Protein AF-A0A948SQC9-F1 (afdb_monomer)

Sequence (446 aa):
MHRCPKCDYALGALRGAPAEPFGEFTEDVRCPECSFLVPKGARLLTGSSTVAGSQPLTTRRRTGQILLAAAPAMYLLQMGIEGTVGLVRKGTAGFSTWDAVKASGLVVVGLIVWTAWRRWTPSADTEGRAPASFDVRWLAVPGALDIFAGGEPTRHAATDVHRIIVTSPDEPLTRRRADDRMVAALTVSTWQRDASGRRADLRQAVIFLDTGAAPGPPGRDGTSTIIEAGDAIARGLRRTIGLAAPVHDDAENAPDARPSGTEAGTLAVEGALHAQAPWPAPGRAESVLLGIPTILGLSLAVVGAVLILVRTAGPGAAPSVPTWMWVMASIGAVATVSCGLLWWWLMLRFRLRGLARCRWDVGDHGIRATERRVDRRGNTVDEFVRDVPGGRIAGIEVRLEYGRIRLVATSHDGRVLAGLALDEIPEGGAESLAQRIRERVWTAAR

Nearest PDB structures (foldseek):
  3f5r-assembly1_A-2  TM=6.714E-01  e=1.984E-01  Saccharomyces cerevisiae
  7ucz-assembly2_B  TM=3.805E-01  e=2.374E+00  Homo sapiens

Solvent-accessible surface area (backbone atoms only — not comparable to full-atom values): 24352 Å² total; per-residue (Å²): 132,51,51,38,89,87,80,58,50,72,41,44,84,40,79,35,42,38,88,53,87,69,35,53,20,76,32,69,36,65,39,88,89,78,64,51,73,44,53,49,53,15,31,57,44,72,27,8,66,34,69,72,20,46,25,62,56,45,72,67,58,49,51,51,52,49,53,66,54,40,57,64,43,51,52,33,40,51,42,9,52,54,11,47,52,41,41,70,76,43,36,84,89,59,52,46,76,62,35,51,56,26,32,46,25,41,57,53,39,51,52,50,51,49,54,46,42,70,51,64,52,72,52,97,84,50,85,46,54,32,70,86,34,53,68,29,32,38,40,27,30,73,48,25,40,33,41,32,77,88,63,80,65,50,76,37,47,38,92,31,51,73,48,77,46,62,41,57,77,70,55,98,80,63,76,55,57,78,78,49,57,37,51,18,32,40,36,38,34,29,50,36,61,47,98,86,66,45,79,61,45,78,46,76,48,64,36,19,28,62,55,78,52,78,66,66,68,63,72,59,91,54,54,66,61,32,36,53,46,31,43,54,52,50,50,54,47,32,59,31,18,68,46,75,79,78,78,66,82,85,62,88,77,77,82,88,81,78,82,80,88,68,86,83,67,66,49,73,47,61,21,28,51,54,53,63,49,53,86,84,37,71,57,61,59,56,47,47,66,50,43,51,56,28,52,52,17,44,51,41,19,51,53,30,50,49,55,52,50,58,49,67,72,39,97,80,49,68,96,67,79,62,66,66,52,59,50,48,19,49,51,15,42,51,47,19,52,51,44,47,50,50,49,50,49,49,52,48,52,56,54,61,55,70,32,30,36,26,34,34,43,36,35,61,69,11,38,38,38,38,38,33,34,34,48,100,84,71,47,76,75,46,78,46,78,45,80,43,48,27,90,54,54,62,44,62,44,79,42,80,41,52,91,31,54,25,46,35,32,22,27,82,89,68,46,79,76,48,60,35,13,51,64,62,74,54,94,76,37,60,65,50,50,37,48,56,51,46,51,44,27,51,65,48,70,107

Mean predicted aligned error: 16.24 Å

pLDDT: mean 76.02, std 15.51, range [33.22, 96.69]

Radius of gyration: 28.91 Å; Cα contacts (8 Å, |Δi|>4): 732; chains: 1; bounding box: 80×57×86 Å

Foldseek 3Di:
DDADLPPRHDQCVPQQHDVDAQDFRQAWGADPPPRDIQHGLKTKAKFWQDLQQQWADDPVNVVVVCVVVVVVLVVLVVLLVQLVVQCVVLPPVRRDPSSVVSVCSVVVSVVVCVLCCVLVVDDPPNRRGDSPTDIWMWMQAAQWIWTRGPDHTDIAGLVFFDDKAKFQPDDPPPFDDQRTALKIKIKIWGFDADPVRDGQAIDIDIGIHRLPDHDDDTPDDCRVVSRVSVVVSVVSSCVRSVHDDPPPPPCPDDDDPDDDDDDDAWDKAKFAQDPDAPPVHCCVVVCVVLVVLLVVLVVQLVVLVVVVVCLVPDDPRDPDDPVVSVVRNVRSVCSNVVSVVVVVVVVVVVVQSRQWMWMWGFALQGTWIWIFRADPVRHTPDIDIDRDGLQQFPAWDFDQDNNFTKTFGAGPVRDTPGMGTGSDADPVGPVVVRVVSVCRSVVSVD

Structure (mmCIF, N/CA/C/O backbone):
data_AF-A0A948SQC9-F1
#
_entry.id   AF-A0A948SQC9-F1
#
loop_
_atom_site.group_PDB
_atom_site.id
_atom_site.type_symbol
_atom_site.label_atom_id
_atom_site.label_alt_id
_atom_site.label_comp_id
_atom_site.label_asym_id
_atom_site.label_entity_id
_atom_site.label_seq_id
_atom_site.pdbx_PDB_ins_code
_atom_site.Cartn_x
_atom_site.Cartn_y
_atom_site.Cartn_z
_atom_site.occupancy
_atom_site.B_iso_or_equiv
_atom_site.auth_seq_id
_atom_site.auth_comp_id
_atom_site.auth_asym_id
_atom_site.auth_atom_id
_atom_site.pdbx_PDB_model_num
ATOM 1 N N . MET A 1 1 ? -10.260 13.616 -11.430 1.00 66.94 1 MET A N 1
ATOM 2 C CA . MET A 1 1 ? -11.397 13.016 -12.177 1.00 66.94 1 MET A CA 1
ATOM 3 C C . MET A 1 1 ? -11.578 11.534 -11.839 1.00 66.94 1 MET A C 1
ATOM 5 O O . MET A 1 1 ? -10.579 10.845 -11.661 1.00 66.94 1 MET A O 1
ATOM 9 N N . HIS A 1 2 ? -12.825 11.045 -11.766 1.00 83.94 2 HIS A N 1
ATOM 10 C CA . HIS A 1 2 ? -13.154 9.620 -11.564 1.00 83.94 2 HIS A CA 1
ATOM 11 C C . HIS A 1 2 ? -12.876 8.810 -12.833 1.00 83.94 2 HIS A C 1
ATOM 13 O O . HIS A 1 2 ? -13.327 9.198 -13.911 1.00 83.94 2 HIS A O 1
ATOM 19 N N . ARG A 1 3 ? -12.157 7.689 -12.720 1.00 86.31 3 ARG A N 1
ATOM 20 C CA . ARG A 1 3 ? -11.797 6.816 -13.852 1.00 86.31 3 ARG A CA 1
ATOM 21 C C . ARG A 1 3 ? -12.229 5.378 -13.610 1.00 86.31 3 ARG A C 1
ATOM 23 O O . ARG A 1 3 ? -12.243 4.911 -12.477 1.00 86.31 3 ARG A O 1
ATOM 30 N N . CYS A 1 4 ? -12.567 4.653 -14.668 1.00 88.31 4 CYS A N 1
ATOM 31 C CA . CYS A 1 4 ? -12.975 3.262 -14.563 1.00 88.31 4 CYS A CA 1
ATOM 32 C C . CYS A 1 4 ? -11.840 2.432 -13.946 1.00 88.31 4 CYS A C 1
ATOM 34 O O . CYS A 1 4 ? -10.721 2.451 -14.467 1.00 88.31 4 CYS A O 1
ATOM 36 N N . PRO A 1 5 ? -12.093 1.649 -12.883 1.00 87.62 5 PRO A N 1
ATOM 37 C CA . PRO A 1 5 ? -11.030 0.888 -12.242 1.00 87.62 5 PRO A CA 1
ATOM 38 C C . PRO A 1 5 ? -10.445 -0.211 -13.145 1.00 87.62 5 PRO A C 1
ATOM 40 O O . PRO A 1 5 ? -9.301 -0.594 -12.929 1.00 87.62 5 PRO A O 1
ATOM 43 N N . LYS A 1 6 ? -11.177 -0.666 -14.178 1.00 85.19 6 LYS A N 1
ATOM 44 C CA . LYS A 1 6 ? -10.727 -1.713 -15.115 1.00 85.19 6 LYS A CA 1
ATOM 45 C C . LYS A 1 6 ? -9.975 -1.202 -16.348 1.00 85.19 6 LYS A C 1
ATOM 47 O O . LYS A 1 6 ? -8.950 -1.774 -16.693 1.00 85.19 6 LYS A O 1
ATOM 52 N N . CYS A 1 7 ? -10.495 -0.182 -17.031 1.00 84.50 7 CYS A N 1
ATOM 53 C CA . CYS A 1 7 ? -9.961 0.283 -18.325 1.00 84.50 7 CYS A CA 1
ATOM 54 C C . CYS A 1 7 ? -9.458 1.728 -18.309 1.00 84.50 7 CYS A C 1
ATOM 56 O O . CYS A 1 7 ? -8.975 2.211 -19.321 1.00 84.50 7 CYS A O 1
ATOM 58 N N . ASP A 1 8 ? -9.558 2.415 -17.169 1.00 83.81 8 ASP A N 1
ATOM 59 C CA . ASP A 1 8 ? -9.138 3.807 -17.007 1.00 83.81 8 ASP A CA 1
ATOM 60 C C . ASP A 1 8 ? -9.967 4.868 -17.759 1.00 83.81 8 ASP A C 1
ATOM 62 O O . ASP A 1 8 ? -9.665 6.057 -17.669 1.00 83.81 8 ASP A O 1
ATOM 66 N N . TYR A 1 9 ? -11.067 4.481 -18.415 1.00 85.75 9 TYR A N 1
ATOM 67 C CA . TYR A 1 9 ? -12.003 5.422 -19.039 1.00 85.75 9 TYR A CA 1
ATOM 68 C C . TYR A 1 9 ? -12.505 6.494 -18.059 1.00 85.75 9 TYR A C 1
ATOM 70 O O . TYR A 1 9 ? -12.893 6.179 -16.930 1.00 85.75 9 TYR A O 1
ATOM 78 N N . ALA A 1 10 ? -12.562 7.755 -18.487 1.00 88.12 10 ALA A N 1
ATOM 79 C CA . ALA A 1 10 ? -13.029 8.865 -17.660 1.00 88.12 10 ALA A CA 1
ATOM 80 C C . ALA A 1 10 ? -14.538 8.758 -17.365 1.00 88.12 10 ALA A C 1
ATOM 82 O O . ALA A 1 10 ? -15.381 9.022 -18.216 1.00 88.12 10 ALA A O 1
ATOM 83 N N . LEU A 1 11 ? -14.892 8.405 -16.127 1.00 88.94 11 LEU A N 1
ATOM 84 C CA . LEU A 1 11 ? -16.287 8.286 -15.689 1.00 88.94 11 LEU A CA 1
ATOM 85 C C . LEU A 1 11 ? -16.904 9.636 -15.313 1.00 88.94 11 LEU A C 1
ATOM 87 O O . LEU A 1 11 ? -18.122 9.745 -15.280 1.00 88.94 11 LEU A O 1
ATOM 91 N N . GLY A 1 12 ? -16.091 10.657 -15.027 1.00 85.88 12 GLY A N 1
ATOM 92 C CA . GLY A 1 12 ? -16.566 11.938 -14.485 1.00 85.88 12 GLY A CA 1
ATOM 93 C C . GLY A 1 12 ? -17.543 12.717 -15.375 1.00 85.88 12 GLY A C 1
ATOM 94 O O . GLY A 1 12 ? -18.279 13.546 -14.859 1.00 85.88 12 GLY A O 1
ATOM 95 N N . ALA A 1 13 ? -17.572 12.451 -16.684 1.00 86.62 13 ALA A N 1
ATOM 96 C CA . ALA A 1 13 ? -18.520 13.074 -17.613 1.00 86.62 13 ALA A CA 1
ATOM 97 C C . ALA A 1 13 ? -19.862 12.321 -17.714 1.00 86.62 13 ALA A C 1
ATOM 99 O O . ALA A 1 13 ? -20.789 12.793 -18.371 1.00 86.62 13 ALA A O 1
ATOM 100 N N . LEU A 1 14 ? -19.968 11.136 -17.104 1.00 91.56 14 LEU A N 1
ATOM 101 C CA . LEU A 1 14 ? -21.172 10.316 -17.158 1.00 91.56 14 LEU A CA 1
ATOM 102 C C . LEU A 1 14 ? -22.187 10.781 -16.112 1.00 91.56 14 LEU A C 1
ATOM 104 O O . LEU A 1 14 ? -21.841 11.121 -14.979 1.00 91.56 14 LEU A O 1
ATOM 108 N N . ARG A 1 15 ? -23.468 10.739 -16.482 1.00 93.31 15 ARG A N 1
ATOM 109 C CA . ARG A 1 15 ? -24.574 10.991 -15.555 1.00 93.31 15 ARG A CA 1
ATOM 110 C C . ARG A 1 15 ? -24.492 10.014 -14.376 1.00 93.31 15 ARG A C 1
ATOM 112 O O . ARG A 1 15 ? -24.272 8.826 -14.581 1.00 93.31 15 ARG A O 1
ATOM 119 N N . GLY A 1 16 ? -24.647 10.527 -13.157 1.00 91.12 16 GLY A N 1
ATOM 120 C CA . GLY A 1 16 ? -24.543 9.738 -11.928 1.00 91.12 16 GLY A CA 1
ATOM 121 C C . GLY A 1 16 ? -23.139 9.684 -11.319 1.00 91.12 16 GLY A C 1
ATOM 122 O O . GLY A 1 16 ? -23.007 9.309 -10.154 1.00 91.12 16 GLY A O 1
ATOM 123 N N . ALA A 1 17 ? -22.096 10.084 -12.058 1.00 93.38 17 ALA A N 1
ATOM 124 C CA . ALA A 1 17 ? -20.754 10.220 -11.504 1.00 93.38 17 ALA A CA 1
ATOM 125 C C . ALA A 1 17 ? -20.642 11.497 -10.642 1.00 93.38 17 ALA A C 1
ATOM 127 O O . ALA A 1 17 ? -21.189 12.539 -11.015 1.00 93.38 17 ALA A O 1
ATOM 128 N N . PRO A 1 18 ? -19.934 11.454 -9.500 1.00 91.94 18 PRO A N 1
ATOM 129 C CA . PRO A 1 18 ? -19.810 12.619 -8.634 1.00 91.94 18 PRO A CA 1
ATOM 130 C C . PRO A 1 18 ? -18.911 13.693 -9.260 1.00 91.94 18 PRO A C 1
ATOM 132 O O . PRO A 1 18 ? -17.840 13.385 -9.784 1.00 91.94 18 PRO A O 1
ATOM 135 N N . ALA A 1 19 ? -19.310 14.963 -9.155 1.00 87.06 19 ALA A N 1
ATOM 136 C CA . ALA A 1 19 ? -18.476 16.091 -9.583 1.00 87.06 19 ALA A CA 1
ATOM 137 C C . ALA A 1 19 ? -17.265 16.285 -8.653 1.00 87.06 19 ALA A C 1
ATOM 139 O O . ALA A 1 19 ? -16.157 16.577 -9.104 1.00 87.06 19 ALA A O 1
ATOM 140 N N . GLU A 1 20 ? -17.471 16.077 -7.352 1.00 86.88 20 GLU A N 1
ATOM 141 C CA . GLU A 1 20 ? -16.425 16.186 -6.340 1.00 86.88 20 GLU A CA 1
ATOM 142 C C . GLU A 1 20 ? -15.547 14.921 -6.282 1.00 86.88 20 GLU A C 1
ATOM 144 O O . GLU A 1 20 ? -16.039 13.795 -6.468 1.00 86.88 20 GLU A O 1
ATOM 149 N N . PRO A 1 21 ? -14.242 15.061 -5.982 1.00 83.94 21 PRO A N 1
ATOM 150 C CA . PRO A 1 21 ? -13.378 13.928 -5.666 1.00 83.94 21 PRO A CA 1
ATOM 151 C C . PRO A 1 21 ? -13.949 13.103 -4.507 1.00 83.94 21 PRO A C 1
ATOM 153 O O . PRO A 1 21 ? -14.424 13.650 -3.518 1.00 83.94 21 PRO A O 1
ATOM 156 N N . PHE A 1 22 ? -13.893 11.773 -4.618 1.00 86.81 22 PHE A N 1
ATOM 157 C CA . PHE A 1 22 ? -14.365 10.829 -3.584 1.00 86.81 22 PHE A CA 1
ATOM 158 C C . PHE A 1 22 ? -15.859 10.935 -3.210 1.00 86.81 22 PHE A C 1
ATOM 160 O O . PHE A 1 22 ? -16.303 10.351 -2.210 1.00 86.81 22 PHE A O 1
ATOM 167 N N . GLY A 1 23 ? -16.642 11.656 -4.019 1.00 91.00 23 GLY A N 1
ATOM 168 C CA . GLY A 1 23 ? -18.091 11.706 -3.910 1.00 91.00 23 GLY A CA 1
ATOM 169 C C . GLY A 1 23 ? -18.749 10.350 -4.169 1.00 91.00 23 GLY A C 1
ATOM 170 O O . GLY A 1 23 ? -18.118 9.379 -4.596 1.00 91.00 23 GLY A O 1
ATOM 171 N N . GLU A 1 24 ? -20.042 10.296 -3.885 1.00 94.75 24 GLU A N 1
ATOM 172 C CA . GLU A 1 24 ? -20.873 9.108 -4.060 1.00 94.75 24 GLU A CA 1
ATOM 173 C C . GLU A 1 24 ? -21.523 9.091 -5.443 1.00 94.75 24 GLU A C 1
ATOM 175 O O . GLU A 1 24 ? -21.980 10.127 -5.927 1.00 94.75 24 GLU A O 1
ATOM 180 N N . PHE A 1 25 ? -21.562 7.922 -6.079 1.00 96.00 25 PHE A N 1
ATOM 181 C CA . PHE A 1 25 ? -22.275 7.729 -7.337 1.00 96.00 25 PHE A CA 1
ATOM 182 C C . PHE A 1 25 ? -23.786 7.754 -7.076 1.00 96.00 25 PHE A C 1
ATOM 184 O O . PHE A 1 25 ? -24.298 6.973 -6.275 1.00 96.00 25 PHE A O 1
ATOM 191 N N . THR A 1 26 ? -24.518 8.651 -7.733 1.00 96.44 26 THR A N 1
ATOM 192 C CA . THR A 1 26 ? -25.953 8.869 -7.466 1.00 96.44 26 THR A CA 1
ATOM 193 C C . THR A 1 26 ? -26.870 7.950 -8.275 1.00 96.44 26 THR A C 1
ATOM 195 O O . THR A 1 26 ? -28.032 7.754 -7.906 1.00 96.44 26 THR A O 1
ATOM 198 N N . GLU A 1 27 ? -26.343 7.343 -9.337 1.00 96.69 27 GLU A N 1
ATOM 199 C CA . GLU A 1 27 ? -27.010 6.379 -10.215 1.00 96.69 27 GLU A CA 1
ATOM 200 C C . GLU A 1 27 ? -26.031 5.238 -10.556 1.00 96.69 27 GLU A C 1
ATOM 202 O O . GLU A 1 27 ? -24.824 5.356 -10.331 1.00 96.69 27 GLU A O 1
ATOM 207 N N . ASP A 1 28 ? -26.545 4.131 -11.094 1.00 96.62 28 ASP A N 1
ATOM 208 C CA . ASP A 1 28 ? -25.707 3.056 -11.626 1.00 96.62 28 ASP A CA 1
ATOM 209 C C . ASP A 1 28 ? -24.970 3.549 -12.881 1.00 96.62 28 ASP A C 1
ATOM 211 O O . ASP A 1 28 ? -25.589 3.861 -13.900 1.00 96.62 28 ASP A O 1
ATOM 215 N N . VAL A 1 29 ? -23.638 3.590 -12.835 1.00 96.31 29 VAL A N 1
ATOM 216 C CA . VAL A 1 29 ? -22.809 4.072 -13.945 1.00 96.31 29 VAL A CA 1
ATOM 217 C C . VAL A 1 29 ? -22.125 2.899 -14.629 1.00 96.31 29 VAL A C 1
ATOM 219 O O . VAL A 1 29 ? -21.273 2.223 -14.051 1.00 96.31 29 VAL A O 1
ATOM 222 N N . ARG A 1 30 ? -22.467 2.664 -15.899 1.00 96.00 30 ARG A N 1
ATOM 223 C CA . ARG A 1 30 ? -21.799 1.663 -16.739 1.00 96.00 30 ARG A CA 1
ATOM 224 C C . ARG A 1 30 ? -20.700 2.316 -17.570 1.00 96.00 30 ARG A C 1
ATOM 226 O O . ARG A 1 30 ? -20.947 3.261 -18.311 1.00 96.00 30 ARG A O 1
ATOM 233 N N . CYS A 1 31 ? -19.489 1.777 -17.478 1.00 93.62 31 CYS A N 1
ATOM 234 C CA . CYS A 1 31 ? -18.375 2.198 -18.315 1.00 93.62 31 CYS A CA 1
ATOM 235 C C . CYS A 1 31 ? -18.642 1.831 -19.790 1.00 93.62 31 CYS A C 1
ATOM 237 O O . CYS A 1 31 ? -18.882 0.653 -20.067 1.00 93.62 31 CYS A O 1
ATOM 239 N N . PRO A 1 32 ? -18.557 2.783 -20.735 1.00 93.75 32 PRO A N 1
ATOM 240 C CA . PRO A 1 32 ? -18.835 2.523 -22.147 1.00 93.75 32 PRO A CA 1
ATOM 241 C C . PRO A 1 32 ? -17.774 1.650 -22.834 1.00 93.75 32 PRO A C 1
ATOM 243 O O . PRO A 1 32 ? -18.105 0.945 -23.778 1.00 93.75 32 PRO A O 1
ATOM 246 N N . GLU A 1 33 ? -16.524 1.644 -22.359 1.00 91.12 33 GLU A N 1
ATOM 247 C CA . GLU A 1 33 ? -15.450 0.860 -22.990 1.00 91.12 33 GLU A CA 1
ATOM 248 C C . GLU A 1 33 ? -15.448 -0.615 -22.580 1.00 91.12 33 GLU A C 1
ATOM 250 O O . GLU A 1 33 ? -15.271 -1.497 -23.414 1.00 91.12 33 GLU A O 1
ATOM 255 N N . CYS A 1 34 ? -15.632 -0.904 -21.288 1.00 90.88 34 CYS A N 1
ATOM 256 C CA . CYS A 1 34 ? -15.479 -2.265 -20.754 1.00 90.88 34 CYS A CA 1
ATOM 257 C C . CYS A 1 34 ? -16.745 -2.825 -20.095 1.00 90.88 34 CYS A C 1
ATOM 259 O O . CYS A 1 34 ? -16.699 -3.893 -19.484 1.00 90.88 34 CYS A O 1
ATOM 261 N N . SER A 1 35 ? -17.868 -2.102 -20.169 1.00 93.94 35 SER A N 1
ATOM 262 C CA . SER A 1 35 ? -19.155 -2.468 -19.554 1.00 93.94 35 SER A CA 1
ATOM 263 C C . SER A 1 35 ? -19.124 -2.681 -18.033 1.00 93.94 35 SER A C 1
ATOM 265 O O . SER A 1 35 ? -20.090 -3.182 -17.459 1.00 93.94 35 SER A O 1
ATOM 267 N N . PHE A 1 36 ? -18.044 -2.283 -17.352 1.00 93.38 36 PHE A N 1
ATOM 268 C CA . PHE A 1 36 ? -17.950 -2.358 -15.897 1.00 93.38 36 PHE A CA 1
ATOM 269 C C . PHE A 1 36 ? -19.026 -1.488 -15.240 1.00 93.38 36 PHE A C 1
ATOM 271 O O . PHE A 1 36 ? -19.162 -0.315 -15.587 1.00 93.38 36 PHE A O 1
ATOM 278 N N . LEU A 1 37 ? -19.774 -2.063 -14.298 1.00 95.38 37 LEU A N 1
ATOM 279 C CA . LEU A 1 37 ? -20.855 -1.390 -13.585 1.00 95.38 37 LEU A CA 1
ATOM 280 C C . LEU A 1 37 ? -20.355 -0.873 -12.234 1.00 95.38 37 LEU A C 1
ATOM 282 O O . LEU A 1 37 ? -19.901 -1.655 -11.401 1.00 95.38 37 LEU A O 1
ATOM 286 N N . VAL A 1 38 ? -20.478 0.432 -12.016 1.00 95.69 38 VAL A N 1
ATOM 287 C CA . VAL A 1 38 ? -20.334 1.068 -10.706 1.00 95.69 38 VAL A CA 1
ATOM 288 C C . VAL A 1 38 ? -21.740 1.256 -10.136 1.00 95.69 38 VAL A C 1
ATOM 290 O O . VAL A 1 38 ? -22.513 2.006 -10.732 1.00 95.69 38 VAL A O 1
ATOM 293 N N . PRO A 1 39 ? -22.107 0.570 -9.040 1.00 96.31 39 PRO A N 1
ATOM 294 C CA . PRO A 1 39 ? -23.459 0.660 -8.511 1.00 96.31 39 PRO A CA 1
ATOM 295 C C . PRO A 1 39 ? -23.714 2.015 -7.842 1.00 96.31 39 PRO A C 1
ATOM 297 O O . PRO A 1 39 ? -22.798 2.656 -7.319 1.00 96.31 39 PRO A O 1
ATOM 300 N N . LYS A 1 40 ? -24.981 2.418 -7.797 1.00 96.44 40 LYS A N 1
ATOM 301 C CA . LYS A 1 40 ? -25.460 3.553 -7.014 1.00 96.44 40 LYS A CA 1
ATOM 302 C C . LYS A 1 40 ? -25.032 3.415 -5.552 1.00 96.44 40 LYS A C 1
ATOM 304 O O . LYS A 1 40 ? -25.062 2.331 -4.969 1.00 96.44 40 LYS A O 1
ATOM 309 N N . GLY A 1 41 ? -24.653 4.536 -4.954 1.00 95.06 41 GLY A N 1
ATOM 310 C CA . GLY A 1 41 ? -24.150 4.605 -3.589 1.00 95.06 41 GLY A CA 1
ATOM 311 C C . GLY A 1 41 ? -22.675 4.232 -3.461 1.00 95.06 41 GLY A C 1
ATOM 312 O O . GLY A 1 41 ? -22.115 4.358 -2.378 1.00 95.06 41 GLY A O 1
ATOM 313 N N . ALA A 1 42 ? -22.016 3.780 -4.536 1.00 96.44 42 ALA A N 1
ATOM 314 C CA . ALA A 1 42 ? -20.596 3.469 -4.488 1.00 96.44 42 ALA A CA 1
ATOM 315 C C . ALA A 1 42 ? -19.735 4.730 -4.341 1.00 96.44 42 ALA A C 1
ATOM 317 O O . ALA A 1 42 ? -20.133 5.836 -4.709 1.00 96.44 42 ALA A O 1
ATOM 318 N N . ARG A 1 43 ? -18.505 4.549 -3.861 1.00 95.88 43 ARG A N 1
ATOM 319 C CA . ARG A 1 43 ? -17.453 5.569 -3.847 1.00 95.88 43 ARG A CA 1
ATOM 320 C C . ARG A 1 43 ? -16.191 5.004 -4.460 1.00 95.88 43 ARG A C 1
ATOM 322 O O . ARG A 1 43 ? -15.730 3.930 -4.075 1.00 95.88 43 ARG A O 1
ATOM 329 N N . LEU A 1 44 ? -15.611 5.754 -5.388 1.00 94.06 44 LEU A N 1
ATOM 330 C CA . LEU A 1 44 ? -14.353 5.397 -6.024 1.00 94.06 44 LEU A CA 1
ATOM 331 C C . LEU A 1 44 ? -13.223 6.255 -5.454 1.00 94.06 44 LEU A C 1
ATOM 333 O O . LEU A 1 44 ? -13.221 7.479 -5.580 1.00 94.06 44 LEU A O 1
ATOM 337 N N . LEU A 1 45 ? -12.234 5.597 -4.859 1.00 92.62 45 LEU A N 1
ATOM 338 C CA . LEU A 1 45 ? -11.001 6.216 -4.401 1.00 92.62 45 LEU A CA 1
ATOM 339 C C . LEU A 1 45 ? -9.911 5.900 -5.414 1.00 92.62 45 LEU A C 1
ATOM 341 O O . LEU A 1 45 ? -9.650 4.740 -5.725 1.00 92.62 45 LEU A O 1
ATOM 345 N N . THR A 1 46 ? -9.274 6.947 -5.928 1.00 88.69 46 THR A N 1
ATOM 346 C CA . THR A 1 46 ? -8.138 6.833 -6.843 1.00 88.69 46 THR A CA 1
ATOM 347 C C . THR A 1 46 ? -6.932 7.491 -6.200 1.00 88.69 46 THR A C 1
ATOM 349 O O . THR A 1 46 ? -6.975 8.673 -5.865 1.00 88.69 46 THR A O 1
ATOM 352 N N . GLY A 1 47 ? -5.852 6.735 -6.065 1.00 88.19 47 GLY A N 1
ATOM 353 C CA . GLY A 1 47 ? -4.615 7.202 -5.466 1.00 88.19 47 GLY A CA 1
ATOM 354 C C . GLY A 1 47 ? -3.415 6.442 -6.001 1.00 88.19 47 GLY A C 1
ATOM 355 O O . GLY A 1 47 ? -3.470 5.802 -7.048 1.00 88.19 47 GLY A O 1
ATOM 356 N N . SER A 1 48 ? -2.322 6.525 -5.263 1.00 86.12 48 SER A N 1
ATOM 357 C CA . SER A 1 48 ? -1.043 5.920 -5.613 1.00 86.12 48 SER A CA 1
ATOM 358 C C . SER A 1 48 ? -0.652 4.854 -4.593 1.00 86.12 48 SER A C 1
ATOM 360 O O . SER A 1 48 ? -1.029 4.933 -3.425 1.00 86.12 48 SER A O 1
ATOM 362 N N . SER A 1 49 ? 0.159 3.882 -5.012 1.00 81.12 49 SER A N 1
ATOM 363 C CA . SER A 1 49 ? 0.840 2.944 -4.110 1.00 81.12 49 SER A CA 1
ATOM 364 C C . SER A 1 49 ? 2.006 3.575 -3.333 1.00 81.12 49 SER A C 1
ATOM 366 O O . SER A 1 49 ? 2.583 2.933 -2.461 1.00 81.12 49 SER A O 1
ATOM 368 N N . THR A 1 50 ? 2.417 4.798 -3.682 1.00 79.81 50 THR A N 1
ATOM 369 C CA . THR A 1 50 ? 3.510 5.542 -3.034 1.00 79.81 50 THR A CA 1
ATOM 370 C C . THR A 1 50 ? 3.174 7.024 -2.856 1.00 79.81 50 THR A C 1
ATOM 372 O O . THR A 1 50 ? 2.505 7.622 -3.698 1.00 79.81 50 THR A O 1
ATOM 375 N N . VAL A 1 51 ? 3.723 7.654 -1.814 1.00 79.44 51 VAL A N 1
ATOM 376 C CA . VAL A 1 51 ? 3.594 9.107 -1.577 1.00 79.44 51 VAL A CA 1
ATOM 377 C C . VAL A 1 51 ? 4.098 9.918 -2.773 1.00 79.44 51 VAL A C 1
ATOM 379 O O . VAL A 1 51 ? 3.465 10.872 -3.204 1.00 79.44 51 VAL A O 1
ATOM 382 N N . ALA A 1 52 ? 5.227 9.517 -3.365 1.00 72.75 52 ALA A N 1
ATOM 383 C CA . ALA A 1 52 ? 5.816 10.230 -4.499 1.00 72.75 52 ALA A CA 1
ATOM 384 C C . ALA A 1 52 ? 4.904 10.254 -5.740 1.00 72.75 52 ALA A C 1
ATOM 386 O O . ALA A 1 52 ? 5.017 11.163 -6.557 1.00 72.75 52 ALA A O 1
ATOM 387 N N . GLY A 1 53 ? 4.015 9.267 -5.879 1.00 69.75 53 GLY A N 1
ATOM 388 C CA . GLY A 1 53 ? 3.059 9.171 -6.979 1.00 69.75 53 GLY A CA 1
ATOM 389 C C . GLY A 1 53 ? 1.862 10.099 -6.904 1.00 69.75 53 GLY A C 1
ATOM 390 O O . GLY A 1 53 ? 1.350 10.534 -7.933 1.00 69.75 53 GLY A O 1
ATOM 391 N N . SER A 1 54 ? 1.416 10.405 -5.687 1.00 72.81 54 SER A N 1
ATOM 392 C CA . SER A 1 54 ? 0.317 11.341 -5.444 1.00 72.81 54 SER A CA 1
ATOM 393 C C . SER A 1 54 ? 0.777 12.802 -5.443 1.00 72.81 54 SER A C 1
ATOM 395 O O . SER A 1 54 ? -0.055 13.704 -5.416 1.00 72.81 54 SER A O 1
ATOM 397 N N . GLN A 1 55 ? 2.088 13.045 -5.507 1.00 78.31 55 GLN A N 1
ATOM 398 C CA . GLN A 1 55 ? 2.673 14.377 -5.620 1.00 78.31 55 GLN A CA 1
ATOM 399 C C . GLN A 1 55 ? 2.799 14.823 -7.088 1.00 78.31 55 GLN A C 1
ATOM 401 O O . GLN A 1 55 ? 3.007 13.987 -7.974 1.00 78.31 55 GLN A O 1
ATOM 406 N N . PRO A 1 56 ? 2.740 16.137 -7.374 1.00 69.31 56 PRO A N 1
ATOM 407 C CA . PRO A 1 56 ? 2.923 16.632 -8.731 1.00 69.31 56 PRO A CA 1
ATOM 408 C C . PRO A 1 56 ? 4.374 16.437 -9.210 1.00 69.31 56 PRO A C 1
ATOM 410 O O . PRO A 1 56 ? 5.347 16.616 -8.462 1.00 69.31 56 PRO A O 1
ATOM 413 N N . LEU A 1 57 ? 4.538 16.102 -10.494 1.00 65.81 57 LEU A N 1
ATOM 414 C CA . LEU A 1 57 ? 5.817 16.182 -11.203 1.00 65.81 57 LEU A CA 1
ATOM 415 C C . LEU A 1 57 ? 6.192 17.649 -11.396 1.00 65.81 57 LEU A C 1
ATOM 417 O O . LEU A 1 57 ? 5.848 18.283 -12.392 1.00 65.81 57 LEU A O 1
ATOM 421 N N . THR A 1 58 ? 6.980 18.183 -10.474 1.00 68.69 58 THR A N 1
ATOM 422 C CA . THR A 1 58 ? 7.704 19.428 -10.735 1.00 68.69 58 THR A CA 1
ATOM 423 C C . THR A 1 58 ? 8.777 19.196 -11.801 1.00 68.69 58 THR A C 1
ATOM 425 O O . THR A 1 58 ? 9.381 18.118 -11.865 1.00 68.69 58 THR A O 1
ATOM 428 N N . THR A 1 59 ? 9.085 20.221 -12.606 1.00 64.31 59 THR A N 1
ATOM 429 C CA . THR A 1 59 ? 10.148 20.175 -13.631 1.00 64.31 59 THR A CA 1
ATOM 430 C C . THR A 1 59 ? 11.464 19.669 -13.044 1.00 64.31 59 THR A C 1
ATOM 432 O O . THR A 1 59 ? 12.128 18.834 -13.640 1.00 64.31 59 THR A O 1
ATOM 435 N N . ARG A 1 60 ? 11.797 20.071 -11.811 1.00 66.94 60 ARG A N 1
ATOM 436 C CA . ARG A 1 60 ? 13.000 19.619 -11.101 1.00 66.94 60 ARG A CA 1
ATOM 437 C C . ARG A 1 60 ? 12.983 18.125 -10.755 1.00 66.94 60 ARG A C 1
ATOM 439 O O . ARG A 1 60 ? 14.008 17.468 -10.926 1.00 66.94 60 ARG A O 1
ATOM 446 N N . ARG A 1 61 ? 11.857 17.569 -10.277 1.00 65.62 61 ARG A N 1
ATOM 447 C CA . ARG A 1 61 ? 11.728 16.116 -10.028 1.00 65.62 61 ARG A CA 1
ATOM 448 C C . ARG A 1 61 ? 11.790 15.332 -11.337 1.00 65.62 61 ARG A C 1
ATOM 450 O O . ARG A 1 61 ? 12.468 14.310 -11.383 1.00 65.62 61 ARG A O 1
ATOM 457 N N . ARG A 1 62 ? 11.161 15.850 -12.397 1.00 66.69 62 ARG A N 1
ATOM 458 C CA . ARG A 1 62 ? 11.244 15.289 -13.751 1.00 66.69 62 ARG A CA 1
ATOM 459 C C . ARG A 1 62 ? 12.694 15.237 -14.234 1.00 66.69 62 ARG A C 1
ATOM 461 O O . ARG A 1 62 ? 13.159 14.170 -14.610 1.00 66.69 62 ARG A O 1
ATOM 468 N N . THR A 1 63 ? 13.435 16.342 -14.137 1.00 65.12 63 THR A N 1
ATOM 469 C CA . THR A 1 63 ? 14.858 16.391 -14.510 1.00 65.12 63 THR A CA 1
ATOM 470 C C . THR A 1 63 ? 15.701 15.446 -13.656 1.00 65.12 63 THR A C 1
ATOM 472 O O . THR A 1 63 ? 16.536 14.736 -14.197 1.00 65.12 63 THR A O 1
ATOM 475 N N . GLY A 1 64 ? 15.461 15.366 -12.343 1.00 66.81 64 GLY A N 1
ATOM 476 C CA . GLY A 1 64 ? 16.168 14.427 -11.466 1.00 66.81 64 GLY A CA 1
ATOM 477 C C . GLY A 1 64 ? 15.935 12.957 -11.835 1.00 66.81 64 GLY A C 1
ATOM 478 O O . GLY A 1 64 ? 16.885 12.182 -11.886 1.00 66.81 64 GLY A O 1
ATOM 479 N N . GLN A 1 65 ? 14.693 12.578 -12.152 1.00 66.56 65 GLN A N 1
ATOM 480 C CA . GLN A 1 65 ? 14.359 11.226 -12.617 1.00 66.56 65 GLN A CA 1
ATOM 481 C C . GLN A 1 65 ? 14.962 10.927 -13.993 1.00 66.56 65 GLN A C 1
ATOM 483 O O . GLN A 1 65 ? 15.490 9.836 -14.197 1.00 66.56 65 GLN A O 1
ATOM 488 N N . ILE A 1 66 ? 14.935 11.902 -14.909 1.00 67.44 66 ILE A N 1
ATOM 489 C CA . ILE A 1 66 ? 15.588 11.795 -16.217 1.00 67.44 66 ILE A CA 1
ATOM 490 C C . ILE A 1 66 ? 17.092 11.594 -16.035 1.00 67.44 66 ILE A C 1
ATOM 492 O O . ILE A 1 66 ? 17.636 10.683 -16.638 1.00 67.44 66 ILE A O 1
ATOM 496 N N . LEU A 1 67 ? 17.759 12.375 -15.181 1.00 65.69 67 LEU A N 1
ATOM 497 C CA . LEU A 1 67 ? 19.200 12.251 -14.935 1.00 65.69 67 LEU A CA 1
ATOM 498 C C . LEU A 1 67 ? 19.569 10.894 -14.317 1.00 65.69 67 LEU A C 1
ATOM 500 O O . LEU A 1 67 ? 20.536 10.269 -14.750 1.00 65.69 67 LEU A O 1
ATOM 504 N N . LEU A 1 68 ? 18.778 10.408 -13.355 1.00 67.00 68 LEU A N 1
ATOM 505 C CA . LEU A 1 68 ? 18.992 9.098 -12.733 1.00 67.00 68 LEU A CA 1
ATOM 506 C C . LEU A 1 68 ? 18.816 7.949 -13.743 1.00 67.00 68 LEU A C 1
ATOM 508 O O . LEU A 1 68 ? 19.579 6.986 -13.724 1.00 67.00 68 LEU A O 1
ATOM 512 N N . ALA A 1 69 ? 17.834 8.059 -14.642 1.00 66.19 69 ALA A N 1
ATOM 513 C CA . ALA A 1 69 ? 17.598 7.089 -15.712 1.00 66.19 69 ALA A CA 1
ATOM 514 C C . ALA A 1 69 ? 18.587 7.232 -16.886 1.00 66.19 69 ALA A C 1
ATOM 516 O O . ALA A 1 69 ? 18.866 6.254 -17.581 1.00 66.19 69 ALA A O 1
ATOM 517 N N . ALA A 1 70 ? 19.132 8.431 -17.102 1.00 69.62 70 ALA A N 1
ATOM 518 C CA . ALA A 1 70 ? 20.035 8.732 -18.203 1.00 69.62 70 ALA A CA 1
ATOM 519 C C . ALA A 1 70 ? 21.389 8.047 -18.033 1.00 69.62 70 ALA A C 1
ATOM 521 O O . ALA A 1 70 ? 21.922 7.563 -19.021 1.00 69.62 70 ALA A O 1
ATOM 522 N N . ALA A 1 71 ? 21.945 7.949 -16.821 1.00 70.38 71 ALA A N 1
ATOM 523 C CA . ALA A 1 71 ? 23.274 7.356 -16.641 1.00 70.38 71 ALA A CA 1
ATOM 524 C C . ALA A 1 71 ? 23.357 5.876 -17.104 1.00 70.38 71 ALA A C 1
ATOM 526 O O . ALA A 1 71 ? 24.224 5.569 -17.927 1.00 70.38 71 ALA A O 1
ATOM 527 N N . PRO A 1 72 ? 22.443 4.965 -16.701 1.00 72.56 72 PRO A N 1
ATOM 528 C CA . PRO A 1 72 ? 22.410 3.603 -17.242 1.00 72.56 72 PRO A CA 1
ATOM 529 C C . PRO A 1 72 ? 22.091 3.560 -18.742 1.00 72.56 72 PRO A C 1
ATOM 531 O O . PRO A 1 72 ? 22.680 2.767 -19.474 1.00 72.56 72 PRO A O 1
ATOM 534 N N . ALA A 1 73 ? 21.179 4.418 -19.214 1.00 71.12 73 ALA A N 1
ATOM 535 C CA . ALA A 1 73 ? 20.795 4.468 -20.623 1.00 71.12 73 ALA A CA 1
ATOM 536 C C . ALA A 1 73 ? 21.949 4.935 -21.525 1.00 71.12 73 ALA A C 1
ATOM 538 O O . ALA A 1 73 ? 22.166 4.352 -22.580 1.00 71.12 73 ALA A O 1
ATOM 539 N N . MET A 1 74 ? 22.726 5.929 -21.089 1.00 75.44 74 MET A N 1
ATOM 540 C CA . MET A 1 74 ? 23.917 6.430 -21.780 1.00 75.44 74 MET A CA 1
ATOM 541 C C . MET A 1 74 ? 25.010 5.366 -21.851 1.00 75.44 74 MET A C 1
ATOM 543 O O . MET A 1 74 ? 25.625 5.198 -22.900 1.00 75.44 74 MET A O 1
ATOM 547 N N . TYR A 1 75 ? 25.214 4.603 -20.773 1.00 78.19 75 TYR A N 1
ATOM 548 C CA . TYR A 1 75 ? 26.156 3.484 -20.774 1.00 78.19 75 TYR A CA 1
ATOM 549 C C . TYR A 1 75 ? 25.742 2.385 -21.766 1.00 78.19 75 TYR A C 1
ATOM 551 O O . TYR A 1 75 ? 26.551 1.941 -22.581 1.00 78.19 75 TYR A O 1
ATOM 559 N N . LEU A 1 76 ? 24.468 1.979 -21.747 1.00 78.12 76 LEU A N 1
ATOM 560 C CA . LEU A 1 76 ? 23.936 0.990 -22.689 1.00 78.12 76 LEU A CA 1
ATOM 561 C C . LEU A 1 76 ? 23.954 1.497 -24.137 1.00 78.12 76 LEU A C 1
ATOM 563 O O . LEU A 1 76 ? 24.216 0.717 -25.049 1.00 78.12 76 LEU A O 1
ATOM 567 N N . LEU A 1 77 ? 23.719 2.793 -24.351 1.00 75.88 77 LEU A N 1
ATOM 568 C CA . LEU A 1 77 ? 23.805 3.436 -25.659 1.00 75.88 77 LEU A CA 1
ATOM 569 C C . LEU A 1 77 ? 25.245 3.420 -26.181 1.00 75.88 77 LEU A C 1
ATOM 571 O O . LEU A 1 77 ? 25.465 3.041 -27.326 1.00 75.88 77 LEU A O 1
ATOM 575 N N . GLN A 1 78 ? 26.225 3.771 -25.344 1.00 82.94 78 GLN A N 1
ATOM 576 C CA . GLN A 1 78 ? 27.641 3.728 -25.707 1.00 82.94 78 GLN A CA 1
ATOM 577 C C . GLN A 1 78 ? 28.084 2.302 -26.060 1.00 82.94 78 GLN A C 1
ATOM 579 O O . GLN A 1 78 ? 28.681 2.087 -27.114 1.00 82.94 78 GLN A O 1
ATOM 584 N N . MET A 1 79 ? 27.731 1.320 -25.224 1.00 79.06 79 MET A N 1
ATOM 585 C CA . MET A 1 79 ? 27.988 -0.099 -25.497 1.00 79.06 79 MET A CA 1
ATOM 586 C C . MET A 1 79 ? 27.313 -0.552 -26.797 1.00 79.06 79 MET A C 1
ATOM 588 O O . MET A 1 79 ? 27.936 -1.229 -27.612 1.00 79.06 79 MET 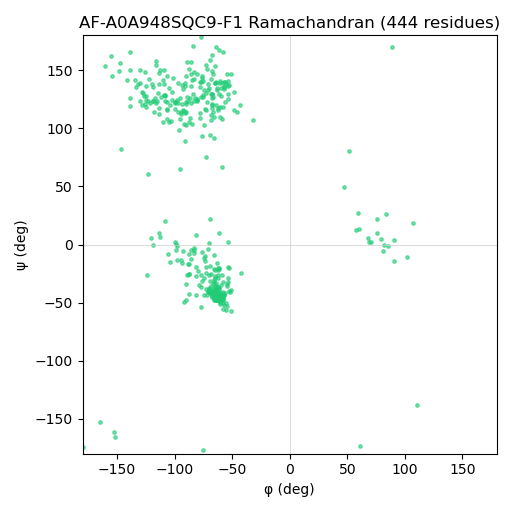A O 1
ATOM 592 N N . GLY A 1 80 ? 26.075 -0.110 -27.016 1.00 74.75 80 GLY A N 1
ATOM 593 C CA . GLY A 1 80 ? 25.323 -0.256 -28.255 1.00 74.75 80 GLY A CA 1
ATOM 594 C C . GLY A 1 80 ? 26.091 0.205 -29.486 1.00 74.75 80 GLY A C 1
ATOM 595 O O . GLY A 1 80 ? 26.334 -0.584 -30.400 1.00 74.75 80 GLY A O 1
ATOM 596 N N . ILE A 1 81 ? 26.519 1.469 -29.466 1.00 74.94 81 ILE A N 1
ATOM 597 C CA . ILE A 1 81 ? 27.262 2.122 -30.546 1.00 74.94 81 ILE A CA 1
ATOM 598 C C . ILE A 1 81 ? 28.558 1.363 -30.839 1.00 74.94 81 ILE A C 1
ATOM 600 O O . ILE A 1 81 ? 28.811 1.041 -32.001 1.00 74.94 81 ILE A O 1
ATOM 604 N N . GLU A 1 82 ? 29.338 1.011 -29.813 1.00 79.81 82 GLU A N 1
ATOM 605 C CA . GLU A 1 82 ? 30.570 0.227 -29.967 1.00 79.81 82 GLU A CA 1
ATOM 606 C C . GLU A 1 82 ? 30.325 -1.126 -30.650 1.00 79.81 82 GLU A C 1
ATOM 608 O O . GLU A 1 82 ? 31.104 -1.518 -31.521 1.00 79.81 82 GLU A O 1
ATOM 613 N N . GLY A 1 83 ? 29.235 -1.820 -30.300 1.00 73.94 83 GLY A N 1
ATOM 614 C CA . GLY A 1 83 ? 28.838 -3.079 -30.937 1.00 73.94 83 GLY A CA 1
ATOM 615 C C . GLY A 1 83 ? 28.506 -2.910 -32.420 1.00 73.94 83 GLY A C 1
ATOM 616 O O . GLY A 1 83 ? 29.018 -3.650 -33.261 1.00 73.94 83 GLY A O 1
ATOM 617 N N . THR A 1 84 ? 27.716 -1.890 -32.769 1.00 71.44 84 THR A N 1
ATOM 618 C CA . THR A 1 84 ? 27.401 -1.568 -34.175 1.00 71.44 84 THR A CA 1
ATOM 619 C C . THR A 1 84 ? 28.620 -1.121 -34.981 1.00 71.44 84 THR A C 1
ATOM 621 O O . THR A 1 84 ? 28.770 -1.525 -36.131 1.00 71.44 84 THR A O 1
ATOM 624 N N . VAL A 1 85 ? 29.533 -0.334 -34.403 1.00 76.69 85 VAL A N 1
ATOM 625 C CA . VAL A 1 85 ? 30.792 0.040 -35.073 1.00 76.69 85 VAL A CA 1
ATOM 626 C C . VAL A 1 85 ? 31.667 -1.195 -35.294 1.00 76.69 85 VAL A C 1
ATOM 628 O O . VAL A 1 85 ? 32.294 -1.320 -36.346 1.00 76.69 85 VAL A O 1
ATOM 631 N N . GLY A 1 86 ? 31.672 -2.132 -34.340 1.00 72.19 86 GLY A N 1
ATOM 632 C CA . GLY A 1 86 ? 32.296 -3.445 -34.490 1.00 72.19 86 GLY A CA 1
ATOM 633 C C . GLY A 1 86 ? 31.730 -4.229 -35.675 1.00 72.19 86 GLY A C 1
ATOM 634 O O . GLY A 1 86 ? 32.509 -4.725 -36.486 1.00 72.19 86 GLY A O 1
ATOM 635 N N . LEU A 1 87 ? 30.402 -4.265 -35.828 1.00 69.25 87 LEU A N 1
ATOM 636 C CA . LEU A 1 87 ? 29.723 -4.897 -36.968 1.00 69.25 87 LEU A CA 1
ATOM 637 C C . LEU A 1 87 ? 30.155 -4.287 -38.308 1.00 69.25 87 LEU A C 1
ATOM 639 O O . LEU A 1 87 ? 30.506 -5.013 -39.234 1.00 69.25 87 LEU A O 1
ATOM 643 N N . VAL A 1 88 ? 30.170 -2.954 -38.399 1.00 72.19 88 VAL A N 1
ATOM 644 C CA . VAL A 1 88 ? 30.492 -2.240 -39.645 1.00 72.19 88 VAL A CA 1
ATOM 645 C C . VAL A 1 88 ? 31.969 -2.378 -40.018 1.00 72.19 88 VAL A C 1
ATOM 647 O O . VAL A 1 88 ? 32.290 -2.573 -41.186 1.00 72.19 88 VAL A O 1
ATOM 650 N N . ARG A 1 89 ? 32.885 -2.300 -39.043 1.00 75.56 89 ARG A N 1
ATOM 651 C CA . ARG A 1 89 ? 34.333 -2.363 -39.309 1.00 75.56 89 ARG A CA 1
ATOM 652 C C . ARG A 1 89 ? 34.853 -3.776 -39.545 1.00 75.56 89 ARG A C 1
ATOM 654 O O . ARG A 1 89 ? 35.799 -3.937 -40.306 1.00 75.56 89 ARG A O 1
ATOM 661 N N . LYS A 1 90 ? 34.291 -4.781 -38.868 1.00 76.25 90 LYS A N 1
ATOM 662 C CA . LYS A 1 90 ? 34.774 -6.170 -38.949 1.00 76.25 90 LYS A CA 1
ATOM 663 C C . LYS A 1 90 ? 34.026 -7.008 -39.992 1.00 76.25 90 LYS A C 1
ATOM 665 O O . LYS A 1 90 ? 34.490 -8.096 -40.331 1.00 76.25 90 LYS A O 1
ATOM 670 N N . GLY A 1 91 ? 32.886 -6.523 -40.493 1.00 70.50 91 GLY A N 1
ATOM 671 C CA . GLY A 1 91 ? 31.997 -7.292 -41.363 1.00 70.50 91 GLY A CA 1
ATOM 672 C C . GLY A 1 91 ? 31.446 -8.548 -40.675 1.00 70.50 91 GLY A C 1
ATOM 673 O O . GLY A 1 91 ? 31.673 -8.779 -39.488 1.00 70.50 91 GLY A O 1
ATOM 674 N N . THR A 1 92 ? 30.733 -9.398 -41.417 1.00 64.50 92 THR A N 1
ATOM 675 C CA . THR A 1 92 ? 30.126 -10.630 -40.870 1.00 64.50 92 THR A CA 1
ATOM 676 C C . THR A 1 92 ? 31.155 -11.686 -40.461 1.00 64.50 92 THR A C 1
ATOM 678 O O . THR A 1 92 ? 30.878 -12.485 -39.573 1.00 64.50 92 THR A O 1
ATOM 681 N N . ALA A 1 93 ? 32.351 -11.670 -41.057 1.00 56.84 93 ALA A N 1
ATOM 682 C CA . ALA A 1 93 ? 33.406 -12.653 -40.800 1.00 56.84 93 ALA A CA 1
ATOM 683 C C . ALA A 1 93 ? 34.204 -12.395 -39.505 1.00 56.84 93 ALA A C 1
ATOM 685 O O . ALA A 1 93 ? 34.794 -13.324 -38.961 1.00 56.84 93 ALA A O 1
ATOM 686 N N . GLY A 1 94 ? 34.224 -11.155 -38.997 1.00 68.31 94 GLY A N 1
ATOM 687 C CA . GLY A 1 94 ? 34.906 -10.785 -37.748 1.00 68.31 94 GLY A CA 1
ATOM 688 C C . GLY A 1 94 ? 33.961 -10.380 -36.613 1.00 68.31 94 GLY A C 1
ATOM 689 O O . GLY A 1 94 ? 34.420 -9.897 -35.574 1.00 68.31 94 GLY A O 1
ATOM 690 N N . PHE A 1 95 ? 32.649 -10.531 -36.812 1.00 63.44 95 PHE A N 1
ATOM 691 C CA . PHE A 1 95 ? 31.636 -10.155 -35.835 1.00 63.44 95 PHE A CA 1
ATOM 692 C C . PHE A 1 95 ? 31.534 -11.205 -34.729 1.00 63.44 95 PHE A C 1
ATOM 694 O O . PHE A 1 95 ? 31.128 -12.342 -34.960 1.00 63.44 95 PHE A O 1
ATOM 701 N N . SER A 1 96 ? 31.919 -10.825 -33.513 1.00 78.88 96 SER A N 1
ATOM 702 C CA . SER A 1 96 ? 31.873 -11.732 -32.368 1.00 78.88 96 SER A CA 1
ATOM 703 C C . SER A 1 96 ? 30.498 -11.732 -31.699 1.00 78.88 96 SER A C 1
ATOM 705 O O . SER A 1 96 ? 29.767 -10.740 -31.732 1.00 78.88 96 SER A O 1
ATOM 707 N N . THR A 1 97 ? 30.172 -12.809 -30.982 1.00 71.06 97 THR A N 1
ATOM 708 C CA . THR A 1 97 ? 28.973 -12.892 -30.127 1.00 71.06 97 THR A CA 1
ATOM 709 C C . THR A 1 97 ? 28.903 -11.736 -29.122 1.00 71.06 97 THR A C 1
ATOM 711 O O . THR A 1 97 ? 27.823 -11.286 -28.751 1.00 71.06 97 THR A O 1
ATOM 714 N N . TRP A 1 98 ? 30.056 -11.205 -28.708 1.00 76.06 98 TRP A N 1
ATOM 715 C CA . TRP A 1 98 ? 30.143 -10.050 -27.819 1.00 76.06 98 TRP A CA 1
ATOM 716 C C . TRP A 1 98 ? 29.771 -8.732 -28.505 1.00 76.06 98 TRP A C 1
ATOM 718 O O . TRP A 1 98 ? 29.083 -7.905 -27.910 1.00 76.06 98 TRP A O 1
ATOM 728 N N . ASP A 1 99 ? 30.160 -8.551 -29.769 1.00 73.00 99 ASP A N 1
ATOM 729 C CA . ASP A 1 99 ? 29.729 -7.404 -30.572 1.00 73.00 99 ASP A CA 1
ATOM 730 C C . ASP A 1 99 ? 28.197 -7.442 -30.788 1.00 73.00 99 ASP A C 1
ATOM 732 O O . ASP A 1 99 ? 27.544 -6.397 -30.760 1.00 73.00 99 ASP A O 1
ATOM 736 N N . ALA A 1 100 ? 27.602 -8.642 -30.880 1.00 68.19 100 ALA A N 1
ATOM 737 C CA . ALA A 1 100 ? 26.148 -8.841 -30.920 1.00 68.19 100 ALA A CA 1
ATOM 738 C C . ALA A 1 100 ? 25.452 -8.471 -29.598 1.00 68.19 100 ALA A C 1
ATOM 740 O O . ALA A 1 100 ? 24.444 -7.764 -29.609 1.00 68.19 100 ALA A O 1
ATOM 741 N N . VAL A 1 101 ? 26.005 -8.889 -28.452 1.00 73.88 101 VAL A N 1
ATOM 742 C CA . VAL A 1 101 ? 25.497 -8.502 -27.120 1.00 73.88 101 VAL A CA 1
ATOM 7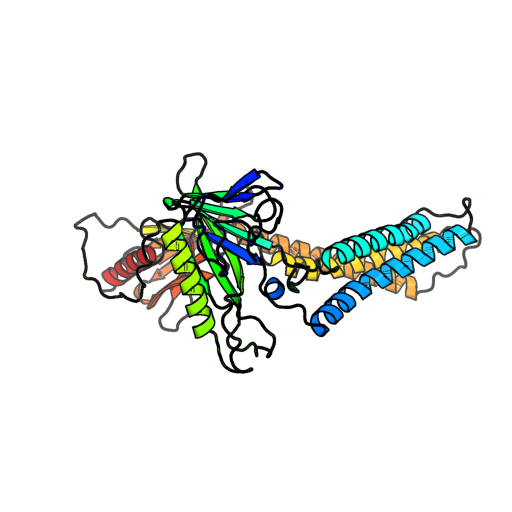43 C C . VAL A 1 101 ? 25.578 -6.989 -26.934 1.00 73.88 101 VAL A C 1
ATOM 745 O O . VAL A 1 101 ? 24.603 -6.367 -26.517 1.00 73.88 101 VAL A O 1
ATOM 748 N N . LYS A 1 102 ? 26.701 -6.372 -27.311 1.00 74.00 102 LYS A N 1
ATOM 749 C CA . LYS A 1 102 ? 26.852 -4.917 -27.312 1.00 74.00 102 LYS A CA 1
ATOM 750 C C . LYS A 1 102 ? 25.782 -4.244 -28.168 1.00 74.00 102 LYS A C 1
ATOM 752 O O . LYS A 1 102 ? 25.048 -3.411 -27.650 1.00 74.00 102 LYS A O 1
ATOM 757 N N . ALA A 1 103 ? 25.615 -4.670 -29.423 1.00 70.88 103 ALA A N 1
ATOM 758 C CA . ALA A 1 103 ? 24.606 -4.125 -30.332 1.00 70.88 103 ALA A CA 1
ATOM 759 C C . ALA A 1 103 ? 23.169 -4.289 -29.795 1.00 70.88 103 ALA A C 1
ATOM 761 O O . ALA A 1 103 ? 22.347 -3.385 -29.953 1.00 70.88 103 ALA A O 1
ATOM 762 N N . SER A 1 104 ? 22.872 -5.386 -29.086 1.00 71.25 104 SER A N 1
ATOM 763 C CA . SER A 1 104 ? 21.569 -5.596 -28.435 1.00 71.25 104 SER A CA 1
ATOM 764 C C . SER A 1 104 ? 21.254 -4.552 -27.352 1.00 71.25 104 SER A C 1
ATOM 766 O O . SER A 1 104 ? 20.082 -4.268 -27.094 1.00 71.25 104 SER A O 1
ATOM 768 N N . GLY A 1 105 ? 22.280 -3.894 -26.796 1.00 74.19 105 GLY A N 1
ATOM 769 C CA . GLY A 1 105 ? 22.133 -2.743 -25.907 1.00 74.19 105 GLY A CA 1
ATOM 770 C C . GLY A 1 105 ? 21.302 -1.614 -26.522 1.00 74.19 105 GLY A C 1
ATOM 771 O O . GLY A 1 105 ? 20.508 -1.004 -25.811 1.00 74.19 105 GLY A O 1
ATOM 772 N N . LEU A 1 106 ? 21.373 -1.397 -27.845 1.00 70.88 106 LEU A N 1
ATOM 773 C CA . LEU A 1 106 ? 20.538 -0.405 -28.541 1.00 70.88 106 LEU A CA 1
ATOM 774 C C . LEU A 1 106 ? 19.051 -0.770 -28.515 1.00 70.88 106 LEU A C 1
ATOM 776 O O . LEU A 1 106 ? 18.209 0.109 -28.340 1.00 70.88 106 LEU A O 1
ATOM 780 N N . VAL A 1 107 ? 18.717 -2.057 -28.645 1.00 69.69 107 VAL A N 1
ATOM 781 C CA . VAL A 1 107 ? 17.328 -2.543 -28.578 1.00 69.69 107 VAL A CA 1
ATOM 782 C C . VAL A 1 107 ? 16.782 -2.384 -27.160 1.00 69.69 107 VAL A C 1
ATOM 784 O O . VAL A 1 107 ? 15.661 -1.911 -26.977 1.00 69.69 107 VAL A O 1
ATOM 787 N N . VAL A 1 108 ? 17.592 -2.712 -26.148 1.00 72.38 108 VAL A N 1
ATOM 788 C CA . VAL A 1 108 ? 17.236 -2.521 -24.735 1.00 72.38 108 VAL A CA 1
ATOM 789 C C . VAL A 1 108 ? 17.035 -1.038 -24.418 1.00 72.38 108 VAL A C 1
ATOM 791 O O . VAL A 1 108 ? 16.032 -0.685 -23.802 1.00 72.38 108 VAL A O 1
ATOM 794 N N . VAL A 1 109 ? 17.923 -0.153 -24.887 1.00 74.38 109 VAL A N 1
ATOM 795 C CA . VAL A 1 109 ? 17.753 1.305 -24.755 1.00 74.38 109 VAL A CA 1
ATOM 796 C C . VAL A 1 109 ? 16.487 1.766 -25.465 1.00 74.38 109 VAL A C 1
ATOM 798 O O . VAL A 1 109 ? 15.712 2.503 -24.868 1.00 74.38 109 VAL A O 1
ATOM 801 N N . GLY A 1 110 ? 16.226 1.299 -26.687 1.00 69.00 110 GLY A N 1
ATOM 802 C CA . GLY A 1 110 ? 15.000 1.609 -27.422 1.00 69.00 110 GLY A CA 1
ATOM 803 C C . GLY A 1 110 ? 13.738 1.211 -26.654 1.00 69.00 110 GLY A C 1
ATOM 804 O O . GLY A 1 110 ? 12.813 2.011 -26.543 1.00 69.00 110 GLY A O 1
ATOM 805 N N . LEU A 1 111 ? 13.718 0.024 -26.041 1.00 72.00 111 LEU A N 1
ATOM 806 C CA . LEU A 1 111 ? 12.614 -0.440 -25.194 1.00 72.00 111 LEU A CA 1
ATOM 807 C C . LEU A 1 111 ? 12.480 0.374 -23.900 1.00 72.00 111 LEU A C 1
ATOM 809 O O . LEU A 1 111 ? 11.363 0.713 -23.506 1.00 72.00 111 LEU A O 1
ATOM 813 N N . ILE A 1 112 ? 13.589 0.719 -23.241 1.00 70.56 112 ILE A N 1
ATOM 814 C CA . ILE A 1 112 ? 13.585 1.571 -22.042 1.00 70.56 112 ILE A CA 1
ATOM 815 C C . ILE A 1 112 ? 13.066 2.965 -22.395 1.00 70.56 112 ILE A C 1
ATOM 817 O O . ILE A 1 112 ? 12.180 3.470 -21.716 1.00 70.56 112 ILE A O 1
ATOM 821 N N . VAL A 1 113 ? 13.558 3.569 -23.478 1.00 70.62 113 VAL A N 1
ATOM 822 C CA . VAL A 1 113 ? 13.111 4.882 -23.954 1.00 70.62 113 VAL A CA 1
ATOM 823 C C . VAL A 1 113 ? 11.648 4.828 -24.366 1.00 70.62 113 VAL A C 1
ATOM 825 O O . VAL A 1 113 ? 10.906 5.723 -23.998 1.00 70.62 113 VAL A O 1
ATOM 828 N N . TRP A 1 114 ? 11.191 3.779 -25.049 1.00 69.19 114 TRP A N 1
ATOM 829 C CA . TRP A 1 114 ? 9.788 3.609 -25.434 1.00 69.19 114 TRP A CA 1
ATOM 830 C C . TRP A 1 114 ? 8.855 3.427 -24.230 1.00 69.19 114 TRP A C 1
ATOM 832 O O . TRP A 1 114 ? 7.783 4.027 -24.169 1.00 69.19 114 TRP A O 1
ATOM 842 N N . THR A 1 115 ? 9.247 2.612 -23.249 1.00 65.50 115 THR A N 1
ATOM 843 C CA . THR A 1 115 ? 8.456 2.380 -22.027 1.00 65.50 115 THR A CA 1
ATOM 844 C C . THR A 1 115 ? 8.456 3.601 -21.115 1.00 65.50 115 THR A C 1
ATOM 846 O O . THR A 1 115 ? 7.403 3.965 -20.590 1.00 65.50 115 THR A O 1
ATOM 849 N N . ALA A 1 116 ? 9.603 4.269 -20.968 1.00 64.62 116 ALA A N 1
ATOM 850 C CA . ALA A 1 116 ? 9.714 5.555 -20.297 1.00 64.62 116 ALA A CA 1
ATOM 851 C C . ALA A 1 116 ? 8.881 6.606 -21.028 1.00 64.62 116 ALA A C 1
ATOM 853 O O . ALA A 1 116 ? 8.069 7.249 -20.387 1.00 64.62 116 ALA A O 1
ATOM 854 N N . TRP A 1 117 ? 8.978 6.712 -22.357 1.00 64.94 117 TRP A N 1
ATOM 855 C CA . TRP A 1 117 ? 8.158 7.602 -23.179 1.00 64.94 117 TRP A CA 1
ATOM 856 C C . TRP A 1 117 ? 6.682 7.336 -22.932 1.00 64.94 117 TRP A C 1
ATOM 858 O O . TRP A 1 117 ? 6.005 8.252 -22.491 1.00 64.94 117 TRP A O 1
ATOM 868 N N . ARG A 1 118 ? 6.174 6.107 -23.103 1.00 63.88 118 ARG A N 1
ATOM 869 C CA . ARG A 1 118 ? 4.758 5.786 -22.832 1.00 63.88 118 ARG A CA 1
ATOM 870 C C . ARG A 1 118 ? 4.310 6.174 -21.424 1.00 63.88 118 ARG A C 1
ATOM 872 O O . ARG A 1 118 ? 3.160 6.549 -21.246 1.00 63.88 118 ARG A O 1
ATOM 879 N N . ARG A 1 119 ? 5.189 6.048 -20.427 1.00 58.25 119 ARG A N 1
ATOM 880 C CA . ARG A 1 119 ? 4.888 6.422 -19.037 1.00 58.25 119 ARG A CA 1
ATOM 881 C C . ARG A 1 119 ? 5.042 7.923 -18.772 1.00 58.25 119 ARG A C 1
ATOM 883 O O . ARG A 1 119 ? 4.425 8.432 -17.849 1.00 58.25 119 ARG A O 1
ATOM 890 N N . TRP A 1 120 ? 5.898 8.616 -19.520 1.00 55.09 120 TRP A N 1
ATOM 891 C CA . TRP A 1 120 ? 6.303 10.011 -19.297 1.00 55.09 120 TRP A CA 1
ATOM 892 C C . TRP A 1 120 ? 5.652 10.992 -20.261 1.00 55.09 120 TRP A C 1
ATOM 894 O O . TRP A 1 120 ? 5.731 12.194 -20.006 1.00 55.09 120 TRP A O 1
ATOM 904 N N . THR A 1 121 ? 5.055 10.521 -21.361 1.00 54.03 121 THR A N 1
ATOM 905 C CA . THR A 1 121 ? 4.205 11.365 -22.199 1.00 54.03 121 THR A CA 1
ATOM 906 C C . THR A 1 121 ? 2.979 11.663 -21.353 1.00 54.03 121 THR A C 1
ATOM 908 O O . THR A 1 121 ? 2.228 10.736 -21.048 1.00 54.03 121 THR A O 1
ATOM 911 N N . PRO A 1 122 ? 2.783 12.917 -20.916 1.00 49.22 122 PRO A N 1
ATOM 912 C CA . PRO A 1 122 ? 1.562 13.280 -20.228 1.00 49.22 122 PRO A CA 1
ATOM 913 C C . PRO A 1 122 ? 0.433 13.024 -21.221 1.00 49.22 122 PRO A C 1
ATOM 915 O O . PRO A 1 122 ? 0.414 13.630 -22.293 1.00 49.22 122 PRO A O 1
ATOM 918 N N . SER A 1 123 ? -0.494 12.120 -20.906 1.00 49.56 123 SER A N 1
ATOM 919 C CA . SER A 1 123 ? -1.801 12.236 -21.543 1.00 49.56 123 SER A CA 1
ATOM 920 C C . SER A 1 123 ? -2.396 13.550 -21.034 1.00 49.56 123 SER A C 1
ATOM 922 O O . SER A 1 123 ? -2.215 13.879 -19.856 1.00 49.56 123 SER A O 1
ATOM 924 N N . ALA A 1 124 ? -3.046 14.325 -21.904 1.00 45.91 124 ALA A N 1
ATOM 925 C CA . ALA A 1 124 ? -3.652 15.607 -21.533 1.00 45.91 124 ALA A CA 1
ATOM 926 C C . ALA A 1 124 ? -4.600 15.485 -20.316 1.00 45.91 124 ALA A C 1
ATOM 928 O O . ALA A 1 124 ? -4.803 16.457 -19.596 1.00 45.91 124 ALA A O 1
ATOM 929 N N . ASP A 1 125 ? -5.074 14.266 -20.033 1.00 48.69 125 ASP A N 1
ATOM 930 C CA . ASP A 1 125 ? -5.995 13.938 -18.946 1.00 48.69 125 ASP A CA 1
ATOM 931 C C . ASP A 1 125 ? -5.328 13.365 -17.675 1.00 48.69 125 ASP A C 1
ATOM 933 O O . ASP A 1 125 ? -6.010 13.091 -16.681 1.00 48.69 125 ASP A O 1
ATOM 937 N N . THR A 1 126 ? -4.013 13.116 -17.680 1.00 51.72 126 THR A N 1
ATOM 938 C CA . THR A 1 126 ? -3.256 12.714 -16.480 1.00 51.72 126 THR A CA 1
ATOM 939 C C . THR A 1 126 ? -2.620 13.954 -15.873 1.00 51.72 126 THR A C 1
ATOM 941 O O . THR A 1 126 ? -1.576 14.400 -16.338 1.00 51.72 126 THR A O 1
ATOM 944 N N . GLU A 1 127 ? -3.253 14.509 -14.839 1.00 53.00 127 GLU A N 1
ATOM 945 C CA . GLU A 1 127 ? -2.826 15.682 -14.057 1.00 53.00 127 GLU A CA 1
ATOM 946 C C . GLU A 1 127 ? -1.433 15.509 -13.393 1.00 53.00 127 GLU A C 1
ATOM 948 O O . GLU A 1 127 ? -1.310 15.429 -12.172 1.00 53.00 127 GLU A O 1
ATOM 953 N N . GLY A 1 128 ? -0.358 15.425 -14.180 1.00 50.12 128 GLY A N 1
ATOM 954 C CA . GLY A 1 128 ? 1.030 15.547 -13.728 1.00 50.12 128 GLY A CA 1
ATOM 955 C C . GLY A 1 128 ? 1.508 14.544 -12.667 1.00 50.12 128 GLY A C 1
ATOM 956 O O . GLY A 1 128 ? 2.412 14.889 -11.907 1.00 50.12 128 GLY A O 1
ATOM 957 N N . ARG A 1 129 ? 0.936 13.334 -12.574 1.00 53.16 129 ARG A N 1
ATOM 958 C CA . ARG A 1 129 ? 1.343 12.307 -11.586 1.00 53.16 129 ARG A CA 1
ATOM 959 C C . ARG A 1 129 ? 2.640 11.598 -11.958 1.00 53.16 129 ARG A C 1
ATOM 961 O O . ARG A 1 129 ? 2.885 11.326 -13.133 1.00 53.16 129 ARG A O 1
ATOM 968 N N . ALA A 1 130 ? 3.466 11.285 -10.954 1.00 51.19 130 ALA A N 1
ATOM 969 C CA . ALA A 1 130 ? 4.769 10.668 -11.176 1.00 51.19 130 ALA A CA 1
ATOM 970 C C . ALA A 1 130 ? 4.651 9.287 -11.863 1.00 51.19 130 ALA A C 1
ATOM 972 O O . ALA A 1 130 ? 3.835 8.465 -11.459 1.00 51.19 130 ALA A O 1
ATOM 973 N N . PRO A 1 131 ? 5.512 8.947 -12.836 1.00 47.16 131 PRO A N 1
ATOM 974 C CA . PRO A 1 131 ? 5.338 7.771 -13.701 1.00 47.16 131 PRO A CA 1
ATOM 975 C C . PRO A 1 131 ? 5.688 6.439 -13.021 1.00 47.16 131 PRO A C 1
ATOM 977 O O . PRO A 1 131 ? 5.571 5.369 -13.618 1.00 47.16 131 PRO A O 1
ATOM 980 N N . ALA A 1 132 ? 6.217 6.519 -11.799 1.00 50.12 132 ALA A N 1
ATOM 981 C CA . ALA A 1 132 ? 6.692 5.392 -11.007 1.00 50.12 132 ALA A CA 1
ATOM 982 C C . ALA A 1 132 ? 5.668 4.923 -9.960 1.00 50.12 132 ALA A C 1
ATOM 984 O O . ALA A 1 132 ? 5.958 3.987 -9.215 1.00 50.12 132 ALA A O 1
ATOM 985 N N . SER A 1 133 ? 4.493 5.550 -9.875 1.00 55.41 133 SER A N 1
ATOM 986 C CA . SER A 1 133 ? 3.412 5.047 -9.034 1.00 55.41 133 SER A CA 1
ATOM 987 C C . SER A 1 133 ? 2.474 4.140 -9.795 1.00 55.41 133 SER A C 1
ATOM 989 O O . SER A 1 133 ? 2.017 4.474 -10.885 1.00 55.41 133 SER A O 1
ATOM 991 N N . PHE A 1 134 ? 2.153 3.008 -9.181 1.00 63.00 134 PHE A N 1
ATOM 992 C CA . PHE A 1 134 ? 1.006 2.225 -9.596 1.00 63.00 134 PHE A CA 1
ATOM 993 C C . PHE A 1 134 ? -0.238 2.952 -9.097 1.00 63.00 134 PHE A C 1
ATOM 995 O O . PHE A 1 134 ? -0.330 3.275 -7.908 1.00 63.00 134 PHE A O 1
ATOM 1002 N N . ASP A 1 135 ? -1.170 3.222 -10.007 1.00 73.56 135 ASP A N 1
ATOM 1003 C CA . ASP A 1 135 ? -2.500 3.667 -9.623 1.00 73.56 135 ASP A CA 1
ATOM 1004 C C . ASP A 1 135 ? -3.147 2.546 -8.808 1.00 73.56 135 ASP A C 1
ATOM 1006 O O . ASP A 1 135 ? -3.345 1.430 -9.294 1.00 73.56 135 ASP A O 1
ATOM 1010 N N . VAL A 1 136 ? -3.454 2.849 -7.552 1.00 85.25 136 VAL A N 1
ATOM 1011 C CA . VAL A 1 136 ? -4.243 1.974 -6.688 1.00 85.25 136 VAL A CA 1
ATOM 1012 C C . VAL A 1 136 ? -5.641 2.556 -6.652 1.00 85.25 136 VAL A C 1
ATOM 1014 O O . VAL A 1 136 ? -5.820 3.765 -6.472 1.00 85.25 136 VAL A O 1
ATOM 1017 N N . ARG A 1 137 ? -6.640 1.702 -6.865 1.00 90.69 137 ARG A N 1
ATOM 1018 C CA . ARG A 1 137 ? -8.042 2.123 -6.887 1.00 90.69 137 ARG A CA 1
ATOM 1019 C C . ARG A 1 137 ? -8.835 1.260 -5.940 1.00 90.69 137 ARG A C 1
ATOM 1021 O O . ARG A 1 137 ? -8.727 0.037 -5.986 1.00 90.69 137 ARG A O 1
ATOM 1028 N N . TRP A 1 138 ? -9.620 1.894 -5.086 1.00 94.69 138 TRP A N 1
ATOM 1029 C CA . TRP A 1 138 ? -10.562 1.202 -4.219 1.00 94.69 138 TRP A CA 1
ATOM 1030 C C . TRP A 1 138 ? -11.967 1.605 -4.625 1.00 94.69 138 TRP A C 1
ATOM 1032 O O . TRP A 1 138 ? -12.260 2.791 -4.763 1.00 94.69 138 TRP A O 1
ATOM 1042 N N . LEU A 1 139 ? -12.833 0.621 -4.811 1.00 96.25 139 LEU A N 1
ATOM 1043 C CA . LEU A 1 139 ? -14.248 0.837 -5.038 1.00 96.25 139 LEU A CA 1
ATOM 1044 C C . LEU A 1 139 ? -14.992 0.346 -3.801 1.00 96.25 139 LEU A C 1
ATOM 1046 O O . LEU A 1 139 ? -15.115 -0.855 -3.574 1.00 96.25 139 LEU A O 1
ATOM 1050 N N . ALA A 1 140 ? -15.470 1.278 -2.984 1.00 96.56 140 ALA A N 1
ATOM 1051 C CA . ALA A 1 140 ? -16.424 0.940 -1.943 1.00 96.56 140 ALA A CA 1
ATOM 1052 C C . ALA A 1 140 ? -17.808 0.851 -2.557 1.00 96.56 140 ALA A C 1
ATOM 1054 O O . ALA A 1 140 ? -18.287 1.807 -3.163 1.00 96.56 140 ALA A O 1
ATOM 1055 N N . VAL A 1 141 ? -18.445 -0.290 -2.363 1.00 96.38 141 VAL A N 1
ATOM 1056 C CA . VAL A 1 141 ? -19.839 -0.532 -2.714 1.00 96.38 141 VAL A CA 1
ATOM 1057 C C . VAL A 1 141 ? -20.619 -0.810 -1.428 1.00 96.38 141 VAL A C 1
ATOM 1059 O O . VAL A 1 141 ? -20.019 -1.218 -0.429 1.00 96.38 141 VAL A O 1
ATOM 1062 N N . PRO A 1 142 ? -21.947 -0.629 -1.416 1.00 95.44 142 PRO A N 1
ATOM 1063 C CA . PRO A 1 142 ? -22.769 -1.048 -0.287 1.00 95.44 142 PRO A CA 1
ATOM 1064 C C . PRO A 1 142 ? -22.457 -2.489 0.149 1.00 95.44 142 PRO A C 1
ATOM 1066 O O . PRO A 1 142 ? -22.627 -3.434 -0.622 1.00 95.44 142 PRO A O 1
ATOM 1069 N N . GLY A 1 143 ? -21.941 -2.652 1.372 1.00 94.31 143 GLY A N 1
ATOM 1070 C CA . GLY A 1 143 ? -21.597 -3.952 1.958 1.00 94.31 143 GLY A CA 1
ATOM 1071 C C . GLY A 1 143 ? -20.241 -4.561 1.566 1.00 94.31 143 GLY A C 1
ATOM 1072 O O . GLY A 1 143 ? -19.928 -5.650 2.053 1.00 94.31 143 GLY A O 1
ATOM 1073 N N . ALA A 1 144 ? -19.423 -3.927 0.715 1.00 96.25 144 ALA A N 1
ATOM 1074 C CA . ALA A 1 144 ? -18.109 -4.468 0.340 1.00 96.25 144 ALA A CA 1
ATOM 1075 C C . ALA A 1 144 ? -17.090 -3.406 -0.116 1.00 96.25 144 ALA A C 1
ATOM 1077 O O . ALA A 1 144 ? -17.426 -2.286 -0.491 1.00 96.25 144 ALA A O 1
ATOM 1078 N N . LEU A 1 145 ? -15.817 -3.789 -0.112 1.00 96.44 145 LEU A N 1
ATOM 1079 C CA . LEU A 1 145 ? -14.692 -3.012 -0.613 1.00 96.44 145 LEU A CA 1
ATOM 1080 C C . LEU A 1 145 ? -13.928 -3.827 -1.658 1.00 96.44 145 LEU A C 1
ATOM 1082 O O . LEU A 1 145 ? -13.351 -4.863 -1.331 1.00 96.44 145 LEU A O 1
ATOM 1086 N N . ASP A 1 146 ? -13.876 -3.331 -2.889 1.00 95.94 146 ASP A N 1
ATOM 1087 C CA . ASP A 1 146 ? -13.092 -3.927 -3.969 1.00 95.94 146 ASP A CA 1
ATOM 1088 C C . ASP A 1 146 ? -11.765 -3.174 -4.126 1.00 95.94 146 ASP A C 1
ATOM 1090 O O . ASP A 1 146 ? -11.742 -1.962 -4.358 1.00 95.94 146 ASP A O 1
ATOM 1094 N N . ILE A 1 147 ? -10.646 -3.889 -4.017 1.00 93.31 147 ILE A N 1
ATOM 1095 C CA . ILE A 1 147 ? -9.296 -3.326 -4.133 1.00 93.31 147 ILE A CA 1
ATOM 1096 C C . ILE A 1 147 ? -8.682 -3.743 -5.472 1.00 93.31 147 ILE A C 1
ATOM 1098 O O . ILE A 1 147 ? -8.524 -4.931 -5.756 1.00 93.31 147 ILE A O 1
ATOM 1102 N N . PHE A 1 148 ? -8.290 -2.757 -6.281 1.00 89.50 148 PHE A N 1
ATOM 1103 C CA . PHE A 1 148 ? -7.644 -2.938 -7.579 1.00 89.50 148 PHE A CA 1
ATOM 1104 C C . PHE A 1 148 ? -6.158 -2.570 -7.469 1.00 89.50 148 PHE A C 1
ATOM 1106 O O . PHE A 1 148 ? -5.799 -1.394 -7.358 1.00 89.50 148 PHE A O 1
ATOM 1113 N N . ALA A 1 149 ? -5.291 -3.585 -7.508 1.00 78.50 149 ALA A N 1
ATOM 1114 C CA . ALA A 1 149 ? -3.834 -3.451 -7.434 1.00 78.50 149 ALA A CA 1
ATOM 1115 C C . ALA A 1 149 ? -3.154 -4.083 -8.666 1.00 78.50 149 ALA A C 1
ATOM 1117 O O . ALA A 1 149 ? -2.377 -5.026 -8.550 1.00 78.50 149 ALA A O 1
ATOM 1118 N N . GLY A 1 150 ? -3.473 -3.575 -9.863 1.00 68.69 150 GLY A N 1
ATOM 1119 C CA . GLY A 1 150 ? -2.823 -3.990 -11.117 1.00 68.69 150 GLY A CA 1
ATOM 1120 C C . GLY A 1 150 ? -3.259 -5.350 -11.684 1.00 68.69 150 GLY A C 1
ATOM 1121 O O . GLY A 1 150 ? -2.511 -5.941 -12.457 1.00 68.69 150 GLY A O 1
ATOM 1122 N N . GLY A 1 151 ? -4.446 -5.843 -11.317 1.00 73.00 151 GLY A N 1
ATOM 1123 C CA . GLY A 1 151 ? -4.991 -7.128 -11.765 1.00 73.00 151 GLY A CA 1
ATOM 1124 C C . GLY A 1 151 ? -6.490 -7.257 -11.484 1.00 73.00 151 GLY A C 1
ATOM 1125 O O . GLY A 1 151 ? -7.199 -6.249 -11.426 1.00 73.00 151 GLY A O 1
ATOM 1126 N N . GLU A 1 152 ? -6.975 -8.489 -11.307 1.00 80.69 152 GLU A N 1
ATOM 1127 C CA . GLU A 1 152 ? -8.363 -8.731 -10.898 1.00 80.69 152 GLU A CA 1
ATOM 1128 C C . GLU A 1 152 ? -8.663 -8.091 -9.531 1.00 80.69 152 GLU A C 1
ATOM 1130 O O . GLU A 1 152 ? -7.807 -8.103 -8.639 1.00 80.69 152 GLU A O 1
ATOM 1135 N N . PRO A 1 153 ? -9.861 -7.505 -9.350 1.00 88.25 153 PRO A N 1
ATOM 1136 C CA . PRO A 1 153 ? -10.236 -6.916 -8.075 1.00 88.25 153 PRO A CA 1
ATOM 1137 C C . PRO A 1 153 ? -10.298 -7.976 -6.983 1.00 88.25 153 PRO A C 1
ATOM 1139 O O . PRO A 1 153 ? -10.941 -9.012 -7.140 1.00 88.25 153 PRO A O 1
ATOM 1142 N N . THR A 1 154 ? -9.686 -7.679 -5.840 1.00 90.38 154 THR A N 1
ATOM 1143 C CA . THR A 1 154 ? -9.902 -8.463 -4.623 1.00 90.38 154 THR A CA 1
ATOM 1144 C C . THR A 1 154 ? -11.077 -7.854 -3.866 1.00 90.38 154 THR A C 1
ATOM 1146 O O . THR A 1 154 ? -10.999 -6.708 -3.420 1.00 90.38 154 THR A O 1
ATOM 1149 N N . ARG A 1 155 ? -12.175 -8.606 -3.756 1.00 93.94 155 ARG A N 1
ATOM 1150 C CA . ARG A 1 155 ? -13.391 -8.180 -3.056 1.00 93.94 155 ARG A CA 1
ATOM 1151 C C . ARG A 1 155 ? -13.337 -8.570 -1.584 1.00 93.94 155 ARG A C 1
ATOM 1153 O O . ARG A 1 155 ? -13.164 -9.741 -1.262 1.00 93.94 155 ARG A O 1
ATOM 1160 N N . HIS A 1 156 ? -13.554 -7.600 -0.705 1.00 93.56 156 HIS A N 1
ATOM 1161 C CA . HIS A 1 156 ? -13.636 -7.787 0.741 1.00 93.56 156 HIS A CA 1
ATOM 1162 C C . HIS A 1 156 ? -15.038 -7.425 1.231 1.00 93.56 156 HIS A C 1
ATOM 1164 O O . HIS A 1 156 ? -15.492 -6.300 1.036 1.00 93.56 156 HIS A O 1
ATOM 1170 N N . ALA A 1 157 ? -15.745 -8.359 1.869 1.00 93.94 157 ALA A N 1
ATOM 1171 C CA . ALA A 1 157 ? -17.034 -8.053 2.490 1.00 93.94 157 ALA A CA 1
ATOM 1172 C C . ALA A 1 157 ? -16.856 -7.052 3.644 1.00 93.94 157 ALA A C 1
ATOM 1174 O O . ALA A 1 157 ? -15.808 -7.029 4.288 1.00 93.94 157 ALA A O 1
ATOM 1175 N N . ALA A 1 158 ? -17.888 -6.267 3.961 1.00 92.62 158 ALA A N 1
ATOM 1176 C CA . ALA A 1 158 ? -17.866 -5.333 5.091 1.00 92.62 158 ALA A CA 1
ATOM 1177 C C . ALA A 1 158 ? -17.467 -6.021 6.406 1.00 92.62 158 ALA A C 1
ATOM 1179 O O . ALA A 1 158 ? -16.661 -5.493 7.163 1.00 92.62 158 ALA A O 1
ATOM 1180 N N . THR A 1 159 ? -17.952 -7.245 6.632 1.00 89.44 159 THR A N 1
ATOM 1181 C CA . THR A 1 159 ? -17.603 -8.066 7.801 1.00 89.44 159 THR A CA 1
ATOM 1182 C C . THR A 1 159 ? -16.124 -8.431 7.871 1.00 89.44 159 THR A C 1
ATOM 1184 O O . THR A 1 159 ? -15.645 -8.821 8.932 1.00 89.44 159 THR A O 1
ATOM 1187 N N . ASP A 1 160 ? -15.406 -8.360 6.756 1.00 91.12 160 ASP A N 1
ATOM 1188 C CA . ASP A 1 160 ? -13.987 -8.687 6.680 1.00 91.12 160 ASP A CA 1
ATOM 1189 C C . ASP A 1 160 ? -13.121 -7.428 6.755 1.00 91.12 160 ASP A C 1
ATOM 1191 O O . ASP A 1 160 ? -11.930 -7.527 7.027 1.00 91.12 160 ASP A O 1
ATOM 1195 N N . VAL A 1 161 ? -13.693 -6.233 6.598 1.00 91.06 161 VAL A N 1
ATOM 1196 C CA . VAL A 1 161 ? -12.966 -4.982 6.821 1.00 91.06 161 VAL A CA 1
ATOM 1197 C C . VAL A 1 161 ? -12.870 -4.728 8.324 1.00 91.06 161 VAL A C 1
ATOM 1199 O O . VAL A 1 161 ? -13.850 -4.398 8.982 1.00 91.06 161 VAL A O 1
ATOM 1202 N N . HIS A 1 162 ? -11.669 -4.881 8.877 1.00 85.94 162 HIS A N 1
ATOM 1203 C CA . HIS A 1 162 ? -11.423 -4.707 10.304 1.00 85.94 162 HIS A CA 1
ATOM 1204 C C . HIS A 1 162 ? -11.361 -3.230 10.699 1.00 85.94 162 HIS A C 1
ATOM 1206 O O . HIS A 1 162 ? -12.053 -2.796 11.616 1.00 85.94 162 HIS A O 1
ATOM 1212 N N . ARG A 1 163 ? -10.507 -2.455 10.021 1.00 88.25 163 ARG A N 1
ATOM 1213 C CA . ARG A 1 163 ? -10.282 -1.041 10.335 1.00 88.25 163 ARG A CA 1
ATOM 1214 C C . ARG A 1 163 ? -9.804 -0.290 9.103 1.00 88.25 163 ARG A C 1
ATOM 1216 O O . ARG A 1 163 ? -9.039 -0.818 8.302 1.00 88.25 163 ARG A O 1
ATOM 1223 N N . ILE A 1 164 ? -10.227 0.964 8.997 1.00 91.75 164 ILE A N 1
ATOM 1224 C CA . ILE A 1 164 ? -9.662 1.955 8.078 1.00 91.75 164 ILE A CA 1
ATOM 1225 C C . ILE A 1 164 ? -8.970 3.004 8.948 1.00 91.75 164 ILE A C 1
ATOM 1227 O O . ILE A 1 164 ? -9.594 3.507 9.883 1.00 91.75 164 ILE A O 1
ATOM 1231 N N . ILE A 1 165 ? -7.704 3.302 8.681 1.00 89.25 165 ILE A N 1
ATOM 1232 C CA . ILE A 1 165 ? -6.883 4.275 9.412 1.00 89.25 165 ILE A CA 1
A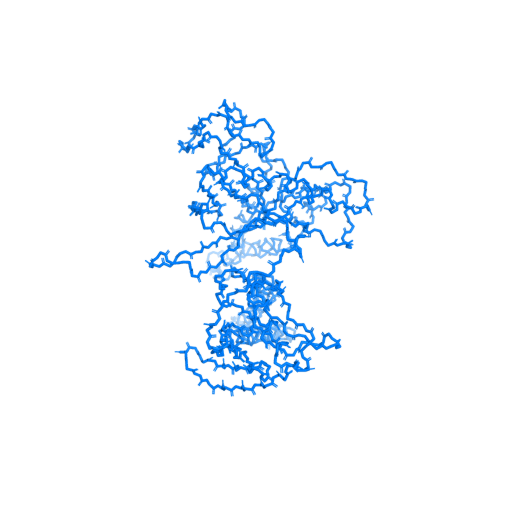TOM 1233 C C . ILE A 1 165 ? -6.394 5.326 8.428 1.00 89.25 165 ILE A C 1
ATOM 1235 O O . ILE A 1 165 ? -6.050 5.001 7.291 1.00 89.25 165 ILE A O 1
ATOM 1239 N N . VAL A 1 166 ? -6.352 6.570 8.882 1.00 90.25 166 VAL A N 1
ATOM 1240 C CA . VAL A 1 166 ? -5.766 7.689 8.156 1.00 90.25 166 VAL A CA 1
ATOM 1241 C C . VAL A 1 166 ? -4.476 8.071 8.860 1.00 90.25 166 VAL A C 1
ATOM 1243 O O . VAL A 1 166 ? -4.466 8.262 10.073 1.00 90.25 166 VAL A O 1
ATOM 1246 N N . THR A 1 167 ? -3.385 8.171 8.111 1.00 87.44 167 THR A N 1
ATOM 1247 C CA . THR A 1 167 ? -2.114 8.690 8.617 1.00 87.44 167 THR A CA 1
ATOM 1248 C C . THR A 1 167 ? -1.561 9.756 7.679 1.00 87.44 167 THR A C 1
ATOM 1250 O O . THR A 1 167 ? -1.801 9.738 6.468 1.00 87.44 167 THR A O 1
ATOM 1253 N N . SER A 1 168 ? -0.816 10.709 8.242 1.00 84.94 168 SER A N 1
ATOM 1254 C CA . SER A 1 168 ? 0.023 11.606 7.448 1.00 84.94 168 SER A CA 1
ATOM 1255 C C . SER A 1 168 ? 1.314 10.862 7.097 1.00 84.94 168 SER A C 1
ATOM 1257 O O . SER A 1 168 ? 1.987 10.379 8.009 1.00 84.94 168 SER A O 1
ATOM 1259 N N . PRO A 1 169 ? 1.666 10.726 5.808 1.00 77.38 169 PRO A N 1
ATOM 1260 C CA . PRO A 1 169 ? 2.930 10.121 5.409 1.00 77.38 169 PRO A CA 1
ATOM 1261 C C . PRO A 1 169 ? 4.134 11.043 5.631 1.00 77.38 169 PRO A C 1
ATOM 1263 O O . PRO A 1 169 ? 5.269 10.587 5.505 1.00 77.38 169 PRO A O 1
ATOM 1266 N N . ASP A 1 170 ? 3.896 12.326 5.910 1.00 69.12 170 ASP A N 1
ATOM 1267 C CA . ASP A 1 170 ? 4.965 13.281 6.161 1.00 69.12 170 ASP A CA 1
ATOM 1268 C C . ASP A 1 170 ? 5.510 13.086 7.575 1.00 69.12 170 ASP A C 1
ATOM 1270 O O . ASP A 1 170 ? 4.764 13.110 8.556 1.00 69.12 170 ASP A O 1
ATOM 1274 N N . GLU A 1 171 ? 6.827 12.925 7.682 1.00 58.34 171 GLU A N 1
ATOM 1275 C CA . GLU A 1 171 ? 7.499 12.988 8.971 1.00 58.34 171 GLU A CA 1
ATOM 1276 C C . GLU A 1 171 ? 7.409 14.425 9.520 1.00 58.34 171 GLU A C 1
ATOM 1278 O O . GLU A 1 171 ? 7.507 15.384 8.743 1.00 58.34 171 GLU A O 1
ATOM 1283 N N . PRO A 1 172 ? 7.326 14.614 10.852 1.00 47.91 172 PRO A N 1
ATOM 1284 C CA . PRO A 1 172 ? 7.243 15.940 11.480 1.00 47.91 172 PRO A CA 1
ATOM 1285 C C . PRO A 1 172 ? 8.368 16.911 11.071 1.00 47.91 172 PRO A C 1
ATOM 1287 O O . PRO A 1 172 ? 8.249 18.122 11.236 1.00 47.91 172 PRO A O 1
ATOM 1290 N N . LEU A 1 173 ? 9.481 16.384 10.545 1.00 42.88 173 LEU A N 1
ATOM 1291 C CA . LEU A 1 173 ? 10.686 17.130 10.180 1.00 42.88 173 LEU A CA 1
ATOM 1292 C C . LEU A 1 173 ? 10.875 17.322 8.668 1.00 42.88 173 LEU A C 1
ATOM 1294 O O . LEU A 1 173 ? 11.759 18.080 8.251 1.00 42.88 173 LEU A O 1
ATOM 1298 N N . THR A 1 174 ? 10.062 16.687 7.820 1.00 54.44 174 THR A N 1
ATOM 1299 C CA . THR A 1 174 ? 10.135 16.919 6.373 1.00 54.44 174 THR A CA 1
ATOM 1300 C C . THR A 1 174 ? 9.520 18.272 6.026 1.00 54.44 174 THR A C 1
ATOM 1302 O O . THR A 1 174 ? 8.305 18.438 5.991 1.00 54.44 174 THR A O 1
ATOM 1305 N N . ARG A 1 175 ? 10.372 19.275 5.757 1.00 56.50 175 ARG A N 1
ATOM 1306 C CA . ARG A 1 175 ? 9.927 20.594 5.276 1.00 56.50 175 ARG A CA 1
ATOM 1307 C C . ARG A 1 175 ? 9.147 20.436 3.967 1.00 56.50 175 ARG A C 1
ATOM 1309 O O . ARG A 1 175 ? 9.749 20.186 2.919 1.00 56.50 175 ARG A O 1
ATOM 1316 N N . ARG A 1 176 ? 7.827 20.635 4.036 1.00 62.25 176 ARG A N 1
ATOM 1317 C CA . ARG A 1 176 ? 6.942 20.714 2.866 1.00 62.25 176 ARG A CA 1
ATOM 1318 C C . ARG A 1 176 ? 7.363 21.840 1.935 1.00 62.25 176 ARG A C 1
ATOM 1320 O O . ARG A 1 176 ? 7.716 22.935 2.385 1.00 62.25 176 ARG A O 1
ATOM 1327 N N . ARG A 1 177 ? 7.311 21.575 0.632 1.00 65.44 177 ARG A N 1
ATOM 1328 C CA . ARG A 1 177 ? 7.515 22.596 -0.401 1.00 65.44 177 ARG A CA 1
ATOM 1329 C C . ARG A 1 177 ? 6.176 23.246 -0.741 1.00 65.44 177 ARG A C 1
ATOM 1331 O O . ARG A 1 177 ? 5.130 22.645 -0.538 1.00 65.44 177 ARG A O 1
ATOM 1338 N N . ALA A 1 178 ? 6.226 24.463 -1.280 1.00 60.56 178 ALA A N 1
ATOM 1339 C CA . ALA A 1 178 ? 5.029 25.235 -1.627 1.00 60.56 178 ALA A CA 1
ATOM 1340 C C . ALA A 1 178 ? 4.104 24.525 -2.641 1.00 60.56 178 ALA A C 1
ATOM 1342 O O . ALA A 1 178 ? 2.901 24.755 -2.614 1.00 60.56 178 ALA A O 1
ATOM 1343 N N . ASP A 1 179 ? 4.653 23.637 -3.478 1.00 70.69 179 ASP A N 1
ATOM 1344 C CA . ASP A 1 179 ? 3.911 22.942 -4.540 1.00 70.69 179 ASP A CA 1
ATOM 1345 C C . ASP A 1 179 ? 3.491 21.503 -4.174 1.00 70.69 179 ASP A C 1
ATOM 1347 O O . ASP A 1 179 ? 2.961 20.788 -5.027 1.00 70.69 179 ASP A O 1
ATOM 1351 N N . ASP A 1 180 ? 3.783 21.019 -2.959 1.00 75.00 180 ASP A N 1
ATOM 1352 C CA . ASP A 1 180 ? 3.405 19.654 -2.570 1.00 75.00 180 ASP A CA 1
ATOM 1353 C C . ASP A 1 180 ? 1.886 19.582 -2.296 1.00 75.00 180 ASP A C 1
ATOM 1355 O O . ASP A 1 180 ? 1.310 20.420 -1.599 1.00 75.00 180 ASP A O 1
ATOM 1359 N N . ARG A 1 181 ? 1.228 18.555 -2.848 1.00 80.94 181 ARG A N 1
ATOM 1360 C CA . ARG A 1 181 ? -0.189 18.257 -2.591 1.00 80.94 181 ARG A CA 1
ATOM 1361 C C . ARG A 1 181 ? -0.359 17.711 -1.174 1.00 80.94 181 ARG A C 1
ATOM 1363 O O . ARG A 1 181 ? 0.527 17.032 -0.646 1.00 80.94 181 ARG A O 1
ATOM 1370 N N . MET A 1 182 ? -1.529 17.954 -0.589 1.00 85.00 182 MET A N 1
ATOM 1371 C CA . MET A 1 182 ? -1.909 17.429 0.722 1.00 85.00 182 MET A CA 1
ATOM 1372 C C . MET A 1 182 ? -2.285 15.950 0.601 1.00 85.00 182 MET A C 1
ATOM 1374 O O . MET A 1 182 ? -3.425 15.607 0.288 1.00 85.00 182 MET A O 1
ATOM 1378 N N . VAL A 1 183 ? -1.312 15.066 0.820 1.00 87.81 183 VAL A N 1
ATOM 1379 C CA . VAL A 1 183 ? -1.478 13.619 0.648 1.00 87.81 183 VAL A CA 1
ATOM 1380 C C . VAL A 1 183 ? -1.764 12.936 1.982 1.00 87.81 183 VAL A C 1
ATOM 1382 O O . VAL A 1 183 ? -0.946 13.007 2.893 1.00 87.81 183 VAL A O 1
ATOM 1385 N N . ALA A 1 184 ? -2.871 12.200 2.069 1.00 90.19 184 ALA A N 1
ATOM 1386 C CA . ALA A 1 184 ? -3.157 11.298 3.184 1.00 90.19 184 ALA A CA 1
ATOM 1387 C C . ALA A 1 184 ? -2.869 9.846 2.789 1.00 90.19 184 ALA A C 1
ATOM 1389 O O . ALA A 1 184 ? -3.136 9.430 1.657 1.00 90.19 184 ALA A O 1
ATOM 1390 N N . ALA A 1 185 ? -2.359 9.056 3.730 1.00 92.00 185 ALA A N 1
ATOM 1391 C CA . ALA A 1 185 ? -2.268 7.612 3.595 1.00 92.00 185 ALA A CA 1
ATOM 1392 C C . ALA A 1 185 ? -3.506 6.977 4.238 1.00 92.00 185 ALA A C 1
ATOM 1394 O O . ALA A 1 185 ? -3.686 7.034 5.454 1.00 92.00 185 ALA A O 1
ATOM 1395 N N . LEU A 1 186 ? -4.368 6.368 3.425 1.00 94.25 186 LEU A N 1
ATOM 1396 C CA . LEU A 1 186 ? -5.459 5.536 3.924 1.00 94.25 186 LEU A CA 1
ATOM 1397 C C . LEU A 1 186 ? -4.995 4.086 3.953 1.00 94.25 186 LEU A C 1
ATOM 1399 O O . LEU A 1 186 ? -4.639 3.515 2.925 1.00 94.25 186 LEU A O 1
ATOM 1403 N N . THR A 1 187 ? -5.016 3.489 5.139 1.00 92.94 187 THR A N 1
ATOM 1404 C CA . THR A 1 187 ? -4.695 2.078 5.357 1.00 92.94 187 THR A CA 1
ATOM 1405 C C . THR A 1 187 ? -5.969 1.328 5.691 1.00 92.94 187 THR A C 1
ATOM 1407 O O . THR A 1 187 ? -6.658 1.679 6.647 1.00 92.94 187 THR A O 1
ATOM 1410 N N . VAL A 1 188 ? -6.285 0.289 4.925 1.00 93.44 188 VAL A N 1
ATOM 1411 C CA . VAL A 1 188 ? -7.367 -0.640 5.245 1.00 93.44 188 VAL A CA 1
ATOM 1412 C C . VAL A 1 188 ? -6.778 -1.971 5.681 1.00 93.44 188 VAL A C 1
ATOM 1414 O O . VAL A 1 188 ? -5.945 -2.549 4.989 1.00 93.44 188 VAL A O 1
ATOM 1417 N N . SER A 1 189 ? -7.223 -2.447 6.837 1.00 90.38 189 SER A N 1
ATOM 1418 C CA . SER A 1 189 ? -6.927 -3.777 7.356 1.00 90.38 189 SER A CA 1
ATOM 1419 C C . SER A 1 189 ? -8.123 -4.679 7.073 1.00 90.38 189 SER A C 1
ATOM 1421 O O . SER A 1 189 ? -9.240 -4.378 7.499 1.00 90.38 189 SER A O 1
ATOM 1423 N N . THR A 1 190 ? -7.898 -5.775 6.359 1.00 91.38 190 THR A N 1
ATOM 1424 C CA . THR A 1 190 ? -8.925 -6.737 5.947 1.00 91.38 190 THR A CA 1
ATOM 1425 C C . THR A 1 190 ? -8.554 -8.139 6.402 1.00 91.38 190 THR A C 1
ATOM 1427 O O . THR A 1 190 ? -7.406 -8.561 6.274 1.00 91.38 190 THR A O 1
ATOM 1430 N N . TRP A 1 191 ? -9.524 -8.866 6.937 1.00 87.31 191 TRP A N 1
ATOM 1431 C CA . TRP A 1 191 ? -9.381 -10.274 7.257 1.00 87.31 191 TRP A CA 1
ATOM 1432 C C . TRP A 1 191 ? -9.327 -11.098 5.975 1.00 87.31 191 TRP A C 1
ATOM 1434 O O . TRP A 1 191 ? -10.154 -10.939 5.076 1.00 87.31 191 TRP A O 1
ATOM 1444 N N . GLN A 1 192 ? -8.370 -12.012 5.908 1.00 86.81 192 GLN A N 1
ATOM 1445 C CA . GLN A 1 192 ? -8.377 -13.105 4.956 1.00 86.81 192 GLN A CA 1
ATOM 1446 C C . GLN A 1 192 ? -9.070 -14.304 5.567 1.00 86.81 192 GLN A C 1
ATOM 1448 O O . GLN A 1 192 ? -8.829 -14.661 6.724 1.00 86.81 192 GLN A O 1
ATOM 1453 N N . ARG A 1 193 ? -9.911 -14.931 4.753 1.00 81.94 193 ARG A N 1
ATOM 1454 C CA . ARG A 1 193 ? -10.521 -16.205 5.088 1.00 81.94 193 ARG A CA 1
ATOM 1455 C C . ARG A 1 193 ? -9.684 -17.337 4.515 1.00 81.94 193 ARG A C 1
ATOM 1457 O O . ARG A 1 193 ? -9.205 -17.237 3.386 1.00 81.94 193 ARG A O 1
ATOM 1464 N N . ASP A 1 194 ? -9.486 -18.378 5.306 1.00 84.00 194 ASP A N 1
ATOM 1465 C CA . ASP A 1 194 ? -8.871 -19.616 4.843 1.00 84.00 194 ASP A CA 1
ATOM 1466 C C . ASP A 1 194 ? -9.856 -20.450 3.999 1.00 84.00 194 ASP A C 1
ATOM 1468 O O . ASP A 1 194 ? -10.995 -20.050 3.743 1.00 84.00 194 ASP A O 1
ATOM 1472 N N . ALA A 1 195 ? -9.425 -21.643 3.581 1.00 83.25 195 ALA A N 1
ATOM 1473 C CA . ALA A 1 195 ? -10.276 -22.578 2.846 1.00 83.25 195 ALA A CA 1
ATOM 1474 C C . ALA A 1 195 ? -11.513 -23.041 3.645 1.00 83.25 195 ALA A C 1
ATOM 1476 O O . ALA A 1 195 ? -12.487 -23.487 3.045 1.00 83.25 195 ALA A O 1
ATOM 1477 N N . SER A 1 196 ? -11.494 -22.924 4.979 1.00 83.38 196 SER A N 1
ATOM 1478 C CA . SER A 1 196 ? -12.631 -23.237 5.854 1.00 83.38 196 SER A CA 1
ATOM 1479 C C . SER A 1 196 ? -13.599 -22.059 6.027 1.00 83.38 196 SER A C 1
ATOM 1481 O O . SER A 1 196 ? -14.644 -22.195 6.661 1.00 83.38 196 SER A O 1
ATOM 1483 N N . GLY A 1 197 ? -13.270 -20.894 5.461 1.00 80.62 197 GLY A N 1
ATOM 1484 C CA . GLY A 1 197 ? -14.039 -19.666 5.611 1.00 80.62 197 GLY A CA 1
ATOM 1485 C C . GLY A 1 197 ? -13.789 -18.941 6.935 1.00 80.62 197 GLY A C 1
ATOM 1486 O O . GLY A 1 197 ? -14.439 -17.923 7.184 1.00 80.62 197 GLY A O 1
ATOM 1487 N N . ARG A 1 198 ? -12.863 -19.406 7.783 1.00 80.12 198 ARG A N 1
ATOM 1488 C CA . ARG A 1 198 ? -12.505 -18.751 9.051 1.00 80.12 198 ARG A CA 1
ATOM 1489 C C . ARG A 1 198 ? -11.496 -17.638 8.808 1.00 80.12 198 ARG A C 1
ATOM 1491 O O . ARG A 1 198 ? -10.682 -17.718 7.896 1.00 80.12 198 ARG A O 1
ATOM 1498 N N . ARG A 1 199 ? -11.555 -16.582 9.625 1.00 83.50 199 ARG A N 1
ATOM 1499 C CA . ARG A 1 199 ? -10.563 -15.497 9.596 1.00 83.50 199 ARG A CA 1
ATOM 1500 C C . ARG A 1 199 ? -9.225 -16.059 10.075 1.00 83.50 199 ARG A C 1
ATOM 1502 O O . ARG A 1 199 ? -9.166 -16.544 11.198 1.00 83.50 199 ARG A O 1
ATOM 1509 N N . ALA A 1 200 ? -8.208 -16.002 9.225 1.00 73.06 200 ALA A N 1
ATOM 1510 C CA . ALA A 1 200 ? -6.913 -16.636 9.477 1.00 73.06 200 ALA A CA 1
ATOM 1511 C C . ALA A 1 200 ? -5.734 -15.655 9.415 1.00 73.06 200 ALA A C 1
ATOM 1513 O O . ALA A 1 200 ? -4.709 -15.892 10.035 1.00 73.06 200 ALA A O 1
ATOM 1514 N N . ASP A 1 201 ? -5.862 -14.552 8.673 1.00 77.94 201 ASP A N 1
ATOM 1515 C CA . ASP A 1 201 ? -4.785 -13.565 8.531 1.00 77.94 201 ASP A CA 1
ATOM 1516 C C . ASP A 1 201 ? -5.366 -12.157 8.361 1.00 77.94 201 ASP A C 1
ATOM 1518 O O . ASP A 1 201 ? -6.507 -11.997 7.923 1.00 77.94 201 ASP A O 1
ATOM 1522 N N . LEU A 1 202 ? -4.591 -11.127 8.691 1.00 82.31 202 LEU A N 1
ATOM 1523 C CA . LEU A 1 202 ? -4.961 -9.728 8.507 1.00 82.31 202 LEU A CA 1
ATOM 1524 C C . LEU A 1 202 ? -4.050 -9.097 7.453 1.00 82.31 202 LEU A C 1
ATOM 1526 O O . LEU A 1 202 ? -2.863 -8.872 7.679 1.00 82.31 202 LEU A O 1
ATOM 1530 N N . ARG A 1 203 ? -4.618 -8.741 6.300 1.00 84.38 203 ARG A N 1
ATOM 1531 C CA . ARG A 1 203 ? -3.901 -8.023 5.245 1.00 84.38 203 ARG A CA 1
ATOM 1532 C C . ARG A 1 203 ? -4.159 -6.536 5.298 1.00 84.38 203 ARG A C 1
ATOM 1534 O O . ARG A 1 203 ? -5.296 -6.094 5.444 1.00 84.38 203 ARG A O 1
ATOM 1541 N N . GLN A 1 204 ? -3.096 -5.773 5.084 1.00 89.38 204 GLN A N 1
ATOM 1542 C CA . GLN A 1 204 ? -3.166 -4.329 4.943 1.00 89.38 204 GLN A CA 1
ATOM 1543 C C . GLN A 1 204 ? -2.991 -3.926 3.485 1.00 89.38 204 GLN A C 1
ATOM 1545 O O . GLN A 1 204 ? -2.089 -4.404 2.797 1.00 89.38 204 GLN A O 1
ATOM 1550 N N . ALA A 1 205 ? -3.839 -3.013 3.032 1.00 89.19 205 ALA A N 1
ATOM 1551 C CA . ALA A 1 205 ? -3.648 -2.286 1.791 1.00 89.19 205 ALA A CA 1
ATOM 1552 C C . ALA A 1 205 ? -3.569 -0.793 2.105 1.00 89.19 205 ALA A C 1
ATOM 1554 O O . ALA A 1 205 ? -4.337 -0.279 2.917 1.00 89.19 205 ALA A O 1
ATOM 1555 N N . VAL A 1 206 ? -2.639 -0.101 1.451 1.00 91.12 206 VAL A N 1
ATOM 1556 C CA . VAL A 1 206 ? -2.432 1.340 1.619 1.00 91.12 206 VAL A CA 1
ATOM 1557 C C . VAL A 1 206 ? -2.673 2.031 0.289 1.00 91.12 206 VAL A C 1
ATOM 1559 O O . VAL A 1 206 ? -2.196 1.575 -0.753 1.00 91.12 206 VAL A O 1
ATOM 1562 N N . ILE A 1 207 ? -3.403 3.137 0.336 1.00 91.75 207 ILE A N 1
ATOM 1563 C CA . ILE A 1 207 ? -3.605 4.037 -0.791 1.00 91.75 207 ILE A CA 1
ATOM 1564 C C . ILE A 1 207 ? -3.219 5.456 -0.370 1.00 91.75 207 ILE A C 1
ATOM 1566 O O . ILE A 1 207 ? -3.667 5.963 0.657 1.00 91.75 207 ILE A O 1
ATOM 1570 N N . PHE A 1 208 ? -2.362 6.097 -1.162 1.00 91.19 208 PHE A N 1
ATOM 1571 C CA . PHE A 1 208 ? -1.972 7.490 -0.967 1.00 91.19 208 PHE A CA 1
ATOM 1572 C C . PHE A 1 208 ? -2.868 8.375 -1.826 1.00 91.19 208 PHE A C 1
ATOM 1574 O O . PHE A 1 208 ? -2.839 8.295 -3.058 1.00 91.19 208 PHE A O 1
ATOM 1581 N N . LEU A 1 209 ? -3.689 9.188 -1.171 1.00 90.00 209 LEU A N 1
ATOM 1582 C CA . LEU A 1 209 ? -4.720 10.011 -1.795 1.00 90.00 209 LEU A CA 1
ATOM 1583 C C . LEU A 1 209 ? -4.319 11.475 -1.718 1.00 90.00 209 LEU A C 1
ATOM 1585 O O . LEU A 1 209 ? -3.880 11.933 -0.668 1.00 90.00 209 LEU A O 1
ATOM 1589 N N . ASP A 1 210 ? -4.542 12.215 -2.796 1.00 89.56 210 ASP A N 1
ATOM 1590 C CA . ASP A 1 210 ? -4.615 13.670 -2.717 1.00 89.56 210 ASP A CA 1
ATOM 1591 C C . ASP A 1 210 ? -5.939 14.047 -2.043 1.00 89.56 210 ASP A C 1
ATOM 1593 O O . ASP A 1 210 ? -7.008 13.726 -2.560 1.00 89.56 210 ASP A O 1
ATOM 1597 N N . THR A 1 211 ? -5.869 14.670 -0.869 1.00 86.50 211 THR A N 1
ATOM 1598 C CA . THR A 1 211 ? -7.054 15.056 -0.088 1.00 86.50 211 THR A CA 1
ATOM 1599 C C . THR A 1 211 ? -7.793 16.251 -0.688 1.00 86.50 211 THR A C 1
ATOM 1601 O O . THR A 1 211 ? -8.920 16.521 -0.284 1.00 86.50 211 THR A O 1
ATOM 1604 N N . GLY A 1 212 ? -7.176 16.982 -1.626 1.00 83.81 212 GLY A N 1
ATOM 1605 C CA . GLY A 1 212 ? -7.717 18.231 -2.164 1.00 83.81 212 GLY A CA 1
ATOM 1606 C C . GLY A 1 212 ? -7.696 19.401 -1.173 1.00 83.81 212 GLY A C 1
ATOM 1607 O O . GLY A 1 212 ? -8.148 20.492 -1.515 1.00 83.81 212 GLY A O 1
ATOM 1608 N N . ALA A 1 213 ? -7.169 19.203 0.042 1.00 82.88 213 ALA A N 1
ATOM 1609 C CA . ALA A 1 213 ? -6.996 20.278 1.007 1.00 82.88 213 ALA A CA 1
ATOM 1610 C C . ALA A 1 213 ? -5.990 21.313 0.480 1.00 82.88 213 ALA A C 1
ATOM 1612 O O . ALA A 1 213 ? -4.968 20.960 -0.116 1.00 82.88 213 ALA A O 1
ATOM 1613 N N . ALA A 1 214 ? -6.278 22.596 0.713 1.00 78.12 214 ALA A N 1
ATOM 1614 C CA . ALA A 1 214 ? -5.408 23.676 0.269 1.00 78.12 214 ALA A CA 1
ATOM 1615 C C . ALA A 1 214 ? -4.008 23.525 0.894 1.00 78.12 214 ALA A C 1
ATOM 1617 O O . ALA A 1 214 ? -3.902 23.278 2.102 1.00 78.12 214 ALA A O 1
ATOM 1618 N N . PRO A 1 215 ? -2.927 23.680 0.109 1.00 70.38 215 PRO A N 1
ATOM 1619 C CA . PRO A 1 215 ? -1.585 23.670 0.658 1.00 70.38 215 PRO A CA 1
ATOM 1620 C C . PRO A 1 215 ? -1.442 24.847 1.631 1.00 70.38 215 PRO A C 1
ATOM 1622 O O . PRO A 1 215 ? -1.562 26.011 1.252 1.00 70.38 215 PRO A O 1
ATOM 1625 N N . GLY A 1 216 ? -1.238 24.544 2.915 1.00 68.19 216 GLY A N 1
ATOM 1626 C CA . GLY A 1 216 ? -0.918 25.547 3.926 1.00 68.19 216 GLY A CA 1
ATOM 1627 C C . GLY A 1 216 ? 0.403 26.264 3.605 1.00 68.19 216 GLY A C 1
ATOM 1628 O O . GLY A 1 216 ? 1.169 25.803 2.755 1.00 68.19 216 GLY A O 1
ATOM 1629 N N . PRO A 1 217 ? 0.708 27.386 4.280 1.00 70.19 217 PRO A N 1
ATOM 1630 C CA . PRO A 1 217 ? 1.943 28.121 4.036 1.00 70.19 217 PRO A CA 1
ATOM 1631 C C . PRO A 1 217 ? 3.173 27.217 4.244 1.00 70.19 217 PRO A C 1
ATOM 1633 O O . PRO A 1 217 ? 3.197 26.420 5.192 1.00 70.19 217 PRO A O 1
ATOM 1636 N N . PRO A 1 218 ? 4.204 27.331 3.385 1.00 67.06 218 PRO A N 1
ATOM 1637 C CA . PRO A 1 218 ? 5.375 26.466 3.447 1.00 67.06 218 PRO A CA 1
ATOM 1638 C C . PRO A 1 218 ? 6.046 26.550 4.824 1.00 67.06 218 PRO A C 1
ATOM 1640 O O . PRO A 1 218 ? 6.225 27.632 5.380 1.00 67.06 218 PRO A O 1
ATOM 1643 N N . GLY A 1 219 ? 6.423 25.394 5.376 1.00 63.72 219 GLY A N 1
ATOM 1644 C CA . GLY A 1 219 ? 7.097 25.295 6.674 1.00 63.72 219 GLY A CA 1
ATOM 1645 C C . GLY A 1 219 ? 6.189 25.256 7.909 1.00 63.72 219 GLY A C 1
ATOM 1646 O O . GLY A 1 219 ? 6.723 25.120 9.008 1.00 63.72 219 GLY A O 1
ATOM 1647 N N . ARG A 1 220 ? 4.856 25.332 7.771 1.00 68.50 220 ARG A N 1
ATOM 1648 C CA . ARG A 1 220 ? 3.931 24.992 8.867 1.00 68.50 220 ARG A CA 1
ATOM 1649 C C . ARG A 1 220 ? 3.555 23.515 8.840 1.00 68.50 220 ARG A C 1
ATOM 1651 O O . ARG A 1 220 ? 3.397 22.929 7.770 1.00 68.50 220 ARG A O 1
ATOM 1658 N N . ASP A 1 221 ? 3.379 22.946 10.028 1.00 72.56 221 ASP A N 1
ATOM 1659 C CA . ASP A 1 221 ? 2.805 21.615 10.180 1.00 72.56 221 ASP A CA 1
ATOM 1660 C C . ASP A 1 221 ? 1.336 21.643 9.733 1.00 72.56 221 ASP A C 1
ATOM 1662 O O . ASP A 1 221 ? 0.505 22.331 10.321 1.00 72.56 221 ASP A O 1
ATOM 1666 N N . GLY A 1 222 ? 1.036 20.940 8.642 1.00 74.12 222 GLY A N 1
ATOM 1667 C CA . GLY A 1 222 ? -0.325 20.753 8.141 1.00 74.12 222 GLY A CA 1
ATOM 1668 C C . GLY A 1 222 ? -0.830 19.330 8.362 1.00 74.12 222 GLY A C 1
ATOM 1669 O O . GLY A 1 222 ? -1.713 18.888 7.632 1.00 74.12 222 GLY A O 1
ATOM 1670 N N . THR A 1 223 ? -0.228 18.580 9.288 1.00 81.69 223 THR A N 1
ATOM 1671 C CA . THR A 1 223 ? -0.596 17.193 9.599 1.00 81.69 223 THR A CA 1
ATOM 1672 C C . THR A 1 223 ? -2.049 17.083 10.046 1.00 81.69 223 THR A C 1
ATOM 1674 O O . THR A 1 223 ? -2.766 16.226 9.538 1.00 81.69 223 THR A O 1
ATOM 1677 N N . SER A 1 224 ? -2.522 17.985 10.912 1.00 81.19 224 SER A N 1
ATOM 1678 C CA . SER A 1 224 ? -3.915 17.990 11.381 1.00 81.19 224 SER A CA 1
ATOM 1679 C C . SER A 1 224 ? -4.913 18.170 10.236 1.00 81.19 224 SER A C 1
ATOM 1681 O O . SER A 1 224 ? -5.856 17.395 10.130 1.00 81.19 224 SER A O 1
ATOM 1683 N N . THR A 1 225 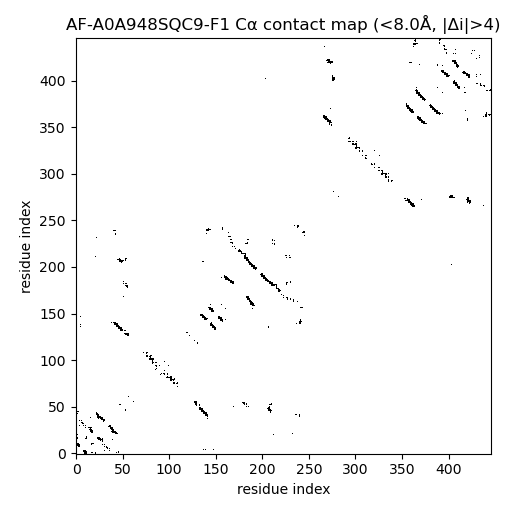? -4.668 19.116 9.325 1.00 85.12 225 THR A N 1
ATOM 1684 C CA . THR A 1 225 ? -5.527 19.355 8.154 1.00 85.12 225 THR A CA 1
ATOM 1685 C C . THR A 1 225 ? -5.554 18.155 7.204 1.00 85.12 225 THR A C 1
ATOM 1687 O O . THR A 1 225 ? -6.615 17.809 6.687 1.00 85.12 225 THR A O 1
ATOM 1690 N N . ILE A 1 226 ? -4.412 17.485 6.990 1.00 86.88 226 ILE A N 1
ATOM 1691 C CA . ILE A 1 226 ? -4.364 16.249 6.189 1.00 86.88 226 ILE A CA 1
ATOM 1692 C C . ILE A 1 226 ? -5.167 15.137 6.856 1.00 86.88 226 ILE A C 1
ATOM 1694 O O . ILE A 1 226 ? -5.930 14.451 6.176 1.00 86.88 226 ILE A O 1
ATOM 1698 N N . ILE A 1 227 ? -4.982 14.942 8.164 1.00 87.06 227 ILE A N 1
ATOM 1699 C CA . ILE A 1 227 ? -5.681 13.899 8.915 1.00 87.06 227 ILE A CA 1
ATOM 1700 C C . ILE A 1 227 ? -7.184 14.168 8.895 1.00 87.06 227 ILE A C 1
ATOM 1702 O O . ILE A 1 227 ? -7.940 13.268 8.557 1.00 87.06 227 ILE A O 1
ATOM 1706 N N . GLU A 1 228 ? -7.620 15.402 9.144 1.00 88.69 228 GLU A N 1
ATOM 1707 C CA . GLU A 1 228 ? -9.035 15.780 9.133 1.0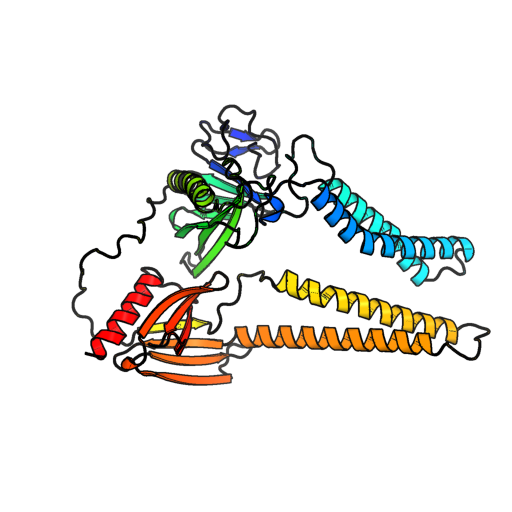0 88.69 228 GLU A CA 1
ATOM 1708 C C . GLU A 1 228 ? -9.688 15.543 7.761 1.00 88.69 228 GLU A C 1
ATOM 1710 O O . GLU A 1 228 ? -10.766 14.943 7.671 1.00 88.69 228 GLU A O 1
ATOM 1715 N N . ALA A 1 229 ? -9.017 15.953 6.679 1.00 90.50 229 ALA A N 1
ATOM 1716 C CA . ALA A 1 229 ? -9.500 15.737 5.319 1.00 90.50 229 ALA A CA 1
ATOM 1717 C C . ALA A 1 229 ? -9.514 14.243 4.947 1.00 90.50 229 ALA A C 1
ATOM 1719 O O . ALA A 1 229 ? -10.493 13.736 4.392 1.00 90.50 229 ALA A O 1
ATOM 1720 N N . GLY A 1 230 ? -8.459 13.506 5.304 1.00 91.69 230 GLY A N 1
ATOM 1721 C CA . GLY A 1 230 ? -8.398 12.059 5.124 1.00 91.69 230 GLY A CA 1
ATOM 1722 C C . GLY A 1 230 ? -9.470 11.325 5.935 1.00 91.69 230 GLY A C 1
ATOM 1723 O O . GLY A 1 230 ? -10.082 10.382 5.431 1.00 91.69 230 GLY A O 1
ATOM 1724 N N . ASP A 1 231 ? -9.773 11.780 7.151 1.00 91.44 231 ASP A N 1
ATOM 1725 C CA . ASP A 1 231 ? -10.821 11.221 8.004 1.00 91.44 231 ASP A CA 1
ATOM 1726 C C . ASP A 1 231 ? -12.214 11.486 7.447 1.00 91.44 231 ASP A C 1
ATOM 1728 O O . ASP A 1 231 ? -13.077 10.609 7.525 1.00 91.44 231 ASP A O 1
ATOM 1732 N N . ALA A 1 232 ? -12.450 12.642 6.821 1.00 93.06 232 ALA A N 1
ATOM 1733 C CA . ALA A 1 232 ? -13.692 12.898 6.099 1.00 93.06 232 ALA A CA 1
ATOM 1734 C C . ALA A 1 232 ? -13.902 11.879 4.961 1.00 93.06 232 ALA A C 1
ATOM 1736 O O . ALA A 1 232 ? -14.988 11.295 4.849 1.00 93.06 232 ALA A O 1
ATOM 1737 N N . ILE A 1 233 ? -12.848 11.588 4.188 1.00 93.81 233 ILE A N 1
ATOM 1738 C CA . ILE A 1 233 ? -12.864 10.556 3.138 1.00 93.81 233 ILE A CA 1
ATOM 1739 C C . ILE A 1 233 ? -13.110 9.171 3.755 1.00 93.81 233 ILE A C 1
ATOM 1741 O O . ILE A 1 233 ? -14.001 8.440 3.311 1.00 93.81 233 ILE A O 1
ATOM 1745 N N . ALA A 1 234 ? -12.388 8.817 4.823 1.00 94.00 234 ALA A N 1
ATOM 1746 C CA . ALA A 1 234 ? -12.538 7.536 5.508 1.00 94.00 234 ALA A CA 1
ATOM 1747 C C . ALA A 1 234 ? -13.937 7.358 6.128 1.00 94.00 234 ALA A C 1
ATOM 1749 O O . ALA A 1 234 ? -14.488 6.259 6.096 1.00 94.00 234 ALA A O 1
ATOM 1750 N N . ARG A 1 235 ? -14.564 8.419 6.655 1.00 94.00 235 ARG A N 1
ATOM 1751 C CA . ARG A 1 235 ? -15.963 8.399 7.121 1.00 94.00 235 ARG A CA 1
ATOM 1752 C C . ARG A 1 235 ? -16.937 8.141 5.973 1.00 94.00 235 ARG A C 1
ATOM 1754 O O . ARG A 1 235 ? -17.874 7.364 6.142 1.00 94.00 235 ARG A O 1
ATOM 1761 N N . GLY A 1 236 ? -16.730 8.756 4.808 1.00 93.44 236 GLY A N 1
ATOM 1762 C CA . GLY A 1 236 ? -17.511 8.460 3.600 1.00 93.44 236 GLY A CA 1
ATOM 1763 C C . GLY A 1 236 ? -17.385 6.995 3.173 1.00 93.44 236 GLY A C 1
ATOM 1764 O O . GLY A 1 236 ? -18.391 6.331 2.923 1.00 93.44 236 GLY A O 1
ATOM 1765 N N . LEU A 1 237 ? -16.155 6.477 3.179 1.00 94.88 237 LEU A N 1
ATOM 1766 C CA . LEU A 1 237 ? -15.841 5.084 2.865 1.00 94.88 237 LEU A CA 1
ATOM 1767 C C . LEU A 1 237 ? -16.540 4.110 3.830 1.00 94.88 237 LEU A C 1
ATOM 1769 O O . LEU A 1 237 ? -17.252 3.213 3.387 1.00 94.88 237 LEU A O 1
ATOM 1773 N N . ARG A 1 238 ? -16.404 4.327 5.146 1.00 94.31 238 ARG A N 1
ATOM 1774 C CA . ARG A 1 238 ? -17.041 3.500 6.187 1.00 94.31 238 ARG A CA 1
ATOM 1775 C C . ARG A 1 238 ? -18.562 3.481 6.053 1.00 94.31 238 ARG A C 1
ATOM 1777 O O . ARG A 1 238 ? -19.144 2.401 6.047 1.00 94.31 238 ARG A O 1
ATOM 1784 N N . ARG A 1 239 ? -19.187 4.653 5.870 1.00 94.50 239 ARG A N 1
ATOM 1785 C CA . ARG A 1 239 ? -20.641 4.766 5.653 1.00 94.50 239 ARG A CA 1
ATOM 1786 C C . ARG A 1 239 ? -21.101 3.972 4.435 1.00 94.50 239 ARG A C 1
ATOM 1788 O O . ARG A 1 239 ? -22.086 3.256 4.527 1.00 94.50 239 ARG A O 1
ATOM 1795 N N . THR A 1 240 ? -20.360 4.066 3.333 1.00 95.12 240 THR A N 1
ATOM 1796 C CA . THR A 1 240 ? -20.693 3.364 2.085 1.00 95.12 240 THR A CA 1
ATOM 1797 C C . THR A 1 240 ? -20.636 1.851 2.262 1.00 95.12 240 THR A C 1
ATOM 1799 O O . THR A 1 240 ? -21.550 1.149 1.856 1.00 95.12 240 THR A O 1
ATOM 1802 N N . ILE A 1 241 ? -19.590 1.337 2.912 1.00 95.31 241 ILE A N 1
ATOM 1803 C CA . ILE A 1 241 ? -19.414 -0.107 3.124 1.00 95.31 241 ILE A CA 1
ATOM 1804 C C . ILE A 1 241 ? -20.400 -0.643 4.182 1.00 95.31 241 ILE A C 1
ATOM 1806 O O . ILE A 1 241 ? -20.666 -1.840 4.217 1.00 95.31 241 ILE A O 1
ATOM 1810 N N . GLY A 1 242 ? -20.970 0.225 5.025 1.00 92.06 242 GLY A N 1
ATOM 1811 C CA . GLY A 1 242 ? -21.824 -0.169 6.149 1.00 92.06 242 GLY A CA 1
ATOM 1812 C C . GLY A 1 242 ? -21.030 -0.548 7.403 1.00 92.06 242 GLY A C 1
ATOM 1813 O O . GLY A 1 242 ? -21.493 -1.346 8.212 1.00 92.06 242 GLY A O 1
ATOM 1814 N N . LEU A 1 243 ? -19.821 -0.001 7.565 1.00 88.31 243 LEU A N 1
ATOM 1815 C CA . LEU A 1 243 ? -19.046 -0.150 8.796 1.00 88.31 243 LEU A CA 1
ATOM 1816 C C . LEU A 1 243 ? -19.601 0.797 9.859 1.00 88.31 243 LEU A C 1
ATOM 1818 O O . LEU A 1 243 ? -19.844 1.975 9.577 1.00 88.31 243 LEU A O 1
ATOM 1822 N N . ALA A 1 244 ? -19.758 0.294 11.085 1.00 78.69 244 ALA A N 1
ATOM 1823 C CA . ALA A 1 244 ? -20.075 1.134 12.232 1.00 78.69 244 ALA A CA 1
ATOM 1824 C C . ALA A 1 244 ? -19.042 2.267 12.351 1.00 78.69 244 ALA A C 1
ATOM 1826 O O . ALA A 1 244 ? -17.868 2.100 11.994 1.00 78.69 244 ALA 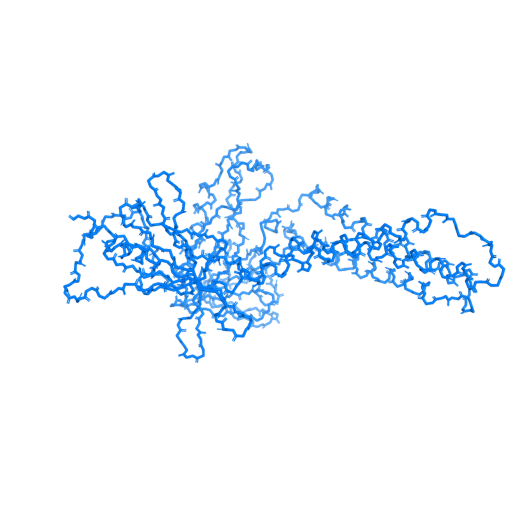A O 1
ATOM 1827 N N . ALA A 1 245 ? -19.486 3.438 12.821 1.00 66.62 245 ALA A N 1
ATOM 1828 C CA . ALA A 1 245 ? -18.569 4.532 13.107 1.00 66.62 245 ALA A CA 1
ATOM 1829 C C . ALA A 1 245 ? -17.459 4.011 14.037 1.00 66.62 245 ALA A C 1
ATOM 1831 O O . ALA A 1 245 ? -17.762 3.231 14.944 1.00 66.62 245 ALA A O 1
ATOM 1832 N N . PRO A 1 246 ? -16.188 4.380 13.799 1.00 57.00 246 PRO A N 1
ATOM 1833 C CA . PRO A 1 246 ? -15.128 3.998 14.712 1.00 57.00 246 PRO A CA 1
ATOM 1834 C C . PRO A 1 246 ? -15.517 4.518 16.094 1.00 57.00 246 PRO A C 1
ATOM 1836 O O . PRO A 1 246 ? -15.771 5.713 16.253 1.00 57.00 246 PRO A O 1
ATOM 1839 N N . VAL A 1 247 ? -15.603 3.617 17.070 1.00 48.28 247 VAL A N 1
ATOM 1840 C CA . VAL A 1 247 ? -15.536 4.021 18.470 1.00 48.28 247 VAL A CA 1
ATOM 1841 C C . VAL A 1 247 ? -14.166 4.674 18.581 1.00 48.28 247 VAL A C 1
ATOM 1843 O O . VAL A 1 247 ? -13.154 4.016 18.344 1.00 48.28 247 VAL A O 1
ATOM 1846 N N . HIS A 1 248 ? -14.126 5.994 18.752 1.00 48.44 248 HIS A N 1
ATOM 1847 C CA . HIS A 1 248 ? -12.871 6.653 19.070 1.00 48.44 248 HIS A CA 1
ATOM 1848 C C . HIS A 1 248 ? -12.384 6.007 20.367 1.00 48.44 248 HIS A C 1
ATOM 1850 O O . HIS A 1 248 ? -13.075 6.085 21.381 1.00 48.44 248 HIS A O 1
ATOM 1856 N N . ASP A 1 249 ? -11.216 5.364 20.323 1.00 44.69 249 ASP A N 1
ATOM 1857 C CA . ASP A 1 249 ? -10.528 4.788 21.489 1.00 44.69 249 ASP A CA 1
ATOM 1858 C C . ASP A 1 249 ? -10.148 5.862 22.541 1.00 44.69 249 ASP A C 1
ATOM 1860 O O . ASP A 1 249 ? -9.470 5.565 23.514 1.00 44.69 249 ASP A O 1
ATOM 1864 N N . ASP A 1 250 ? -10.634 7.100 22.398 1.00 39.34 250 ASP A N 1
ATOM 1865 C CA . ASP A 1 250 ? -10.574 8.163 23.406 1.00 39.34 250 ASP A CA 1
ATOM 1866 C C . ASP A 1 250 ? -11.509 7.894 24.608 1.00 39.34 250 ASP A C 1
ATOM 1868 O O . ASP A 1 250 ? -11.525 8.654 25.576 1.00 39.34 250 ASP A O 1
ATOM 1872 N N . ALA A 1 251 ? -12.295 6.810 24.578 1.00 37.84 251 ALA A N 1
ATOM 1873 C CA . ALA A 1 251 ? -13.104 6.345 25.701 1.00 37.84 251 ALA A CA 1
ATOM 1874 C C . ALA A 1 251 ? -12.374 5.265 26.520 1.00 37.84 251 ALA A C 1
ATOM 1876 O O . ALA A 1 251 ? -12.837 4.134 26.646 1.00 37.84 251 ALA A O 1
ATOM 1877 N N . GLU A 1 252 ? -11.269 5.647 27.156 1.00 39.19 252 GLU A N 1
ATOM 1878 C CA . GLU A 1 252 ? -10.569 4.877 28.200 1.00 39.19 252 GLU A CA 1
ATOM 1879 C C . GLU A 1 252 ? -11.375 4.796 29.526 1.00 39.19 252 GLU A C 1
ATOM 1881 O O . GLU A 1 252 ? -10.821 4.588 30.597 1.00 39.19 252 GLU A O 1
ATOM 1886 N N . ASN A 1 253 ? -12.701 4.981 29.489 1.00 39.66 253 ASN A N 1
ATOM 1887 C CA . ASN A 1 253 ? -13.575 4.985 30.665 1.00 39.66 253 ASN A CA 1
ATOM 1888 C C . ASN A 1 253 ? -14.962 4.406 30.334 1.00 39.66 253 ASN A C 1
ATOM 1890 O O . ASN A 1 253 ? -15.923 5.143 30.112 1.00 39.66 253 ASN A O 1
ATOM 1894 N N . ALA A 1 254 ? -15.090 3.080 30.340 1.00 34.19 254 ALA A N 1
ATOM 1895 C CA . ALA A 1 254 ? -16.377 2.407 30.517 1.00 34.19 254 ALA A CA 1
ATOM 1896 C C . ALA A 1 254 ? -16.217 1.276 31.553 1.00 34.19 254 ALA A C 1
ATOM 1898 O O . ALA A 1 254 ? -15.209 0.572 31.518 1.00 34.19 254 ALA A O 1
ATOM 1899 N N . PRO A 1 255 ? -17.159 1.132 32.504 1.00 38.19 255 PRO A N 1
ATOM 1900 C CA . PRO A 1 255 ? -16.960 0.359 33.726 1.00 38.19 255 PRO A CA 1
ATOM 1901 C C . PRO A 1 255 ? -17.035 -1.159 33.513 1.00 38.19 255 PRO A C 1
ATOM 1903 O O . PRO A 1 255 ? -17.844 -1.659 32.733 1.00 38.19 255 PRO A O 1
ATOM 1906 N N . ASP A 1 256 ? -16.202 -1.854 34.289 1.00 37.50 256 ASP A N 1
ATOM 1907 C CA . ASP A 1 256 ? -16.075 -3.301 34.474 1.00 37.50 256 ASP A CA 1
ATOM 1908 C C . ASP A 1 256 ? -17.384 -4.099 34.335 1.00 37.50 256 ASP A C 1
ATOM 1910 O O . ASP A 1 256 ? -18.197 -4.184 35.260 1.00 37.50 256 ASP A O 1
ATOM 1914 N N . ALA A 1 257 ? -17.518 -4.827 33.228 1.00 35.34 257 ALA A N 1
ATOM 1915 C CA . ALA A 1 257 ? -18.323 -6.040 33.190 1.00 35.34 257 ALA A CA 1
ATOM 1916 C C . ALA A 1 257 ? -17.407 -7.228 33.520 1.00 35.34 257 ALA A C 1
ATOM 1918 O O . ALA A 1 257 ? -16.803 -7.823 32.631 1.00 35.34 257 ALA A O 1
ATOM 1919 N N . ARG A 1 258 ? -17.275 -7.557 34.812 1.00 33.22 258 ARG A N 1
ATOM 1920 C CA . ARG A 1 258 ? -16.560 -8.762 35.265 1.00 33.22 258 ARG A CA 1
ATOM 1921 C C . ARG A 1 258 ? -17.284 -10.022 34.771 1.00 33.22 258 ARG A C 1
ATOM 1923 O O . ARG A 1 258 ? -18.422 -10.241 35.188 1.00 33.22 258 ARG A O 1
ATOM 1930 N N . PRO A 1 259 ? -16.641 -10.896 33.980 1.00 39.38 259 PRO A N 1
ATOM 1931 C CA . PRO A 1 259 ? -17.108 -12.259 33.827 1.00 39.38 259 PRO A CA 1
ATOM 1932 C C . PRO A 1 259 ? -16.748 -13.059 35.084 1.00 39.38 259 PRO A C 1
ATOM 1934 O O . PRO A 1 259 ? -15.614 -13.059 35.566 1.00 39.38 259 PRO A O 1
ATOM 1937 N N . SER A 1 260 ? -17.756 -13.722 35.629 1.00 36.97 260 SER A N 1
ATOM 1938 C CA . SER A 1 260 ? -17.692 -14.618 36.772 1.00 36.97 260 SER A CA 1
ATOM 1939 C C . SER A 1 260 ? -16.924 -15.905 36.447 1.00 36.97 260 SER A C 1
ATOM 1941 O O . SER A 1 260 ? -17.236 -16.603 35.489 1.00 36.97 260 SER A O 1
ATOM 1943 N N . GLY A 1 261 ? -15.962 -16.230 37.316 1.00 39.16 261 GLY A N 1
ATOM 1944 C CA . GLY A 1 261 ? -15.593 -17.593 37.711 1.00 39.16 261 GLY A CA 1
ATOM 1945 C C . GLY A 1 261 ? -15.318 -18.594 36.591 1.00 39.16 261 GLY A C 1
ATOM 1946 O O . GLY A 1 261 ? -16.134 -19.467 36.320 1.00 39.16 261 GLY A O 1
ATOM 1947 N N . THR A 1 262 ? -14.124 -18.548 36.013 1.00 39.38 262 THR A N 1
ATOM 1948 C CA . THR A 1 262 ? -13.522 -19.728 35.381 1.00 39.38 262 THR A CA 1
ATOM 1949 C C . THR A 1 262 ? -12.114 -19.847 35.939 1.00 39.38 262 THR A C 1
ATOM 1951 O O . THR A 1 262 ? -11.368 -18.869 35.899 1.00 39.38 262 THR A O 1
ATOM 1954 N N . GLU A 1 263 ? -11.788 -20.998 36.534 1.00 44.00 263 GLU A N 1
ATOM 1955 C CA . GLU A 1 263 ? -10.457 -21.307 37.067 1.00 44.00 263 GLU A CA 1
ATOM 1956 C C . GLU A 1 263 ? -9.392 -20.838 36.072 1.00 44.00 263 GLU A C 1
ATOM 1958 O O . GLU A 1 263 ? -9.421 -21.206 34.895 1.00 44.00 263 GLU A O 1
ATOM 1963 N N . ALA A 1 264 ? -8.524 -19.932 36.525 1.00 53.25 264 ALA A N 1
ATOM 1964 C CA . ALA A 1 264 ? -7.646 -19.146 35.672 1.00 53.25 264 ALA A CA 1
ATOM 1965 C C . ALA A 1 264 ? -6.510 -20.011 35.098 1.00 53.25 264 ALA A C 1
ATOM 1967 O O . ALA A 1 264 ? -5.360 -19.919 35.515 1.00 53.25 264 ALA A O 1
ATOM 1968 N N . GLY A 1 265 ? -6.828 -20.852 34.112 1.00 67.94 265 GLY A N 1
ATOM 1969 C CA . GLY A 1 265 ? -5.834 -21.556 33.307 1.00 67.94 265 GLY A CA 1
ATOM 1970 C C . GLY A 1 265 ? -4.884 -20.549 32.663 1.00 67.94 265 GLY A C 1
ATOM 1971 O O . GLY A 1 265 ? -5.324 -19.473 32.248 1.00 67.94 265 GLY A O 1
ATOM 1972 N N . THR A 1 266 ? -3.589 -20.865 32.618 1.00 78.25 266 THR A N 1
ATOM 1973 C CA . THR A 1 266 ? -2.527 -20.021 32.046 1.00 78.25 266 THR A CA 1
ATOM 1974 C C . THR A 1 266 ? -2.915 -19.498 30.660 1.00 78.25 266 THR A C 1
ATOM 1976 O O . THR A 1 266 ? -3.401 -20.240 29.808 1.00 78.25 266 THR A O 1
ATOM 1979 N N . LEU A 1 267 ? -2.749 -18.189 30.436 1.00 87.94 267 LEU A N 1
ATOM 1980 C CA . LEU A 1 267 ? -3.082 -17.563 29.157 1.00 87.94 267 LEU A CA 1
ATOM 1981 C C . LEU A 1 267 ? -1.875 -17.744 28.243 1.00 87.94 267 LEU A C 1
ATOM 1983 O O . LEU A 1 267 ? -0.866 -17.062 28.413 1.00 87.94 267 LEU A O 1
ATOM 1987 N N . ALA A 1 268 ? -1.979 -18.678 27.305 1.00 89.12 268 ALA A N 1
ATOM 1988 C CA . ALA A 1 268 ? -0.959 -18.902 26.295 1.00 89.12 268 ALA A CA 1
ATOM 1989 C C . ALA A 1 268 ? -1.198 -17.987 25.089 1.00 89.12 268 ALA A C 1
ATOM 1991 O O . ALA A 1 268 ? -2.283 -17.986 24.507 1.00 89.12 268 ALA A O 1
ATOM 1992 N N . VAL A 1 269 ? -0.179 -17.224 24.705 1.00 89.31 269 VAL A N 1
ATOM 1993 C CA . VAL A 1 269 ? -0.179 -16.380 23.507 1.00 89.31 269 VAL A CA 1
ATOM 1994 C C . VAL A 1 269 ? 0.976 -16.813 22.620 1.00 89.31 269 VAL A C 1
ATOM 1996 O O . VAL A 1 269 ? 2.126 -16.789 23.048 1.00 89.31 269 VAL A O 1
ATOM 1999 N N . GLU A 1 270 ? 0.682 -17.209 21.387 1.00 87.56 270 GLU A N 1
ATOM 2000 C CA . GLU A 1 270 ? 1.685 -17.653 20.417 1.00 87.56 270 GLU A CA 1
ATOM 2001 C C . GLU A 1 270 ? 1.867 -16.626 19.297 1.00 87.56 270 GLU A C 1
ATOM 2003 O O . GLU A 1 270 ? 0.956 -15.871 18.947 1.00 87.56 270 GLU A O 1
ATOM 2008 N N . GLY A 1 271 ? 3.077 -16.571 18.751 1.00 85.00 271 GLY A N 1
ATOM 2009 C CA . GLY A 1 271 ? 3.415 -15.656 17.673 1.00 85.00 271 GLY A CA 1
ATOM 2010 C C . GLY A 1 271 ? 4.859 -15.786 17.195 1.00 85.00 271 GLY A C 1
ATOM 2011 O O . GLY A 1 271 ? 5.634 -16.631 17.652 1.00 85.00 271 GLY A O 1
ATOM 2012 N N . ALA A 1 272 ? 5.263 -14.899 16.295 1.00 80.69 272 ALA A N 1
ATOM 2013 C CA . ALA A 1 272 ? 6.638 -14.782 15.838 1.00 80.69 272 ALA A CA 1
ATOM 2014 C C . ALA A 1 272 ? 7.469 -13.895 16.780 1.00 80.69 272 ALA A C 1
ATOM 2016 O O . ALA A 1 272 ? 7.027 -12.844 17.241 1.00 80.69 272 ALA A O 1
ATOM 2017 N N . LEU A 1 273 ? 8.734 -14.252 17.018 1.00 77.19 273 LEU A N 1
ATOM 2018 C CA . LEU A 1 273 ? 9.649 -13.423 17.820 1.00 77.19 273 LEU A CA 1
ATOM 2019 C C . LEU A 1 273 ? 9.944 -12.063 17.153 1.00 77.19 273 LEU A C 1
ATOM 2021 O O . LEU A 1 273 ? 10.261 -11.067 17.811 1.00 77.19 273 LEU A O 1
ATOM 2025 N N . HIS A 1 274 ? 9.854 -12.018 15.824 1.00 73.88 274 HIS A N 1
ATOM 2026 C CA . HIS A 1 274 ? 10.138 -10.840 15.019 1.00 73.88 274 HIS A CA 1
ATOM 2027 C C . HIS A 1 274 ? 8.940 -10.508 14.129 1.00 73.88 274 HIS A C 1
ATOM 2029 O O . HIS A 1 274 ? 8.508 -11.336 13.327 1.00 73.88 274 HIS A O 1
ATOM 2035 N N . ALA A 1 275 ? 8.443 -9.272 14.235 1.00 54.88 275 ALA A N 1
ATOM 2036 C CA . ALA A 1 275 ? 7.501 -8.700 13.283 1.00 54.88 275 ALA A CA 1
ATOM 2037 C C . ALA A 1 275 ? 8.219 -8.550 11.936 1.00 54.88 275 ALA A C 1
ATOM 2039 O O . ALA A 1 275 ? 8.933 -7.578 11.698 1.00 54.88 275 ALA A O 1
ATOM 2040 N N . GLN A 1 276 ? 8.138 -9.563 11.075 1.00 55.38 276 GLN A N 1
ATOM 2041 C CA . GLN A 1 276 ? 8.671 -9.420 9.727 1.00 55.38 276 GLN A CA 1
ATOM 2042 C C . GLN A 1 276 ? 7.789 -8.445 8.949 1.00 55.38 276 GLN A C 1
ATOM 2044 O O . GLN A 1 276 ? 6.563 -8.531 9.008 1.00 55.38 276 GLN A O 1
ATOM 2049 N N . ALA A 1 277 ? 8.433 -7.524 8.231 1.00 45.94 277 ALA A N 1
ATOM 2050 C CA . ALA A 1 277 ? 7.763 -6.565 7.367 1.00 45.94 277 ALA A CA 1
ATOM 2051 C C . ALA A 1 277 ? 6.778 -7.241 6.404 1.00 45.94 277 ALA A C 1
ATOM 2053 O O . ALA A 1 277 ? 7.050 -8.363 5.960 1.00 45.94 277 ALA A O 1
ATOM 2054 N N . PRO A 1 278 ? 5.654 -6.574 6.061 1.00 44.47 278 PRO A N 1
ATOM 2055 C CA . PRO A 1 278 ? 4.661 -7.140 5.169 1.00 44.47 278 PRO A CA 1
ATOM 2056 C C . PRO A 1 278 ? 5.346 -7.500 3.864 1.00 44.47 278 PRO A C 1
ATOM 2058 O O . PRO A 1 278 ? 6.154 -6.741 3.333 1.00 44.47 278 PRO A O 1
ATOM 2061 N N . TRP A 1 279 ? 5.034 -8.680 3.354 1.00 34.75 279 TRP A N 1
ATOM 2062 C CA . TRP A 1 279 ? 5.472 -9.087 2.035 1.00 34.75 279 TRP A CA 1
ATOM 2063 C C . TRP A 1 279 ? 4.766 -8.224 0.966 1.00 34.75 279 TRP A C 1
ATOM 2065 O O . TRP A 1 279 ? 3.538 -8.144 0.991 1.00 34.75 279 TRP A O 1
ATOM 2075 N N . PRO A 1 280 ? 5.484 -7.614 0.003 1.00 42.72 280 PRO A N 1
ATOM 2076 C CA . PRO A 1 280 ? 6.934 -7.580 -0.121 1.00 42.72 280 PRO A CA 1
ATOM 2077 C C . PRO A 1 280 ? 7.535 -6.481 0.767 1.00 42.72 280 PRO A C 1
ATOM 2079 O O . PRO A 1 280 ? 7.194 -5.305 0.652 1.00 42.72 280 PRO A O 1
ATOM 2082 N N . ALA A 1 281 ? 8.483 -6.881 1.615 1.00 45.69 281 ALA A N 1
ATOM 2083 C CA . ALA A 1 281 ? 9.216 -5.985 2.493 1.00 45.69 281 ALA A CA 1
ATOM 2084 C C . ALA A 1 281 ? 9.951 -4.884 1.689 1.00 45.69 281 ALA A C 1
ATOM 2086 O O . ALA A 1 281 ? 10.231 -5.066 0.494 1.00 45.69 281 ALA A O 1
ATOM 2087 N N . PRO A 1 282 ? 10.434 -3.813 2.351 1.00 42.81 282 PRO A N 1
ATOM 2088 C CA . PRO A 1 282 ? 11.482 -2.920 1.830 1.00 42.81 282 PRO A CA 1
ATOM 2089 C C . PRO A 1 282 ? 12.769 -3.643 1.390 1.00 42.81 282 PRO A C 1
ATOM 2091 O O . PRO A 1 282 ? 13.682 -3.008 0.870 1.00 42.81 282 PRO A O 1
ATOM 2094 N N . GLY A 1 283 ? 12.806 -4.977 1.471 1.00 43.06 283 GLY A N 1
ATOM 2095 C CA . GLY A 1 283 ? 13.693 -5.831 0.704 1.00 43.06 283 GLY A CA 1
ATOM 2096 C C . GLY A 1 283 ? 13.832 -5.421 -0.762 1.00 43.06 283 GLY A C 1
ATOM 2097 O O . GLY A 1 283 ? 14.896 -5.670 -1.295 1.00 43.06 283 GLY A O 1
ATOM 2098 N N . ARG A 1 284 ? 12.884 -4.722 -1.416 1.00 46.69 284 ARG A N 1
ATOM 2099 C CA . ARG A 1 284 ? 13.148 -4.105 -2.739 1.00 46.69 284 ARG A CA 1
ATOM 2100 C C . ARG A 1 284 ? 14.207 -2.996 -2.704 1.00 46.69 284 ARG A C 1
ATOM 2102 O O . ARG A 1 284 ? 15.029 -2.962 -3.603 1.00 46.69 284 ARG A O 1
ATOM 2109 N N . ALA A 1 285 ? 14.237 -2.121 -1.702 1.00 43.66 285 ALA A N 1
ATOM 2110 C CA . ALA A 1 285 ? 15.256 -1.072 -1.610 1.00 43.66 285 ALA A CA 1
ATOM 2111 C C . ALA A 1 285 ? 16.633 -1.653 -1.244 1.00 43.66 285 ALA A C 1
ATOM 2113 O O . ALA A 1 285 ? 17.623 -1.320 -1.890 1.00 43.66 285 ALA A O 1
ATOM 2114 N N . GLU A 1 286 ? 16.695 -2.588 -0.290 1.00 45.16 286 GLU A N 1
ATOM 2115 C CA . GLU A 1 286 ? 17.952 -3.261 0.078 1.00 45.16 286 GLU A CA 1
ATOM 2116 C C . GLU A 1 286 ? 18.456 -4.213 -1.022 1.00 45.16 286 GLU A C 1
ATOM 2118 O O . GLU A 1 286 ? 19.651 -4.240 -1.308 1.00 45.16 286 GLU A O 1
ATOM 2123 N N . SER A 1 287 ? 17.568 -4.941 -1.714 1.00 51.78 287 SER A N 1
ATOM 2124 C CA . SER A 1 287 ? 17.959 -5.773 -2.867 1.00 51.78 287 SER A CA 1
ATOM 2125 C C . SER A 1 287 ? 18.302 -4.956 -4.109 1.00 51.78 287 SER A C 1
ATOM 2127 O O . SER A 1 287 ? 19.106 -5.418 -4.910 1.00 51.78 287 SER A O 1
ATOM 2129 N N . VAL A 1 288 ? 17.791 -3.731 -4.259 1.00 52.75 288 VAL A N 1
ATOM 2130 C CA . VAL A 1 288 ? 18.253 -2.796 -5.299 1.00 52.75 288 VAL A CA 1
ATOM 2131 C C . VAL A 1 288 ? 19.626 -2.219 -4.934 1.00 52.75 288 VAL A C 1
ATOM 2133 O O . VAL A 1 288 ? 20.513 -2.205 -5.786 1.00 52.75 288 VAL A O 1
ATOM 2136 N N . LEU A 1 289 ? 19.846 -1.828 -3.673 1.00 56.47 289 LEU A N 1
ATOM 2137 C CA . LEU A 1 289 ? 21.131 -1.302 -3.191 1.00 56.47 289 LEU A CA 1
ATOM 2138 C C . LEU A 1 289 ? 22.263 -2.342 -3.224 1.00 56.47 289 LEU A C 1
ATOM 2140 O O . LEU A 1 289 ? 23.403 -1.969 -3.479 1.00 56.47 289 LEU A O 1
ATOM 2144 N N . LEU A 1 290 ? 21.967 -3.631 -3.017 1.00 56.06 290 LEU A N 1
ATOM 2145 C CA . LEU A 1 290 ? 22.935 -4.731 -3.156 1.00 56.06 290 LEU A CA 1
ATOM 2146 C C . LEU A 1 290 ? 22.980 -5.310 -4.578 1.00 56.06 290 LEU A C 1
ATOM 2148 O O . LEU A 1 290 ? 24.044 -5.696 -5.058 1.00 56.06 290 LEU A O 1
ATOM 2152 N N . GLY A 1 291 ? 21.853 -5.346 -5.289 1.00 58.06 291 GLY A N 1
ATOM 2153 C CA . GLY A 1 291 ? 21.757 -5.904 -6.638 1.00 58.06 291 GLY A CA 1
ATOM 2154 C C . GLY A 1 291 ? 22.526 -5.086 -7.672 1.00 58.06 291 GLY A C 1
ATOM 2155 O O . GLY A 1 291 ? 23.254 -5.662 -8.476 1.00 58.06 291 GLY A O 1
ATOM 2156 N N . ILE A 1 292 ? 22.439 -3.752 -7.613 1.00 61.44 292 ILE A N 1
ATOM 2157 C CA . ILE A 1 292 ? 23.151 -2.853 -8.536 1.00 61.44 292 ILE A CA 1
ATOM 2158 C C . ILE A 1 292 ? 24.678 -3.065 -8.494 1.00 61.44 292 ILE A C 1
ATOM 2160 O O . ILE A 1 292 ? 25.250 -3.354 -9.546 1.00 61.44 292 ILE A O 1
ATOM 2164 N N . PRO A 1 293 ? 25.369 -2.986 -7.338 1.00 62.66 293 PRO A N 1
ATOM 2165 C CA . PRO A 1 293 ? 26.813 -3.210 -7.286 1.00 62.66 293 PRO A CA 1
ATOM 2166 C C . PRO A 1 293 ? 27.214 -4.651 -7.624 1.00 62.66 293 PRO A C 1
ATOM 2168 O O . PRO A 1 293 ? 28.266 -4.843 -8.226 1.00 62.66 293 PRO A O 1
ATOM 2171 N N . THR A 1 294 ? 26.378 -5.656 -7.332 1.00 63.16 294 THR A N 1
ATOM 2172 C CA . THR A 1 294 ? 26.658 -7.053 -7.723 1.00 63.16 294 THR A CA 1
ATOM 2173 C C . THR A 1 294 ? 26.588 -7.235 -9.244 1.00 63.16 294 THR A C 1
ATOM 2175 O O . THR A 1 294 ? 27.461 -7.868 -9.831 1.00 63.16 294 THR A O 1
ATOM 2178 N N . ILE A 1 295 ? 25.594 -6.628 -9.904 1.00 64.31 295 ILE A N 1
ATOM 2179 C CA . ILE A 1 295 ? 25.451 -6.646 -11.369 1.00 64.31 295 ILE A CA 1
ATOM 2180 C C . ILE A 1 295 ? 26.590 -5.861 -12.034 1.00 64.31 295 ILE A C 1
ATOM 2182 O O . ILE A 1 295 ? 27.179 -6.338 -13.006 1.00 64.31 295 ILE A O 1
ATOM 2186 N N . LEU A 1 296 ? 26.934 -4.680 -11.509 1.00 63.62 296 LEU A N 1
ATOM 2187 C CA . LEU A 1 296 ? 28.034 -3.857 -12.024 1.00 63.62 296 LEU A CA 1
ATOM 2188 C C . LEU A 1 296 ? 29.396 -4.542 -11.836 1.00 63.62 296 LEU A C 1
ATOM 2190 O O . LEU A 1 296 ? 30.186 -4.587 -12.778 1.00 63.62 296 LEU A O 1
ATOM 2194 N N . GLY A 1 297 ? 29.652 -5.121 -10.660 1.00 63.34 297 GLY A N 1
ATOM 2195 C CA . GLY A 1 297 ? 30.866 -5.883 -10.370 1.00 63.34 297 GLY A CA 1
ATOM 2196 C C . GLY A 1 297 ? 31.013 -7.101 -11.282 1.00 63.34 297 GLY A C 1
ATOM 2197 O O . GLY A 1 297 ? 32.087 -7.309 -11.851 1.00 63.34 297 GLY A O 1
ATOM 2198 N N . LEU A 1 298 ? 29.927 -7.860 -11.483 1.00 61.91 298 LEU A N 1
ATOM 2199 C CA . LEU A 1 298 ? 29.930 -9.046 -12.343 1.00 61.91 298 LEU A CA 1
ATOM 2200 C C . LEU A 1 298 ? 30.208 -8.650 -13.793 1.00 61.91 298 LEU A C 1
ATOM 2202 O O . LEU A 1 298 ? 31.012 -9.287 -14.469 1.00 61.91 298 LEU A O 1
ATOM 2206 N N . SER A 1 299 ? 29.591 -7.558 -14.248 1.00 61.81 299 SER A N 1
ATOM 2207 C CA . SER A 1 299 ? 29.810 -7.011 -15.587 1.00 61.81 299 SER A CA 1
ATOM 2208 C C . SER A 1 299 ? 31.277 -6.616 -15.792 1.00 61.81 299 SER A C 1
ATOM 2210 O O . SER A 1 299 ? 31.876 -6.996 -16.794 1.00 61.81 299 SER A O 1
ATOM 2212 N N . LEU A 1 300 ? 31.894 -5.931 -14.822 1.00 60.88 300 LEU A N 1
ATOM 2213 C CA . LEU A 1 300 ? 33.320 -5.575 -14.846 1.00 60.88 300 LEU A CA 1
ATOM 2214 C C . LEU A 1 300 ? 34.242 -6.805 -14.859 1.00 60.88 300 LEU A C 1
ATOM 2216 O O . LEU A 1 300 ? 35.203 -6.837 -15.629 1.00 60.88 300 LEU A O 1
ATOM 2220 N N . ALA A 1 301 ? 33.940 -7.828 -14.054 1.00 63.00 301 ALA A N 1
ATOM 2221 C CA . ALA A 1 301 ? 34.719 -9.065 -13.988 1.00 63.00 301 ALA A CA 1
ATOM 2222 C C . ALA A 1 301 ? 34.663 -9.854 -15.306 1.00 63.00 301 ALA A C 1
ATOM 2224 O O . ALA A 1 301 ? 35.698 -10.282 -15.820 1.00 63.00 301 ALA A O 1
ATOM 2225 N N . VAL A 1 302 ? 33.466 -9.999 -15.885 1.00 62.78 302 VAL A N 1
ATOM 2226 C CA . VAL A 1 302 ? 33.252 -10.694 -17.163 1.00 62.78 302 VAL A CA 1
ATOM 2227 C C . VAL A 1 302 ? 33.929 -9.941 -18.307 1.00 62.78 302 VAL A C 1
ATOM 2229 O O . VAL A 1 302 ? 34.644 -10.553 -19.097 1.00 62.78 302 VAL A O 1
ATOM 2232 N N . VAL A 1 303 ? 33.780 -8.614 -18.371 1.00 62.00 303 VAL A N 1
ATOM 2233 C CA . VAL A 1 303 ? 34.456 -7.780 -19.378 1.00 62.00 303 VAL A CA 1
ATOM 2234 C C . VAL A 1 303 ? 35.975 -7.912 -19.265 1.00 62.00 303 VAL A C 1
ATOM 2236 O O . VAL A 1 303 ? 36.644 -8.120 -20.275 1.00 62.00 303 VAL A O 1
ATOM 2239 N N . GLY A 1 304 ? 36.525 -7.847 -18.049 1.00 63.25 304 GLY A N 1
ATOM 2240 C CA . GLY A 1 304 ? 37.955 -8.026 -17.806 1.00 63.25 304 GLY A CA 1
ATOM 2241 C C . GLY A 1 304 ? 38.465 -9.401 -18.249 1.00 63.25 304 GLY A C 1
ATOM 2242 O O . GLY A 1 304 ? 39.433 -9.479 -19.004 1.00 63.25 304 GLY A O 1
ATOM 2243 N N . ALA A 1 305 ? 37.782 -10.478 -17.851 1.00 62.59 305 ALA A N 1
ATOM 2244 C CA . ALA A 1 305 ? 38.145 -11.850 -18.209 1.00 62.59 305 ALA A CA 1
ATOM 2245 C C . ALA A 1 305 ? 38.092 -12.098 -19.725 1.00 62.59 305 ALA A C 1
ATOM 2247 O O . ALA A 1 305 ? 39.002 -12.704 -20.287 1.00 62.59 305 ALA A O 1
ATOM 2248 N N . VAL A 1 306 ? 37.068 -11.579 -20.408 1.00 59.22 306 VAL A N 1
ATOM 2249 C CA . VAL A 1 306 ? 36.932 -11.702 -21.867 1.00 59.22 306 VAL A CA 1
ATOM 2250 C C . VAL A 1 306 ? 38.028 -10.921 -22.592 1.00 59.22 306 VAL A C 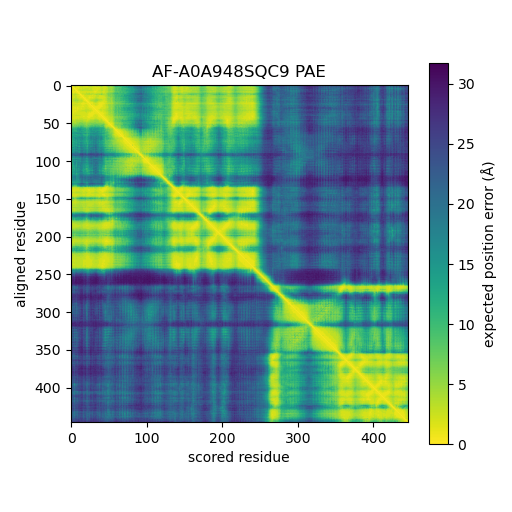1
ATOM 2252 O O . VAL A 1 306 ? 38.622 -11.443 -23.531 1.00 59.22 306 VAL A O 1
ATOM 2255 N N . LEU A 1 307 ? 38.352 -9.702 -22.149 1.00 65.12 307 LEU A N 1
ATOM 2256 C CA . LEU A 1 307 ? 39.441 -8.916 -22.740 1.00 65.12 307 LEU A CA 1
ATOM 2257 C C . LEU A 1 307 ? 40.805 -9.603 -22.584 1.00 65.12 307 LEU A C 1
ATOM 2259 O O . LEU A 1 307 ? 41.623 -9.554 -23.503 1.00 65.12 307 LEU A O 1
ATOM 2263 N N . ILE A 1 308 ? 41.036 -10.271 -21.451 1.00 67.94 308 ILE A N 1
ATOM 2264 C CA . ILE A 1 308 ? 42.227 -11.093 -21.215 1.00 67.94 308 ILE A CA 1
ATOM 2265 C C . ILE A 1 308 ? 42.251 -12.290 -22.177 1.00 67.94 308 ILE A C 1
ATOM 2267 O O . ILE A 1 308 ? 43.266 -12.528 -22.832 1.00 67.94 308 ILE A O 1
ATOM 2271 N N . LEU A 1 309 ? 41.135 -13.014 -22.307 1.00 65.56 309 LEU A N 1
ATOM 2272 C CA . LEU A 1 309 ? 41.035 -14.213 -23.145 1.00 65.56 309 LEU A CA 1
ATOM 2273 C C . LEU A 1 309 ? 41.219 -13.890 -24.639 1.00 65.56 309 LEU A C 1
ATOM 2275 O O . LEU A 1 309 ? 41.989 -14.543 -25.334 1.00 65.56 309 LEU A O 1
ATOM 2279 N N . VAL A 1 310 ? 40.570 -12.829 -25.128 1.00 65.81 310 VAL A N 1
ATOM 2280 C CA . VAL A 1 310 ? 40.666 -12.381 -26.530 1.00 65.81 310 VAL A CA 1
ATOM 2281 C C . VAL A 1 310 ? 42.086 -11.928 -26.874 1.00 65.81 310 VAL A C 1
ATOM 2283 O O . VAL A 1 310 ? 42.577 -12.200 -27.967 1.00 65.81 310 VAL A O 1
ATOM 2286 N N . ARG A 1 311 ? 42.771 -11.258 -25.942 1.00 64.75 311 ARG A N 1
ATOM 2287 C CA . ARG A 1 311 ? 44.141 -10.771 -26.157 1.00 64.75 311 ARG A CA 1
ATOM 2288 C C . ARG A 1 311 ? 45.183 -11.891 -26.106 1.00 64.75 311 ARG A C 1
ATOM 2290 O O . ARG A 1 311 ? 46.213 -11.773 -26.760 1.00 64.75 311 ARG A O 1
ATOM 2297 N N . THR A 1 312 ? 44.919 -12.956 -25.351 1.00 66.88 312 THR A N 1
ATOM 2298 C CA . THR A 1 312 ? 45.823 -14.111 -25.211 1.00 66.88 312 THR A CA 1
ATOM 2299 C C . THR A 1 312 ? 45.607 -15.183 -26.281 1.00 66.88 312 THR A C 1
ATOM 2301 O O . THR A 1 312 ? 46.553 -15.887 -26.612 1.00 66.88 312 THR A O 1
ATOM 2304 N N . ALA A 1 313 ? 44.410 -15.278 -26.869 1.00 63.56 313 ALA A N 1
ATOM 2305 C CA . ALA A 1 313 ? 44.080 -16.270 -27.898 1.00 63.56 313 ALA A CA 1
ATOM 2306 C C . ALA A 1 313 ? 44.290 -15.795 -29.355 1.00 63.56 313 ALA A C 1
ATOM 2308 O O . ALA A 1 313 ? 44.104 -16.576 -30.287 1.00 63.56 313 ALA A O 1
ATOM 2309 N N . GLY A 1 314 ? 44.637 -14.523 -29.584 1.00 66.56 314 GLY A N 1
ATOM 2310 C CA . GLY A 1 314 ? 44.780 -13.960 -30.931 1.00 66.56 314 GLY A CA 1
ATOM 2311 C C . GLY A 1 314 ? 46.097 -14.344 -31.636 1.00 66.56 314 GLY A C 1
ATOM 2312 O O . GLY A 1 314 ? 47.154 -14.321 -31.000 1.00 66.56 314 GLY A O 1
ATOM 2313 N N . PRO A 1 315 ? 46.083 -14.637 -32.953 1.00 51.31 315 PRO A N 1
ATOM 2314 C CA . PRO A 1 315 ? 47.302 -14.852 -33.732 1.00 51.31 315 PRO A CA 1
ATOM 2315 C C . PRO A 1 315 ? 48.091 -13.534 -33.811 1.00 51.31 315 PRO A C 1
ATOM 2317 O O . PRO A 1 315 ? 47.647 -12.571 -34.431 1.00 51.31 315 PRO A O 1
ATOM 2320 N N . GLY A 1 316 ? 49.234 -13.477 -33.119 1.00 66.75 316 GLY A N 1
ATOM 2321 C CA . GLY A 1 316 ? 50.041 -12.260 -32.940 1.00 66.75 316 GLY A CA 1
ATOM 2322 C C . GLY A 1 316 ? 49.985 -11.641 -31.535 1.00 66.75 316 GLY A C 1
ATOM 2323 O O . GLY A 1 316 ? 50.302 -10.462 -31.387 1.00 66.75 316 GLY A O 1
ATOM 2324 N N . ALA A 1 317 ? 49.567 -12.401 -30.514 1.00 51.03 317 ALA A N 1
ATOM 2325 C CA . ALA A 1 317 ? 49.479 -11.949 -29.126 1.00 51.03 317 ALA A CA 1
ATOM 2326 C C . ALA A 1 317 ? 50.741 -11.190 -28.666 1.00 51.03 317 ALA A C 1
ATOM 2328 O O . ALA A 1 317 ? 51.828 -11.755 -28.542 1.00 51.03 317 ALA A O 1
ATOM 2329 N N . ALA A 1 318 ? 50.585 -9.891 -28.388 1.00 57.50 318 ALA A N 1
ATOM 2330 C CA . ALA A 1 318 ? 51.625 -9.101 -27.741 1.00 57.50 318 ALA A CA 1
ATOM 2331 C C . ALA A 1 318 ? 51.883 -9.671 -26.329 1.00 57.50 318 ALA A C 1
ATOM 2333 O O . ALA A 1 318 ? 50.916 -9.919 -25.602 1.00 57.50 318 ALA A O 1
ATOM 2334 N N . PRO A 1 319 ? 53.149 -9.848 -25.907 1.00 58.41 319 PRO A N 1
ATOM 2335 C CA . PRO A 1 319 ? 53.522 -10.701 -24.772 1.00 58.41 319 PRO A CA 1
ATOM 2336 C C . PRO A 1 319 ? 53.107 -10.188 -23.384 1.00 58.41 319 PRO A C 1
ATOM 2338 O O . PRO A 1 319 ? 53.382 -10.846 -22.385 1.00 58.41 319 PRO A O 1
ATOM 2341 N N . SER A 1 320 ? 52.429 -9.045 -23.275 1.00 67.44 320 SER A N 1
ATOM 2342 C CA . SER A 1 320 ? 51.928 -8.570 -21.990 1.00 67.44 320 SER A CA 1
ATOM 2343 C C . SER A 1 320 ? 50.520 -7.991 -22.097 1.00 67.44 320 SER A C 1
ATOM 2345 O O . SER A 1 320 ? 50.231 -7.008 -22.789 1.00 67.44 320 SER A O 1
ATOM 2347 N N . VAL A 1 321 ? 49.604 -8.626 -21.368 1.00 64.44 321 VAL A N 1
ATOM 2348 C CA . VAL A 1 321 ? 48.360 -7.987 -20.947 1.00 64.44 321 VAL A CA 1
ATOM 2349 C C . VAL A 1 321 ? 48.756 -6.892 -19.951 1.00 64.44 321 VAL A C 1
ATOM 2351 O O . VAL A 1 321 ? 49.458 -7.200 -18.985 1.00 64.44 321 VAL A O 1
ATOM 2354 N N . PRO A 1 322 ? 48.342 -5.630 -20.151 1.00 74.38 322 PRO A N 1
ATOM 2355 C CA . PRO A 1 322 ? 48.624 -4.570 -19.197 1.00 74.38 322 PRO A CA 1
ATOM 2356 C C . PRO A 1 322 ? 48.152 -4.968 -17.795 1.00 74.38 322 PRO A C 1
ATOM 2358 O O . PRO A 1 322 ? 47.003 -5.371 -17.612 1.00 74.38 322 PRO A O 1
ATOM 2361 N N . THR A 1 323 ? 49.025 -4.840 -16.798 1.00 70.75 323 THR A N 1
ATOM 2362 C CA . THR A 1 323 ? 48.768 -5.238 -15.402 1.00 70.75 323 THR A CA 1
ATOM 2363 C C . THR A 1 323 ? 47.493 -4.617 -14.835 1.00 70.75 323 THR A C 1
ATOM 2365 O O . THR A 1 323 ? 46.777 -5.267 -14.078 1.00 70.75 323 THR A O 1
ATOM 2368 N N . TRP A 1 324 ? 47.134 -3.402 -15.260 1.00 70.38 324 TRP A N 1
ATOM 2369 C CA . TRP A 1 324 ? 45.898 -2.740 -14.838 1.00 70.38 324 TRP A CA 1
ATOM 2370 C C . TRP A 1 324 ? 44.622 -3.501 -15.245 1.00 70.38 324 TRP A C 1
ATOM 2372 O O . TRP A 1 324 ? 43.630 -3.435 -14.525 1.00 70.38 324 TRP A O 1
ATOM 2382 N N . MET A 1 325 ? 44.628 -4.264 -16.347 1.00 67.56 325 MET A N 1
ATOM 2383 C CA . MET A 1 325 ? 43.462 -5.052 -16.779 1.00 67.56 325 MET A CA 1
ATOM 2384 C C . MET A 1 325 ? 43.215 -6.242 -15.848 1.00 67.56 325 MET A C 1
ATOM 2386 O O . MET A 1 325 ? 42.072 -6.511 -15.481 1.00 67.56 325 MET A O 1
ATOM 2390 N N . TRP A 1 326 ? 44.288 -6.906 -15.407 1.00 69.50 326 TRP A N 1
ATOM 2391 C CA . TRP A 1 326 ? 44.223 -7.953 -14.385 1.00 69.50 326 TRP A CA 1
ATOM 2392 C C . TRP A 1 326 ? 43.757 -7.403 -13.039 1.00 69.50 326 TRP A C 1
ATOM 2394 O O . TRP A 1 326 ? 42.924 -8.023 -12.379 1.00 69.50 326 TRP A O 1
ATOM 2404 N N . VAL A 1 327 ? 44.237 -6.215 -12.659 1.00 70.94 327 VAL A N 1
ATOM 2405 C CA . VAL A 1 327 ? 43.813 -5.528 -11.431 1.00 70.94 327 VAL A CA 1
ATOM 2406 C C . VAL A 1 327 ? 42.318 -5.200 -11.481 1.00 70.94 327 VAL A C 1
ATOM 2408 O O . VAL A 1 327 ? 41.597 -5.542 -10.549 1.00 70.94 327 VAL A O 1
ATOM 2411 N N . MET A 1 328 ? 41.813 -4.635 -12.582 1.00 64.25 328 MET A N 1
ATOM 2412 C CA . MET A 1 328 ? 40.388 -4.301 -12.728 1.00 64.25 328 MET A CA 1
ATOM 2413 C C . MET A 1 328 ? 39.480 -5.538 -12.742 1.00 64.25 328 MET A C 1
ATOM 2415 O O . MET A 1 328 ? 38.441 -5.537 -12.081 1.00 64.25 328 MET A O 1
ATOM 2419 N N . ALA A 1 329 ? 39.878 -6.609 -13.440 1.00 68.81 329 ALA A N 1
ATOM 2420 C CA . ALA A 1 329 ? 39.135 -7.871 -13.449 1.00 68.81 329 ALA A CA 1
ATOM 2421 C C . ALA A 1 329 ? 39.072 -8.497 -12.045 1.00 68.81 329 ALA A C 1
ATOM 2423 O O . ALA A 1 329 ? 38.012 -8.946 -11.606 1.00 68.81 329 ALA A O 1
ATOM 2424 N N . SER A 1 330 ? 40.193 -8.462 -11.318 1.00 71.56 330 SER A N 1
ATOM 2425 C CA . SER A 1 330 ? 40.293 -8.983 -9.952 1.00 71.56 330 SER A CA 1
ATOM 2426 C C . SER A 1 330 ? 39.458 -8.161 -8.969 1.00 71.56 330 SER A C 1
ATOM 2428 O O . SER A 1 330 ? 38.721 -8.735 -8.174 1.00 71.56 330 SER A O 1
ATOM 2430 N N . ILE A 1 331 ? 39.497 -6.826 -9.058 1.00 74.19 331 ILE A N 1
ATOM 2431 C CA . ILE A 1 331 ? 38.664 -5.936 -8.232 1.00 74.19 331 ILE A CA 1
ATOM 2432 C C . ILE A 1 331 ? 37.175 -6.196 -8.496 1.00 74.19 331 ILE A C 1
ATOM 2434 O O . ILE A 1 331 ? 36.407 -6.341 -7.546 1.00 74.19 331 ILE A O 1
ATOM 2438 N N . GLY A 1 332 ? 36.765 -6.316 -9.764 1.00 68.19 332 GLY A N 1
ATOM 2439 C CA . GLY A 1 332 ? 35.384 -6.643 -10.131 1.00 68.19 332 GLY A CA 1
ATOM 2440 C C . GLY A 1 332 ? 34.936 -8.000 -9.581 1.00 68.19 332 GLY A C 1
ATOM 2441 O O . GLY A 1 332 ? 33.853 -8.110 -9.001 1.00 68.19 332 GLY A O 1
ATOM 2442 N N . ALA A 1 333 ? 35.785 -9.025 -9.691 1.00 72.19 333 ALA A N 1
ATOM 2443 C CA . ALA A 1 333 ? 35.499 -10.360 -9.173 1.00 72.19 333 ALA A CA 1
ATOM 2444 C C . ALA A 1 333 ? 35.375 -10.361 -7.642 1.00 72.19 333 ALA A C 1
ATOM 2446 O O . ALA A 1 333 ? 34.389 -10.869 -7.108 1.00 72.19 333 ALA A O 1
ATOM 2447 N N . VAL A 1 334 ? 36.318 -9.728 -6.936 1.00 76.12 334 VAL A N 1
ATOM 2448 C CA . VAL A 1 334 ? 36.296 -9.608 -5.471 1.00 76.12 334 VAL A CA 1
ATOM 2449 C C . VAL A 1 334 ? 35.061 -8.842 -5.006 1.00 76.12 334 VAL A C 1
ATOM 2451 O O . VAL A 1 334 ? 34.385 -9.302 -4.089 1.00 76.12 334 VAL A O 1
ATOM 2454 N N . ALA A 1 335 ? 34.711 -7.726 -5.649 1.00 71.19 335 ALA A N 1
ATOM 2455 C CA . ALA A 1 335 ? 33.510 -6.963 -5.317 1.00 71.19 335 ALA A CA 1
ATOM 2456 C C . ALA A 1 335 ? 32.232 -7.795 -5.520 1.00 71.19 335 ALA A C 1
ATOM 2458 O O . ALA A 1 335 ? 31.376 -7.830 -4.640 1.00 71.19 335 ALA A O 1
ATOM 2459 N N . THR A 1 336 ? 32.131 -8.534 -6.629 1.00 73.44 336 THR A N 1
ATOM 2460 C CA . THR A 1 336 ? 30.973 -9.396 -6.930 1.00 73.44 336 THR A CA 1
ATOM 2461 C C . THR A 1 336 ? 30.816 -10.514 -5.914 1.00 73.44 336 THR A C 1
ATOM 2463 O O . THR A 1 336 ? 29.722 -10.731 -5.398 1.00 73.44 336 THR A O 1
ATOM 2466 N N . VAL A 1 337 ? 31.909 -11.216 -5.607 1.00 78.06 337 VAL A N 1
ATOM 2467 C CA . VAL A 1 337 ? 31.907 -12.310 -4.634 1.00 78.06 337 VAL A CA 1
ATOM 2468 C C . VAL A 1 337 ? 31.588 -11.766 -3.244 1.00 78.06 337 VAL A C 1
ATOM 2470 O O . VAL A 1 337 ? 30.750 -12.334 -2.554 1.00 78.06 337 VAL A O 1
ATOM 2473 N N . SER A 1 338 ? 32.172 -10.631 -2.857 1.00 76.06 338 SER A N 1
ATOM 2474 C CA . SER A 1 338 ? 31.937 -10.013 -1.547 1.00 76.06 338 SER A CA 1
ATOM 2475 C C . SER A 1 338 ? 30.491 -9.533 -1.393 1.00 76.06 338 SER A C 1
ATOM 2477 O O . SER A 1 338 ? 29.848 -9.844 -0.393 1.00 76.06 338 SER A O 1
ATOM 2479 N N . CYS A 1 339 ? 29.937 -8.836 -2.392 1.00 75.31 339 CYS A N 1
ATOM 2480 C CA . CYS A 1 339 ? 28.539 -8.399 -2.391 1.00 75.31 339 CYS A CA 1
ATOM 2481 C C . CYS A 1 339 ? 27.567 -9.583 -2.466 1.00 75.31 339 CYS A C 1
ATOM 2483 O O . CYS A 1 339 ? 26.568 -9.591 -1.751 1.00 75.31 339 CYS A O 1
ATOM 2485 N N . GLY A 1 340 ? 27.874 -10.603 -3.272 1.00 76.00 340 GLY A N 1
ATOM 2486 C CA . GLY A 1 340 ? 27.079 -11.824 -3.382 1.00 76.00 340 GLY A CA 1
ATOM 2487 C C . GLY A 1 340 ? 27.061 -12.631 -2.084 1.00 76.00 340 GLY A C 1
ATOM 2488 O O . GLY A 1 340 ? 25.993 -13.052 -1.647 1.00 76.00 340 GLY A O 1
ATOM 2489 N N . LEU A 1 341 ? 28.211 -12.791 -1.422 1.00 79.38 341 LEU A N 1
ATOM 2490 C CA . LEU A 1 341 ? 28.321 -13.448 -0.117 1.00 79.38 341 LEU A CA 1
ATOM 2491 C C . LEU A 1 341 ? 27.635 -12.642 0.983 1.00 79.38 341 LEU A C 1
ATOM 2493 O O . LEU A 1 341 ? 26.932 -13.228 1.802 1.00 79.38 341 LEU A O 1
ATOM 2497 N N . LEU A 1 342 ? 27.784 -11.314 0.991 1.00 76.75 342 LEU A N 1
ATOM 2498 C CA . LEU A 1 342 ? 27.088 -10.442 1.934 1.00 76.75 342 LEU A CA 1
ATOM 2499 C C . LEU A 1 342 ? 25.571 -10.527 1.738 1.00 76.75 342 LEU A C 1
ATOM 2501 O O . LEU A 1 342 ? 24.836 -10.671 2.712 1.00 76.75 342 LEU A O 1
ATOM 2505 N N . TRP A 1 343 ? 25.097 -10.494 0.491 1.00 73.69 343 TRP A N 1
ATOM 2506 C CA . TRP A 1 343 ? 23.681 -10.640 0.166 1.00 73.69 343 TRP A CA 1
ATOM 2507 C C . TRP A 1 343 ? 23.151 -12.021 0.550 1.00 73.69 343 TRP A C 1
ATOM 2509 O O . TRP A 1 343 ? 22.120 -12.115 1.214 1.00 73.69 343 TRP A O 1
ATOM 2519 N N . TRP A 1 344 ? 23.877 -13.089 0.210 1.00 75.88 344 TRP A N 1
ATOM 2520 C CA . TRP A 1 344 ? 23.550 -14.451 0.622 1.00 75.88 344 TRP A CA 1
ATOM 2521 C C . TRP A 1 344 ? 23.488 -14.572 2.144 1.00 75.88 344 TRP A C 1
ATOM 2523 O O . TRP A 1 344 ? 22.513 -15.102 2.669 1.00 75.88 344 TRP A O 1
ATOM 2533 N N . TRP A 1 345 ? 24.475 -14.033 2.863 1.00 81.12 345 TRP A N 1
ATOM 2534 C CA . TRP A 1 345 ? 24.525 -14.037 4.323 1.00 81.12 345 TRP A CA 1
ATOM 2535 C C . TRP A 1 345 ? 23.372 -13.247 4.942 1.00 81.12 345 TRP A C 1
ATOM 2537 O O . TRP A 1 345 ? 22.725 -13.748 5.860 1.00 81.12 345 TRP A O 1
ATOM 2547 N N . LEU A 1 346 ? 23.053 -12.060 4.418 1.00 70.62 346 LEU A N 1
ATOM 2548 C CA . LEU A 1 346 ? 21.896 -11.273 4.846 1.00 70.62 346 LEU A CA 1
ATOM 2549 C C . LEU A 1 346 ? 20.597 -12.044 4.603 1.00 70.62 346 LEU A C 1
ATOM 2551 O O . LEU A 1 346 ? 19.790 -12.171 5.519 1.00 70.62 346 LEU A O 1
ATOM 2555 N N . MET A 1 347 ? 20.419 -12.637 3.421 1.00 66.94 347 MET A N 1
ATOM 2556 C CA . MET A 1 347 ? 19.252 -13.462 3.091 1.00 66.94 347 MET A CA 1
ATOM 2557 C C . MET A 1 347 ? 19.146 -14.690 3.997 1.00 66.94 347 MET A C 1
ATOM 2559 O O . MET A 1 347 ? 18.052 -15.026 4.451 1.00 66.94 347 MET A O 1
ATOM 2563 N N . LEU A 1 348 ? 20.268 -15.345 4.308 1.00 70.31 348 LEU A N 1
ATOM 2564 C CA . LEU A 1 348 ? 20.308 -16.460 5.248 1.00 70.31 348 LEU A CA 1
ATOM 2565 C C . LEU A 1 348 ? 19.931 -15.990 6.655 1.00 70.31 348 LEU A C 1
ATOM 2567 O O . LEU A 1 348 ? 19.113 -16.630 7.305 1.00 70.31 348 LEU A O 1
ATOM 2571 N N . ARG A 1 349 ? 20.460 -14.847 7.102 1.00 69.12 349 ARG A N 1
ATOM 2572 C CA . ARG A 1 349 ? 20.176 -14.256 8.414 1.00 69.12 349 ARG A CA 1
ATOM 2573 C C . ARG A 1 349 ? 18.714 -13.827 8.543 1.00 69.12 349 ARG A C 1
ATOM 2575 O O . ARG A 1 349 ? 18.105 -14.085 9.578 1.00 69.12 349 ARG A O 1
ATOM 2582 N N . PHE A 1 350 ? 18.133 -13.224 7.508 1.00 63.94 350 PHE A N 1
ATOM 2583 C CA . PHE A 1 350 ? 16.713 -12.867 7.466 1.00 63.94 350 PHE A CA 1
ATOM 2584 C C . PHE A 1 350 ? 15.815 -14.108 7.442 1.00 63.94 350 PHE A C 1
ATOM 2586 O O . PHE A 1 350 ? 14.828 -14.155 8.174 1.00 63.94 350 PHE A O 1
ATOM 2593 N N . ARG A 1 351 ? 16.187 -15.146 6.680 1.00 63.84 351 ARG A N 1
ATOM 2594 C CA . ARG A 1 351 ? 15.461 -16.426 6.665 1.00 63.84 351 ARG A CA 1
ATOM 2595 C C . ARG A 1 351 ? 15.539 -17.159 8.002 1.00 63.84 351 ARG A C 1
ATOM 2597 O O . ARG A 1 351 ? 14.521 -17.654 8.463 1.00 63.84 351 ARG A O 1
ATOM 2604 N N . LEU A 1 352 ? 16.708 -17.198 8.641 1.00 61.69 352 LEU A N 1
ATOM 2605 C CA . LEU A 1 352 ? 16.888 -17.831 9.953 1.00 61.69 352 LEU A CA 1
ATOM 2606 C C . LEU A 1 352 ? 16.128 -17.084 11.059 1.00 61.69 352 LEU A C 1
ATOM 2608 O O . LEU A 1 352 ? 15.579 -17.712 11.956 1.00 61.69 352 LEU A O 1
ATOM 2612 N N . ARG A 1 353 ? 16.016 -15.752 10.966 1.00 59.72 353 ARG A N 1
ATOM 2613 C CA . ARG A 1 353 ? 15.174 -14.946 11.867 1.00 59.72 353 ARG A CA 1
ATOM 2614 C C . ARG A 1 353 ? 13.671 -15.169 11.669 1.00 59.72 353 ARG A C 1
ATOM 2616 O O . ARG A 1 353 ? 12.903 -14.829 12.559 1.00 59.72 353 ARG A O 1
ATOM 2623 N N . GLY A 1 354 ? 13.244 -15.719 10.533 1.00 54.53 354 GLY A N 1
ATOM 2624 C CA . GLY A 1 354 ? 11.831 -15.985 10.229 1.00 54.53 354 GLY A CA 1
ATOM 2625 C C . GLY A 1 354 ? 11.268 -17.277 10.798 1.00 54.53 354 GLY A C 1
ATOM 2626 O O . GLY A 1 354 ? 10.086 -17.536 10.624 1.00 54.53 354 GLY A O 1
ATOM 2627 N N . LEU A 1 355 ? 12.094 -18.079 11.469 1.00 62.47 355 LEU A N 1
ATOM 2628 C CA . LEU A 1 355 ? 11.686 -19.372 12.016 1.00 62.47 355 LEU A CA 1
ATOM 2629 C C . LEU A 1 355 ? 11.702 -19.395 13.551 1.00 62.47 355 LEU A C 1
ATOM 2631 O O . LEU A 1 355 ? 11.576 -20.456 14.152 1.00 62.47 355 LEU A O 1
ATOM 2635 N N . ALA A 1 356 ? 11.870 -18.239 14.198 1.00 74.19 356 ALA A N 1
ATOM 2636 C CA . ALA A 1 356 ? 11.770 -18.128 15.647 1.00 74.19 356 ALA A CA 1
ATOM 2637 C C . ALA A 1 356 ? 10.308 -17.879 16.046 1.00 74.19 356 ALA A C 1
ATOM 2639 O O . ALA A 1 356 ? 9.786 -16.774 15.864 1.00 74.19 356 ALA A O 1
ATOM 2640 N N . ARG A 1 357 ? 9.654 -18.910 16.583 1.00 83.75 357 ARG A N 1
ATOM 2641 C CA . ARG A 1 357 ? 8.358 -18.785 17.254 1.00 83.75 357 ARG A CA 1
ATOM 2642 C C . ARG A 1 357 ? 8.586 -18.410 18.706 1.00 83.75 357 ARG A C 1
ATOM 2644 O O . ARG A 1 357 ? 9.578 -18.810 19.307 1.00 83.75 357 ARG A O 1
ATOM 2651 N N . CYS A 1 358 ? 7.680 -17.638 19.267 1.00 89.12 358 CYS A N 1
ATOM 2652 C CA . CYS A 1 358 ? 7.691 -17.300 20.672 1.00 89.12 358 CYS A CA 1
ATOM 2653 C C . CYS A 1 358 ? 6.295 -17.557 21.240 1.00 89.12 358 CYS A C 1
ATOM 2655 O O . CYS A 1 358 ? 5.279 -17.331 20.584 1.00 89.12 358 CYS A O 1
ATOM 2657 N N . ARG A 1 359 ? 6.262 -18.112 22.443 1.00 92.38 359 ARG A N 1
ATOM 2658 C CA . ARG A 1 359 ? 5.045 -18.377 23.193 1.00 92.38 359 ARG A CA 1
ATOM 2659 C C . ARG A 1 359 ? 5.172 -17.706 24.543 1.00 92.38 359 ARG A C 1
ATOM 2661 O O . ARG A 1 359 ? 6.170 -17.898 25.228 1.00 92.38 359 ARG A O 1
ATOM 2668 N N . TRP A 1 360 ? 4.188 -16.906 24.911 1.00 93.62 360 TRP A N 1
ATOM 2669 C CA . TRP A 1 360 ? 4.060 -16.349 26.246 1.00 93.62 360 TRP A CA 1
ATOM 2670 C C . TRP A 1 360 ? 3.043 -17.175 27.008 1.00 93.62 360 TRP A C 1
ATOM 2672 O O . TRP A 1 360 ? 1.875 -17.190 26.636 1.00 93.62 360 TRP A O 1
ATOM 2682 N N . ASP A 1 361 ? 3.476 -17.831 28.074 1.00 92.94 361 ASP A N 1
ATOM 2683 C CA . ASP A 1 361 ? 2.566 -18.378 29.069 1.00 92.94 361 ASP A CA 1
ATOM 2684 C C . ASP A 1 361 ? 2.454 -17.342 30.196 1.00 92.94 361 ASP A C 1
ATOM 2686 O O . ASP A 1 361 ? 3.415 -17.075 30.923 1.00 92.94 361 ASP A O 1
ATOM 2690 N N . VAL A 1 362 ? 1.294 -16.687 30.276 1.00 92.81 362 VAL A N 1
ATOM 2691 C CA . VAL A 1 362 ? 1.017 -15.614 31.237 1.00 92.81 362 VAL A CA 1
ATOM 2692 C C . VAL A 1 362 ? 0.229 -16.182 32.413 1.00 92.81 362 VAL A C 1
ATOM 2694 O O . VAL A 1 362 ? -0.876 -16.717 32.245 1.00 92.81 362 VAL A O 1
ATOM 2697 N N . GLY A 1 363 ? 0.793 -16.039 33.608 1.00 89.12 363 GLY A N 1
ATOM 2698 C CA . GLY A 1 363 ? 0.200 -16.495 34.859 1.00 89.12 363 GLY A CA 1
ATOM 2699 C C . GLY A 1 363 ? 0.655 -15.648 36.042 1.00 89.12 363 GLY A C 1
ATOM 2700 O O . GLY A 1 363 ? 1.247 -14.584 35.871 1.00 89.12 363 GLY A O 1
ATOM 2701 N N . ASP A 1 364 ? 0.409 -16.149 37.248 1.00 85.81 364 ASP A N 1
ATOM 2702 C CA . ASP A 1 364 ? 0.602 -15.378 38.484 1.00 85.81 364 ASP A CA 1
ATOM 2703 C C . ASP A 1 364 ? 2.069 -15.004 38.761 1.00 85.81 364 ASP A C 1
ATOM 2705 O O . ASP A 1 364 ? 2.391 -14.041 39.446 1.00 85.81 364 ASP A O 1
ATOM 2709 N N . HIS A 1 365 ? 2.991 -15.756 38.175 1.00 84.19 365 HIS A N 1
ATOM 2710 C CA . HIS A 1 365 ? 4.435 -15.568 38.284 1.00 84.19 365 HIS A CA 1
ATOM 2711 C C . HIS A 1 365 ? 4.976 -14.515 37.296 1.00 84.19 365 HIS A C 1
ATOM 2713 O O . HIS A 1 365 ? 6.155 -14.163 37.356 1.00 84.19 365 HIS A O 1
ATOM 2719 N N . GLY A 1 366 ? 4.132 -13.978 36.409 1.00 91.81 366 GLY A N 1
ATOM 2720 C CA . GLY A 1 366 ? 4.508 -13.054 35.341 1.00 91.81 366 GLY A CA 1
ATOM 2721 C C . GLY A 1 366 ? 4.395 -13.697 33.961 1.00 91.81 366 GLY A C 1
ATOM 2722 O O . GLY A 1 366 ? 3.423 -14.390 33.659 1.00 91.81 366 GLY A O 1
ATOM 2723 N N . ILE A 1 367 ? 5.378 -13.439 33.098 1.00 93.38 367 ILE A N 1
ATOM 2724 C CA . ILE A 1 367 ? 5.390 -13.929 31.714 1.00 93.38 367 ILE A CA 1
ATOM 2725 C C . ILE A 1 367 ? 6.532 -14.922 31.543 1.00 93.38 367 ILE A C 1
ATOM 2727 O O . ILE A 1 367 ? 7.701 -14.545 31.623 1.00 93.38 367 ILE A O 1
ATOM 2731 N N . ARG A 1 368 ? 6.200 -16.174 31.230 1.00 94.50 368 ARG A N 1
ATOM 2732 C CA . ARG A 1 368 ? 7.167 -17.170 30.767 1.00 94.50 368 ARG A CA 1
ATOM 2733 C C . ARG A 1 368 ? 7.224 -17.135 29.246 1.00 94.50 368 ARG A C 1
ATOM 2735 O O . ARG A 1 368 ? 6.315 -17.609 28.569 1.00 94.50 368 ARG A O 1
ATOM 2742 N N . ALA A 1 369 ? 8.275 -16.530 28.706 1.00 92.38 369 ALA A N 1
ATOM 2743 C CA . ALA A 1 369 ? 8.511 -16.448 27.272 1.00 92.38 369 ALA A CA 1
ATOM 2744 C C . ALA A 1 369 ? 9.350 -17.648 26.810 1.00 92.38 369 ALA A C 1
ATOM 2746 O O . ALA A 1 369 ? 10.521 -17.775 27.163 1.00 92.38 369 ALA A O 1
ATOM 2747 N N . THR A 1 370 ? 8.748 -18.517 26.007 1.00 91.94 370 THR A N 1
ATOM 2748 C CA . THR A 1 370 ? 9.389 -19.678 25.391 1.00 91.94 370 THR A CA 1
ATOM 2749 C C . THR A 1 370 ? 9.671 -19.374 23.924 1.00 91.94 370 THR A C 1
ATOM 2751 O O . THR A 1 370 ? 8.765 -19.338 23.093 1.00 91.94 370 THR A O 1
ATOM 2754 N N . GLU A 1 371 ? 10.936 -19.138 23.596 1.00 91.12 371 GLU A N 1
ATOM 2755 C CA . GLU A 1 371 ? 11.419 -18.898 22.241 1.00 91.12 371 GLU A CA 1
ATOM 2756 C C . GLU A 1 371 ? 11.877 -20.220 21.616 1.00 91.12 371 GLU A C 1
ATOM 2758 O O . GLU A 1 371 ? 12.843 -20.835 22.062 1.00 91.12 371 GLU A O 1
ATOM 2763 N N . ARG A 1 372 ? 11.205 -20.659 20.554 1.00 87.38 372 ARG A N 1
ATOM 2764 C CA . ARG A 1 372 ? 11.563 -21.850 19.780 1.00 87.38 372 ARG A CA 1
ATOM 2765 C C . ARG A 1 372 ? 12.150 -21.436 18.446 1.00 87.38 372 ARG A C 1
ATOM 2767 O O . ARG A 1 372 ? 11.458 -20.856 17.609 1.00 87.38 372 ARG A O 1
ATOM 2774 N N . ARG A 1 373 ? 13.413 -21.775 18.208 1.00 81.88 373 ARG A N 1
ATOM 2775 C CA . ARG A 1 373 ? 13.998 -21.716 16.868 1.00 81.88 373 ARG A CA 1
ATOM 2776 C C . ARG A 1 373 ? 13.631 -22.979 16.128 1.00 81.88 373 ARG A C 1
ATOM 2778 O O . ARG A 1 373 ? 13.925 -24.077 16.586 1.00 81.88 373 ARG A O 1
ATOM 2785 N N . VAL A 1 374 ? 12.997 -22.811 14.984 1.00 75.31 374 VAL A N 1
ATOM 2786 C CA . VAL A 1 374 ? 12.541 -23.909 14.145 1.00 75.31 374 VAL A CA 1
ATOM 2787 C C . VAL A 1 374 ? 13.442 -24.000 12.907 1.00 75.31 374 VAL A C 1
ATOM 2789 O O . VAL A 1 374 ? 13.942 -22.989 12.413 1.00 75.31 374 VAL A O 1
ATOM 2792 N N . ASP A 1 375 ? 13.714 -25.203 12.408 1.00 73.94 375 ASP A N 1
ATOM 2793 C CA . ASP A 1 375 ? 14.387 -25.397 11.125 1.00 73.94 375 ASP A CA 1
ATOM 2794 C C . ASP A 1 375 ? 13.416 -25.173 9.949 1.00 73.94 375 ASP A C 1
ATOM 2796 O O . ASP A 1 375 ? 12.223 -24.906 10.111 1.00 73.94 375 ASP A O 1
ATOM 2800 N N . ARG A 1 376 ? 13.917 -25.298 8.715 1.00 65.75 376 ARG A N 1
ATOM 2801 C CA . ARG A 1 376 ? 13.082 -25.166 7.505 1.00 65.75 376 ARG A CA 1
ATOM 2802 C C . ARG A 1 376 ? 11.988 -26.234 7.382 1.00 65.75 376 ARG A C 1
ATOM 2804 O O . ARG A 1 376 ? 11.112 -26.078 6.538 1.00 65.75 376 ARG A O 1
ATOM 2811 N N . ARG A 1 377 ? 12.076 -27.328 8.137 1.00 70.38 377 ARG A N 1
ATOM 2812 C CA . ARG A 1 377 ? 11.145 -28.462 8.109 1.00 70.38 377 ARG A CA 1
ATOM 2813 C C . ARG A 1 377 ? 10.100 -28.383 9.223 1.00 70.38 377 ARG A C 1
ATOM 2815 O O . ARG A 1 377 ? 9.227 -29.240 9.263 1.00 70.38 377 ARG A O 1
ATOM 2822 N N . GLY A 1 378 ? 10.156 -27.367 10.084 1.00 67.12 378 GLY A N 1
ATOM 2823 C CA . GLY A 1 378 ? 9.234 -27.241 11.208 1.00 67.12 378 GLY A CA 1
ATOM 2824 C C . GLY A 1 378 ? 9.727 -27.901 12.500 1.00 67.12 378 GLY A C 1
ATOM 2825 O O . GLY A 1 378 ? 8.998 -27.880 13.488 1.00 67.12 378 GLY A O 1
ATOM 2826 N N . ASN A 1 379 ? 10.948 -28.446 12.535 1.00 74.25 379 ASN A N 1
ATOM 2827 C CA . ASN A 1 379 ? 11.498 -29.083 13.732 1.00 74.25 379 ASN A CA 1
ATOM 2828 C C . ASN A 1 379 ? 12.151 -28.047 14.646 1.00 74.25 379 ASN A C 1
ATOM 2830 O O . ASN A 1 379 ? 12.898 -27.187 14.181 1.00 74.25 379 ASN A O 1
ATOM 2834 N N . THR A 1 380 ? 11.913 -28.139 15.951 1.00 78.62 380 THR A N 1
ATOM 2835 C CA . THR A 1 380 ? 12.585 -27.287 16.938 1.00 78.62 380 THR A CA 1
ATOM 2836 C C . THR A 1 380 ? 14.072 -27.640 17.007 1.00 78.62 380 THR A C 1
ATOM 2838 O O . THR A 1 380 ? 14.428 -28.784 17.271 1.00 78.62 380 THR A O 1
ATOM 2841 N N . VAL A 1 381 ? 14.927 -26.655 16.736 1.00 82.12 381 VAL A N 1
ATOM 2842 C CA . VAL A 1 381 ? 16.392 -26.761 16.806 1.00 82.12 381 VAL A CA 1
ATOM 2843 C C . VAL A 1 381 ? 16.879 -26.353 18.189 1.00 82.12 381 VAL A C 1
ATOM 2845 O O . VAL A 1 381 ? 17.619 -27.100 18.812 1.00 82.12 381 VAL A O 1
ATOM 2848 N N . ASP A 1 382 ? 16.408 -25.200 18.672 1.00 83.81 382 ASP A N 1
ATOM 2849 C CA . ASP A 1 382 ? 16.731 -24.669 19.994 1.00 83.81 382 ASP A CA 1
ATOM 2850 C C . ASP A 1 382 ? 15.446 -24.184 20.675 1.00 83.81 382 ASP A C 1
ATOM 2852 O O . ASP A 1 382 ? 14.591 -23.565 20.032 1.00 83.81 382 ASP A O 1
ATOM 2856 N N . GLU A 1 383 ? 15.337 -24.404 21.982 1.00 88.38 383 GLU A N 1
ATOM 2857 C CA . GLU A 1 383 ? 14.287 -23.839 22.830 1.00 88.38 383 GLU A CA 1
ATOM 2858 C C . GLU A 1 383 ? 14.944 -23.045 23.962 1.00 88.38 383 GLU A C 1
ATOM 2860 O O . GLU A 1 383 ? 15.782 -23.558 24.702 1.00 88.38 383 GLU A O 1
ATOM 2865 N N . PHE A 1 384 ? 14.591 -21.768 24.068 1.00 89.75 384 PHE A N 1
ATOM 2866 C CA . PHE A 1 384 ? 15.067 -20.870 25.107 1.00 89.75 384 PHE A CA 1
ATOM 2867 C C . PHE A 1 384 ? 13.877 -20.380 25.920 1.00 89.75 384 PHE A C 1
ATOM 2869 O O . PHE A 1 384 ? 12.938 -19.807 25.376 1.00 89.75 384 PHE A O 1
ATOM 2876 N N . VAL A 1 385 ? 13.919 -20.596 27.229 1.00 91.81 385 VAL A N 1
ATOM 2877 C CA . VAL A 1 385 ? 12.857 -20.177 28.142 1.00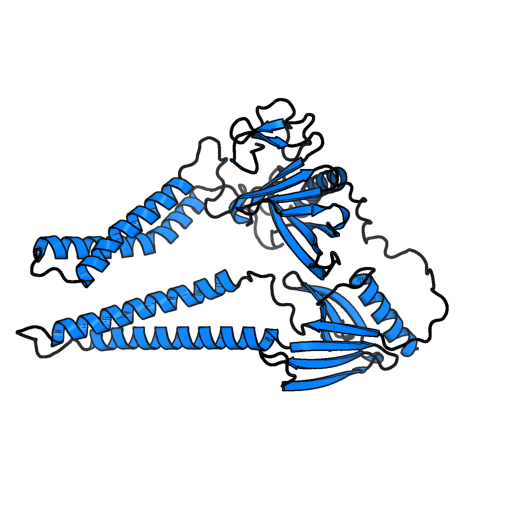 91.81 385 VAL A CA 1
ATOM 2878 C C . VAL A 1 385 ? 13.384 -19.029 28.987 1.00 91.81 385 VAL A C 1
ATOM 2880 O O . VAL A 1 385 ? 14.453 -19.126 29.591 1.00 91.81 385 VAL A O 1
ATOM 2883 N N . ARG A 1 386 ? 12.624 -17.938 29.037 1.00 92.38 386 ARG A N 1
ATOM 2884 C CA . ARG A 1 386 ? 12.893 -16.782 29.884 1.00 92.38 386 ARG A CA 1
ATOM 2885 C C . ARG A 1 386 ? 11.675 -16.474 30.734 1.00 92.38 386 ARG A C 1
ATOM 2887 O O . ARG A 1 386 ? 10.626 -16.120 30.206 1.00 92.38 386 ARG A O 1
ATOM 2894 N N . ASP A 1 387 ? 11.865 -16.502 32.044 1.00 93.81 387 ASP A N 1
ATOM 2895 C CA . ASP A 1 387 ? 10.858 -16.053 32.996 1.00 93.8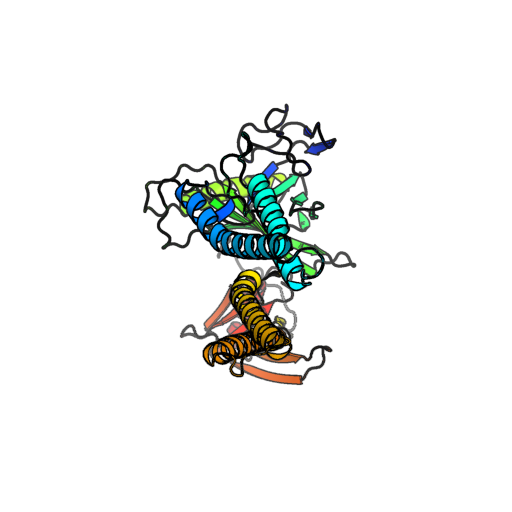1 387 ASP A CA 1
ATOM 2896 C C . ASP A 1 387 ? 11.044 -14.559 33.285 1.00 93.81 387 ASP A C 1
ATOM 2898 O O . ASP A 1 387 ? 12.109 -14.105 33.717 1.00 93.81 387 ASP A O 1
ATOM 2902 N N . VAL A 1 388 ? 10.003 -13.778 33.010 1.00 93.88 388 VAL A N 1
ATOM 2903 C CA . VAL A 1 388 ? 9.923 -12.354 33.327 1.00 93.88 388 VAL A CA 1
ATOM 2904 C C . VAL A 1 388 ? 8.984 -12.200 34.523 1.00 93.88 388 VAL A C 1
ATOM 2906 O O . VAL A 1 388 ? 7.769 -12.323 34.354 1.00 93.88 388 VAL A O 1
ATOM 2909 N N . PRO A 1 389 ? 9.513 -11.935 35.731 1.00 92.50 389 PRO A N 1
ATOM 2910 C CA . PRO A 1 389 ? 8.686 -11.838 36.925 1.00 92.50 389 PRO A CA 1
ATOM 2911 C C . PRO A 1 389 ? 7.728 -10.650 36.824 1.00 92.50 389 PRO A C 1
ATOM 2913 O O . PRO A 1 389 ? 8.137 -9.566 36.397 1.00 92.50 389 PRO A O 1
ATOM 2916 N N . GLY A 1 390 ? 6.479 -10.840 37.262 1.00 89.94 390 GLY A N 1
ATOM 2917 C CA . GLY A 1 390 ? 5.422 -9.824 37.170 1.00 89.94 390 GLY A CA 1
ATOM 2918 C C . GLY A 1 390 ? 5.826 -8.467 37.754 1.00 89.94 390 GLY A C 1
ATOM 2919 O O . GLY A 1 390 ? 5.633 -7.441 37.113 1.00 89.94 390 GLY A O 1
ATOM 2920 N N . GLY A 1 391 ? 6.528 -8.459 38.893 1.00 90.00 391 GLY A N 1
ATOM 2921 C CA . GLY A 1 391 ? 7.017 -7.230 39.536 1.00 90.00 391 GLY A CA 1
ATOM 2922 C C . GLY A 1 391 ? 8.079 -6.441 38.755 1.00 90.00 391 GLY A C 1
ATOM 2923 O O . GLY A 1 391 ? 8.418 -5.332 39.152 1.00 90.00 391 GLY A O 1
ATOM 2924 N N . ARG A 1 392 ? 8.633 -6.980 37.658 1.00 92.19 392 ARG A N 1
ATOM 2925 C CA . ARG A 1 392 ? 9.511 -6.221 36.746 1.00 92.19 392 ARG A CA 1
ATOM 2926 C C . ARG A 1 392 ? 8.757 -5.594 35.577 1.00 92.19 392 ARG A C 1
ATOM 2928 O O . ARG A 1 392 ? 9.332 -4.738 34.908 1.00 92.19 392 ARG A O 1
ATOM 2935 N N . ILE A 1 393 ? 7.529 -6.032 35.310 1.00 94.25 393 ILE A N 1
ATOM 2936 C CA . ILE A 1 393 ? 6.722 -5.592 34.174 1.00 94.25 393 ILE A CA 1
ATOM 2937 C C . ILE A 1 393 ? 5.963 -4.330 34.585 1.00 94.25 393 ILE A C 1
ATOM 2939 O O . ILE A 1 393 ? 5.029 -4.376 35.381 1.00 94.25 393 ILE A O 1
ATOM 2943 N N . ALA A 1 394 ? 6.368 -3.198 34.019 1.00 92.00 394 ALA A N 1
ATOM 2944 C CA . ALA A 1 394 ? 5.704 -1.916 34.224 1.00 92.00 394 ALA A CA 1
ATOM 2945 C C . ALA A 1 394 ? 4.563 -1.677 33.235 1.00 92.00 394 ALA A C 1
ATOM 2947 O O . ALA A 1 394 ? 3.647 -0.921 33.540 1.00 92.00 394 ALA A O 1
ATOM 2948 N N . GLY A 1 395 ? 4.609 -2.312 32.062 1.00 93.06 395 GLY A N 1
ATOM 2949 C CA . GLY A 1 395 ? 3.585 -2.151 31.041 1.00 93.06 395 GLY A CA 1
ATOM 2950 C C . GLY A 1 395 ? 3.574 -3.280 30.020 1.00 93.06 395 GLY A C 1
ATOM 2951 O O . GLY A 1 395 ? 4.592 -3.923 29.758 1.00 93.06 395 GLY A O 1
ATOM 2952 N N . ILE A 1 396 ? 2.397 -3.503 29.437 1.00 94.00 396 ILE A N 1
ATOM 2953 C CA . ILE A 1 396 ? 2.208 -4.303 28.225 1.00 94.00 396 ILE A CA 1
ATOM 2954 C C . ILE A 1 396 ? 1.633 -3.369 27.170 1.00 94.00 396 ILE A C 1
ATOM 2956 O O . ILE A 1 396 ? 0.511 -2.883 27.316 1.00 94.00 396 ILE A O 1
ATOM 2960 N N . GLU A 1 397 ? 2.403 -3.113 26.123 1.00 92.25 397 GLU A N 1
ATOM 2961 C CA . GLU A 1 397 ? 2.042 -2.200 25.044 1.00 92.25 397 GLU A CA 1
ATOM 2962 C C . GLU A 1 397 ? 1.771 -2.971 23.755 1.00 92.25 397 GLU A C 1
ATOM 2964 O O . GLU A 1 397 ? 2.491 -3.914 23.408 1.00 92.25 397 GLU A O 1
ATOM 2969 N N . VAL A 1 398 ? 0.760 -2.525 23.014 1.00 88.44 398 VAL A N 1
ATOM 2970 C CA . VAL A 1 398 ? 0.524 -2.943 21.635 1.00 88.44 398 VAL A CA 1
ATOM 2971 C C . VAL A 1 398 ? 1.242 -1.957 20.718 1.00 88.44 398 VAL A C 1
ATOM 2973 O O . VAL A 1 398 ? 0.892 -0.783 20.650 1.00 88.44 398 VAL A O 1
ATOM 2976 N N . ARG A 1 399 ? 2.257 -2.422 19.990 1.00 88.56 399 ARG A N 1
ATOM 2977 C CA . ARG A 1 399 ? 2.998 -1.616 19.013 1.00 88.56 399 ARG A CA 1
ATOM 2978 C C . ARG A 1 399 ? 2.752 -2.134 17.607 1.00 88.56 399 ARG A C 1
ATOM 2980 O O . ARG A 1 399 ? 2.759 -3.340 17.370 1.00 88.56 399 ARG A O 1
ATOM 2987 N N . LEU A 1 400 ? 2.569 -1.224 16.656 1.00 76.12 400 LEU A N 1
ATOM 2988 C CA . LEU A 1 400 ? 2.552 -1.571 15.240 1.00 76.12 400 LEU A CA 1
ATOM 2989 C C . LEU A 1 400 ? 3.982 -1.464 14.702 1.00 76.12 400 LEU A C 1
ATOM 2991 O O . LEU A 1 400 ? 4.478 -0.368 14.458 1.00 76.12 400 LEU A O 1
ATOM 2995 N N . GLU A 1 401 ? 4.651 -2.600 14.520 1.00 75.75 401 GLU A N 1
ATOM 2996 C CA . GLU A 1 401 ? 5.997 -2.655 13.948 1.00 75.75 401 GLU A CA 1
ATOM 2997 C C . GLU A 1 401 ? 5.951 -3.391 12.618 1.00 75.75 401 GLU A C 1
ATOM 2999 O O . GLU A 1 401 ? 5.490 -4.528 12.533 1.00 75.75 401 GLU A O 1
ATOM 3004 N N . TYR A 1 402 ? 6.422 -2.723 11.564 1.00 67.94 402 TYR A N 1
ATOM 3005 C CA . TYR A 1 402 ? 6.452 -3.272 10.212 1.00 67.94 402 TYR A CA 1
ATOM 3006 C C . TYR A 1 402 ? 5.117 -3.922 9.806 1.00 67.94 402 TYR A C 1
ATOM 3008 O O . TYR A 1 402 ? 5.090 -5.068 9.371 1.00 67.94 402 TYR A O 1
ATOM 3016 N N . GLY A 1 403 ? 3.996 -3.219 10.003 1.00 61.44 403 GLY A N 1
ATOM 3017 C CA . GLY A 1 403 ? 2.662 -3.674 9.589 1.00 61.44 403 GLY A CA 1
ATOM 3018 C C . GLY A 1 403 ? 2.088 -4.869 10.364 1.00 61.44 403 GLY A C 1
ATOM 3019 O O . GLY A 1 403 ? 0.988 -5.309 10.043 1.00 61.44 403 GLY A O 1
ATOM 3020 N N . ARG A 1 404 ? 2.788 -5.386 11.382 1.00 69.38 404 ARG A N 1
ATOM 3021 C CA . ARG A 1 404 ? 2.287 -6.432 12.283 1.00 69.38 404 ARG A CA 1
ATOM 3022 C C . ARG A 1 404 ? 2.093 -5.884 13.687 1.00 69.38 404 ARG A C 1
ATOM 3024 O O . ARG A 1 404 ? 2.798 -4.975 14.126 1.00 69.38 404 ARG A O 1
ATOM 3031 N N . ILE A 1 405 ? 1.127 -6.459 14.394 1.00 79.81 405 ILE A N 1
ATOM 3032 C CA . ILE A 1 405 ? 0.886 -6.120 15.790 1.00 79.81 405 ILE A CA 1
ATOM 3033 C C . ILE A 1 405 ? 1.883 -6.874 16.667 1.00 79.81 405 ILE A C 1
ATOM 3035 O O . ILE A 1 405 ? 1.976 -8.101 16.612 1.00 79.81 405 ILE A O 1
ATOM 3039 N N . ARG A 1 406 ? 2.616 -6.125 17.487 1.00 88.56 406 ARG A N 1
ATOM 3040 C CA . ARG A 1 406 ? 3.591 -6.637 18.438 1.00 88.56 406 ARG A CA 1
ATOM 3041 C C . ARG A 1 406 ? 3.159 -6.300 19.857 1.00 88.56 406 ARG A C 1
ATOM 3043 O O . ARG A 1 406 ? 2.947 -5.137 20.180 1.00 88.56 406 ARG A O 1
ATOM 3050 N N . LEU A 1 407 ? 3.074 -7.315 20.703 1.00 92.12 407 LEU A N 1
ATOM 3051 C CA . LEU A 1 407 ? 2.965 -7.155 22.145 1.00 92.12 407 LEU A CA 1
ATOM 3052 C C . LEU A 1 407 ? 4.362 -6.987 22.726 1.00 92.12 407 LEU A C 1
ATOM 3054 O O . LEU A 1 407 ? 5.264 -7.775 22.433 1.00 92.12 407 LEU A O 1
ATOM 3058 N N . VAL A 1 408 ? 4.547 -5.951 23.535 1.00 94.25 408 VAL A N 1
ATOM 3059 C CA . VAL A 1 408 ? 5.832 -5.621 24.148 1.00 94.25 408 VAL A CA 1
ATOM 3060 C C . VAL A 1 408 ? 5.633 -5.453 25.646 1.00 94.25 408 VAL A C 1
ATOM 3062 O O . VAL A 1 408 ? 4.875 -4.592 26.078 1.00 94.25 408 VAL A O 1
ATOM 3065 N N . ALA A 1 409 ? 6.327 -6.273 26.432 1.00 94.06 409 ALA A N 1
ATOM 3066 C CA . ALA A 1 409 ? 6.414 -6.110 27.875 1.00 94.06 409 ALA A CA 1
ATOM 3067 C C . ALA A 1 409 ? 7.597 -5.195 28.205 1.00 94.06 409 ALA A C 1
ATOM 3069 O O . ALA A 1 409 ? 8.733 -5.483 27.809 1.00 94.06 409 ALA A O 1
ATOM 3070 N N . THR A 1 410 ? 7.345 -4.101 28.917 1.00 95.62 410 THR A N 1
ATOM 3071 C CA . THR A 1 410 ? 8.339 -3.077 29.264 1.00 95.62 410 THR A CA 1
ATOM 3072 C C . THR A 1 410 ? 8.604 -3.042 30.768 1.00 95.62 410 THR A C 1
ATOM 3074 O O . THR A 1 410 ? 7.732 -3.351 31.579 1.00 95.62 410 THR A O 1
ATOM 3077 N N . SER A 1 411 ? 9.836 -2.709 31.155 1.00 95.25 411 SER A N 1
ATOM 3078 C CA . SER A 1 411 ? 10.225 -2.467 32.548 1.00 95.25 411 SER A CA 1
ATOM 3079 C C . SER A 1 411 ? 9.911 -1.038 32.985 1.00 95.25 411 SER A C 1
ATOM 3081 O O . SER A 1 411 ? 9.629 -0.186 32.146 1.00 95.25 411 SER A O 1
ATOM 3083 N N . HIS A 1 412 ? 10.039 -0.745 34.285 1.00 90.06 412 HIS A N 1
ATOM 3084 C CA . HIS A 1 412 ? 9.841 0.614 34.822 1.00 90.06 412 HIS A CA 1
ATOM 3085 C C . HIS A 1 412 ? 10.775 1.651 34.177 1.00 90.06 412 HIS A C 1
ATOM 3087 O O . HIS A 1 412 ? 10.367 2.780 33.935 1.00 90.06 412 HIS A O 1
ATOM 3093 N N . ASP A 1 413 ? 11.985 1.235 33.797 1.00 91.56 413 ASP A N 1
ATOM 3094 C CA . ASP A 1 413 ? 12.951 2.072 33.070 1.00 91.56 413 ASP A CA 1
ATOM 3095 C C . ASP A 1 413 ? 12.694 2.152 31.546 1.00 91.56 413 ASP A C 1
ATOM 3097 O O . ASP A 1 413 ? 13.553 2.611 30.792 1.00 91.56 413 ASP A O 1
ATOM 3101 N N . GLY A 1 414 ? 11.572 1.617 31.051 1.00 89.06 414 GLY A N 1
ATOM 3102 C CA . GLY A 1 414 ? 11.219 1.592 29.627 1.00 89.06 414 GLY A CA 1
ATOM 3103 C C . GLY A 1 414 ? 11.976 0.559 28.779 1.00 89.06 414 GLY A C 1
ATOM 3104 O O . GLY A 1 414 ? 11.880 0.578 27.550 1.00 89.06 414 GLY A O 1
ATOM 3105 N N . ARG A 1 415 ? 12.737 -0.363 29.389 1.00 92.19 415 ARG A N 1
ATOM 3106 C CA . ARG A 1 415 ? 13.449 -1.423 28.650 1.00 92.19 415 ARG A CA 1
ATOM 3107 C C . ARG A 1 415 ? 12.486 -2.530 28.236 1.00 92.19 415 ARG A C 1
ATOM 3109 O O . ARG A 1 415 ? 11.649 -2.956 29.022 1.00 92.19 415 ARG A O 1
ATOM 3116 N N . VAL A 1 416 ? 12.649 -3.054 27.024 1.00 92.38 416 VAL A N 1
ATOM 3117 C CA . VAL A 1 416 ? 11.863 -4.200 26.543 1.00 92.38 416 VAL A CA 1
ATOM 3118 C C . VAL A 1 416 ? 12.336 -5.481 27.232 1.00 92.38 416 VAL A C 1
ATOM 3120 O O . VAL A 1 416 ? 13.479 -5.901 27.050 1.00 92.38 416 VAL A O 1
ATOM 3123 N N . LEU A 1 417 ? 11.452 -6.104 28.009 1.00 91.31 417 LEU A N 1
ATOM 3124 C CA . LEU A 1 417 ? 11.702 -7.353 28.731 1.00 91.31 417 LEU A CA 1
ATOM 3125 C C . LEU A 1 417 ? 11.389 -8.580 27.867 1.00 91.31 417 LEU A C 1
ATOM 3127 O O . LEU A 1 417 ? 12.172 -9.533 27.833 1.00 91.31 417 LEU A O 1
ATOM 3131 N N . ALA A 1 418 ? 10.270 -8.524 27.143 1.00 92.19 418 ALA A N 1
ATOM 3132 C CA . ALA A 1 418 ? 9.839 -9.532 26.182 1.00 92.19 418 ALA A CA 1
ATOM 3133 C C . ALA A 1 418 ? 9.055 -8.867 25.043 1.00 92.19 418 ALA A C 1
ATOM 3135 O O . ALA A 1 418 ? 8.388 -7.854 25.246 1.00 92.19 418 ALA A O 1
ATOM 3136 N N . GLY A 1 419 ? 9.118 -9.440 23.838 1.00 90.88 419 GLY A N 1
ATOM 3137 C CA . GLY A 1 419 ? 8.291 -9.005 22.712 1.00 90.88 419 GLY A CA 1
ATOM 3138 C C . GLY A 1 419 ? 7.807 -10.186 21.874 1.00 90.88 419 GLY A C 1
ATOM 3139 O O . GLY A 1 419 ? 8.577 -11.114 21.639 1.00 90.88 419 GLY A O 1
ATOM 3140 N N . LEU A 1 420 ? 6.565 -10.120 21.402 1.00 90.62 420 LEU A N 1
ATOM 3141 C CA . LEU A 1 420 ? 5.943 -11.132 20.551 1.00 90.62 420 LEU A CA 1
ATOM 3142 C C . LEU A 1 420 ? 5.132 -10.452 19.446 1.00 90.62 420 LEU A C 1
ATOM 3144 O O . LEU A 1 420 ? 4.276 -9.624 19.736 1.00 90.62 420 LEU A O 1
ATOM 3148 N N . ALA A 1 421 ? 5.389 -10.784 18.185 1.00 87.56 421 ALA A N 1
ATOM 3149 C CA . ALA A 1 421 ? 4.518 -10.408 17.078 1.00 87.56 421 ALA A CA 1
ATOM 3150 C C . ALA A 1 421 ? 3.411 -11.454 16.951 1.00 87.56 421 ALA A C 1
ATOM 3152 O O . ALA A 1 421 ? 3.710 -12.631 16.781 1.00 87.56 421 ALA A O 1
ATOM 3153 N N . LEU A 1 422 ? 2.153 -11.039 17.054 1.00 81.88 422 LEU A N 1
ATOM 3154 C CA . LEU A 1 422 ? 1.023 -11.963 17.018 1.00 81.88 422 LEU A CA 1
ATOM 3155 C C . LEU A 1 422 ? 0.895 -12.590 15.626 1.00 81.88 422 LEU A C 1
ATOM 3157 O O . LEU A 1 422 ? 0.892 -11.867 14.626 1.00 81.88 422 LEU A O 1
ATOM 3161 N N . ASP A 1 423 ? 0.789 -13.919 15.575 1.00 71.56 423 ASP A N 1
ATOM 3162 C CA . ASP A 1 423 ? 0.445 -14.632 14.338 1.00 71.56 423 ASP A CA 1
ATOM 3163 C C . ASP A 1 423 ? -1.060 -14.506 14.057 1.00 71.56 423 ASP A C 1
ATOM 3165 O O . ASP A 1 423 ? -1.464 -14.288 12.919 1.00 71.56 423 ASP A O 1
ATOM 3169 N N . GLU A 1 424 ? -1.874 -14.530 15.116 1.00 68.75 424 GLU A N 1
ATOM 3170 C CA . GLU A 1 424 ? -3.319 -14.314 15.076 1.00 68.75 424 GLU A CA 1
ATOM 3171 C C . GLU A 1 424 ? -3.723 -13.309 16.164 1.00 68.75 424 GLU A C 1
ATOM 3173 O O . GLU A 1 424 ? -3.230 -13.349 17.294 1.00 68.75 424 GLU A O 1
ATOM 3178 N N . ILE A 1 425 ? -4.622 -12.378 15.835 1.00 67.19 425 ILE A N 1
ATOM 3179 C CA . ILE A 1 425 ? -5.172 -11.439 16.820 1.00 67.19 425 ILE A CA 1
ATOM 3180 C C . ILE A 1 425 ? -6.430 -12.088 17.412 1.00 67.19 425 ILE A C 1
ATOM 3182 O O . ILE A 1 425 ? -7.347 -12.398 16.647 1.00 67.19 425 ILE A O 1
ATOM 3186 N N . PRO A 1 426 ? -6.515 -12.284 18.739 1.00 74.75 426 PRO A N 1
ATOM 3187 C CA . PRO A 1 426 ? -7.644 -12.980 19.344 1.00 74.75 426 PRO A CA 1
ATOM 3188 C C . PRO A 1 426 ? -8.947 -12.189 19.221 1.00 74.75 426 PRO A C 1
ATOM 3190 O O . PRO A 1 426 ? -8.957 -10.971 19.012 1.00 74.75 426 PRO A O 1
ATOM 3193 N N . GLU A 1 427 ? -10.065 -12.886 19.429 1.00 53.66 427 GLU A N 1
ATOM 3194 C CA . GLU A 1 427 ? -11.381 -12.265 19.566 1.00 53.66 427 GLU A CA 1
ATOM 3195 C C . GLU A 1 427 ? -11.338 -11.184 20.667 1.00 53.66 427 GLU A C 1
ATOM 3197 O O . GLU A 1 427 ? -10.866 -11.421 21.788 1.00 53.66 427 GLU A O 1
ATOM 3202 N N . GLY A 1 428 ? -11.752 -9.964 20.302 1.00 64.88 428 GLY A N 1
ATOM 3203 C CA . GLY A 1 428 ? -11.631 -8.749 21.121 1.00 64.88 428 GLY A CA 1
ATOM 3204 C C . GLY A 1 428 ? -10.484 -7.805 20.728 1.00 64.88 428 GLY A C 1
ATOM 3205 O O . GLY A 1 428 ? -10.459 -6.665 21.179 1.00 64.88 428 GLY A O 1
ATOM 3206 N N . GLY A 1 429 ? -9.566 -8.226 19.853 1.00 82.06 429 GLY A N 1
ATOM 3207 C CA . GLY A 1 429 ? -8.461 -7.389 19.380 1.00 82.06 429 GLY A CA 1
ATOM 3208 C C . GLY A 1 429 ? -7.202 -7.469 20.250 1.00 82.06 429 GLY A C 1
ATOM 3209 O O . GLY A 1 429 ? -7.192 -8.036 21.344 1.00 82.06 429 GLY A O 1
ATOM 3210 N N . ALA A 1 430 ? -6.106 -6.899 19.745 1.00 83.31 430 ALA A N 1
ATOM 3211 C CA . ALA A 1 430 ? -4.807 -6.963 20.413 1.00 83.31 430 ALA A CA 1
ATOM 3212 C C . ALA A 1 430 ? -4.758 -6.146 21.710 1.00 83.31 430 ALA A C 1
ATOM 3214 O O . ALA A 1 430 ? -4.082 -6.558 22.646 1.00 83.31 430 ALA A O 1
ATOM 3215 N N . GLU A 1 431 ? -5.505 -5.041 21.790 1.00 84.94 431 GLU A N 1
ATOM 3216 C CA . GLU A 1 431 ? -5.585 -4.233 23.012 1.00 84.94 431 GLU A CA 1
ATOM 3217 C C . GLU A 1 431 ? -6.358 -4.964 24.113 1.00 84.94 431 GLU A C 1
ATOM 3219 O O . GLU A 1 431 ? -5.906 -5.017 25.249 1.00 84.94 431 GLU A O 1
ATOM 3224 N N . SER A 1 432 ? -7.454 -5.653 23.771 1.00 83.56 432 SER A N 1
ATOM 3225 C CA . SER A 1 432 ? -8.155 -6.534 24.716 1.00 83.56 432 SER A CA 1
ATOM 3226 C C . SER A 1 432 ? -7.261 -7.681 25.195 1.00 83.56 432 SER A C 1
ATOM 3228 O O . SER A 1 432 ? -7.292 -8.059 26.365 1.00 83.56 432 SER A O 1
ATOM 3230 N N . LEU A 1 433 ? -6.426 -8.244 24.314 1.00 88.06 433 LEU A N 1
ATOM 3231 C CA . LEU A 1 433 ? -5.420 -9.222 24.728 1.00 88.06 433 LEU A CA 1
ATOM 3232 C C . LEU A 1 433 ? -4.385 -8.607 25.674 1.00 88.06 433 LEU A C 1
ATOM 3234 O O . LEU A 1 433 ? -4.120 -9.190 26.720 1.00 88.06 433 LEU A O 1
ATOM 3238 N N . ALA A 1 434 ? -3.834 -7.439 25.339 1.00 89.94 434 ALA A N 1
ATOM 3239 C CA . ALA A 1 434 ? -2.893 -6.728 26.196 1.00 89.94 434 ALA A CA 1
ATOM 3240 C C . ALA A 1 434 ? -3.510 -6.435 27.568 1.00 89.94 434 ALA A C 1
ATOM 3242 O O . ALA A 1 434 ? -2.873 -6.701 28.581 1.00 89.94 434 ALA A O 1
ATOM 3243 N N . GLN A 1 435 ? -4.767 -5.997 27.610 1.00 89.75 435 GLN A N 1
ATOM 3244 C CA . GLN A 1 435 ? -5.507 -5.747 28.841 1.00 89.75 435 GLN A CA 1
ATOM 3245 C C . GLN A 1 435 ? -5.710 -7.023 29.673 1.00 89.75 435 GLN A C 1
ATOM 3247 O O . GLN A 1 435 ? -5.429 -7.020 30.866 1.00 89.75 435 GLN A O 1
ATOM 3252 N N . ARG A 1 436 ? -6.078 -8.153 29.054 1.00 89.00 436 ARG A N 1
ATOM 3253 C CA . ARG A 1 436 ? -6.164 -9.451 29.754 1.00 89.00 436 ARG A CA 1
ATOM 3254 C C . ARG A 1 436 ? -4.815 -9.903 30.321 1.00 89.00 436 ARG A C 1
ATOM 3256 O O . ARG A 1 436 ? -4.764 -10.486 31.402 1.00 89.00 436 ARG A O 1
ATOM 3263 N N . ILE A 1 437 ? -3.721 -9.644 29.600 1.00 89.94 437 ILE A N 1
ATOM 3264 C CA . ILE A 1 437 ? -2.358 -9.922 30.079 1.00 89.94 437 ILE A CA 1
ATOM 3265 C C . ILE A 1 437 ? -2.035 -9.022 31.279 1.00 89.94 437 ILE A C 1
ATOM 3267 O O . ILE A 1 437 ? -1.575 -9.522 32.302 1.00 89.94 437 ILE A O 1
ATOM 3271 N N . ARG A 1 438 ? -2.306 -7.715 31.169 1.00 91.69 438 ARG A N 1
ATOM 3272 C CA . ARG A 1 438 ? -2.126 -6.717 32.234 1.00 91.69 438 ARG A CA 1
ATOM 3273 C C . ARG A 1 438 ? -2.857 -7.114 33.510 1.00 91.69 438 ARG A C 1
ATOM 3275 O O . ARG A 1 438 ? -2.242 -7.182 34.570 1.00 91.69 438 ARG A O 1
ATOM 3282 N N . GLU A 1 439 ? -4.149 -7.411 33.394 1.00 89.75 439 GLU A N 1
ATOM 3283 C CA . GLU A 1 439 ? -4.994 -7.807 34.518 1.00 89.75 439 GLU A CA 1
ATOM 3284 C C . GLU A 1 439 ? -4.395 -9.000 35.248 1.00 89.75 439 GLU A C 1
ATOM 3286 O O . GLU A 1 439 ? -4.167 -8.903 36.446 1.00 89.75 439 GLU A O 1
ATOM 3291 N N . ARG A 1 440 ? -4.022 -10.064 34.530 1.00 88.50 440 ARG A N 1
ATOM 3292 C CA . ARG A 1 440 ? -3.433 -11.263 35.143 1.00 88.50 440 ARG A CA 1
ATOM 3293 C C . ARG A 1 440 ? -2.088 -11.014 35.814 1.00 88.50 440 ARG A C 1
ATOM 3295 O O . ARG A 1 440 ? -1.863 -11.493 36.922 1.00 88.50 440 ARG A O 1
ATOM 3302 N N . VAL A 1 441 ? -1.198 -10.271 35.157 1.00 87.69 441 VAL A N 1
ATOM 3303 C CA . VAL A 1 441 ? 0.135 -9.975 35.701 1.00 87.69 441 VAL A CA 1
ATOM 3304 C C . VAL A 1 441 ? 0.032 -9.131 36.976 1.00 87.69 441 VAL A C 1
ATOM 3306 O O . VAL A 1 441 ? 0.781 -9.368 37.922 1.00 87.69 441 VAL A O 1
ATOM 3309 N N . TRP A 1 442 ? -0.899 -8.172 37.039 1.00 86.12 442 TRP A N 1
ATOM 3310 C CA . TRP A 1 442 ? -1.037 -7.283 38.197 1.00 86.12 442 TRP A CA 1
ATOM 3311 C C . TRP A 1 442 ? -1.961 -7.795 39.297 1.00 86.12 442 TRP A C 1
ATOM 3313 O O . TRP A 1 442 ? -1.745 -7.428 40.451 1.00 86.12 442 TRP A O 1
ATOM 3323 N N . THR A 1 443 ? -2.944 -8.650 39.002 1.00 81.81 443 THR A N 1
ATOM 3324 C CA . THR A 1 443 ? -3.750 -9.289 40.055 1.00 81.81 443 THR A CA 1
ATOM 3325 C C . THR A 1 443 ? -2.924 -10.214 40.933 1.00 81.81 443 THR A C 1
ATOM 3327 O O . THR A 1 443 ? -3.254 -10.361 42.099 1.00 81.81 443 THR A O 1
ATOM 3330 N N . ALA A 1 444 ? -1.852 -10.800 40.399 1.00 69.50 444 ALA A N 1
ATOM 3331 C CA . ALA A 1 444 ? -0.976 -11.697 41.146 1.00 69.50 444 ALA A CA 1
ATOM 3332 C C . ALA A 1 444 ? 0.167 -10.994 41.895 1.00 69.50 444 ALA A C 1
ATOM 3334 O O . ALA A 1 444 ? 0.802 -11.590 42.761 1.00 69.50 444 ALA A O 1
ATOM 3335 N N . ALA A 1 445 ? 0.464 -9.739 41.545 1.00 65.94 445 ALA A N 1
ATOM 3336 C CA . ALA A 1 445 ? 1.499 -8.946 42.209 1.00 65.94 445 ALA A CA 1
ATOM 3337 C C . ALA A 1 445 ? 0.992 -8.222 43.471 1.00 65.94 445 ALA A C 1
ATOM 3339 O O . ALA A 1 445 ? 1.804 -7.671 44.217 1.00 65.94 445 ALA A O 1
ATOM 3340 N N . ARG A 1 446 ? -0.330 -8.183 43.674 1.00 63.50 446 ARG A N 1
ATOM 3341 C CA . ARG A 1 446 ? -0.984 -7.710 44.899 1.00 63.50 446 ARG A CA 1
ATOM 3342 C C . ARG A 1 446 ? -1.240 -8.888 45.821 1.00 63.50 446 ARG A C 1
ATOM 3344 O O . ARG A 1 446 ? -1.076 -8.684 47.042 1.00 63.50 446 ARG A O 1
#

Secondary structure (DSSP, 8-state):
--B-TTT--B-TTSTTS-SSTTPBPSS-EE-TTT--EE-TT-EEEEEESSHHHHSB--HHHHHHHHHHHHHHHHHHHHHHHHHHHHHHHHTTTS--HHHHHHHHHHHHHHHHHHHHHHHHS--TTS-SB-TTPPEEEEEEETTEEEEESSSS-EEEEGGGEEEEEEE--S-TT----TT---EEEEEEEEEEE-TTS-EEEEEEEEEEEE-----PSTTS--HHHHHHHHHHHHHHHHHHHTPPPP--TT-------PPP------EEEEEESS-PPPSSPTHHHHHHHHHHHHHHHHHHHHHHHHHHHHHHHSTT--S---HHHHHHHHHHHHHHHHHHHHHHHHHHHHHHHTTEEEEEEEETTEEEEEEEEE-TTS-EEEEEEEEEEGGG--EEEEEEETTEEEEEEE-TTS-EEEEEEESSPPTTHHHHHHHHHHHHHHHTT-